Protein 7AN1 (pdb70)

Secondary structure (P-SEA, 3-state):
ccbbbbbbbcccccccccccccccccccaaaaaaaaaabbbbccccccccccaaaaaaaaccccccccccccccccccbbbbbbcccbbbbccccccccccccccaaaaaaaabbbbbbcccccccccccccccccccccccccccccccccccccccccccccccccccbbbbbccccccccccccccccccccaaaaaaaaaaaaaaaccccbbbbbbbccccccccccccccaaaaaaaaacccccccccccccccccccaaaaaaaaaaaaaaaaaaaaaaaaaaacccccbbbbbbbccccccccccccccccccccbbbccccccccccbbbbbbbbcccccccccccccccccaaaaaaaaaacccccccccccccccbbbbbccccccccccccccccccbbbbbbcccbbbbbbcccbbbbbcccbbbbbccccccccccccccccaaaaaaaaaaaaacbbbbccbbbbbccc

B-factor: mean 25.7, std 11.69, range [14.6, 121.68]

Nearest PDB structures (foldseek):
  7oqd-assembly1_AAA  TM=9.995E-01  e=5.428E-104  Bacteroides thetaiotaomicron VPI-5482
  7anb-assembly2_BBB  TM=8.575E-01  e=1.949E-48  Bacteroides thetaiotaomicron VPI-5482
  6psm-assembly3_D  TM=8.266E-01  e=4.979E-37  Pseudoalteromonas fuliginea
  6psm-assembly3_F  TM=8.338E-01  e=2.649E-36  Pseudoalteromonas fuliginea
  6psm-assembly2_E  TM=8.164E-01  e=9.045E-37  Pseudoalteromonas fuliginea

Foldseek 3Di:
DLQFAEEEAAEAFAWCLNAVCSPFDQFDLPLVNVLQQQFAWEDFEWFLALHFLRSVQLLFQLARLLDWLDFAWAWPQPPADWDALQPETDGPKGAGDAGDLLGATQLVVCVVLQAAEEEFEEQRHHMPPDCHDCVNHNHQWYKYAPHPLQLQQQLGQWIWIDHNPVVRPGIDTGGLNQQSNFYLEDDGNLVRDRGRLVVRLVSVLVVLLPDAPPTHYYYYYHRHPPPHQLDDDPDPLLVVLPVVDPPAAWFPDDVVSSRYTGPRSRSSNSSRSNVVSVSSSSVQVSCVVRVSQQRYKYKYKYNWAHDCPNNDDCVVSCVPPQWADGRQFLGCRSIGMIIIIHRRPQFHGNHYHHANFYSSQNSVQSCVVSVNPPVCVVRPRPPDPGRDNNHDHQNQVRRPHDPRDHDCWDWGAAAPQLWIWIDGPQWIWIQGQQRIFIDGCVVRVHSPDGCCVVCVVVVVVRLVVVVVSRDDHPPGDHHHHDD

Structure (mmCIF, N/CA/C/O backbone):
data_7AN1
#
_entry.id   7AN1
#
_cell.length_a   74.280
_cell.length_b   87.850
_cell.length_c   103.310
_cell.angle_alpha   90.000
_cell.angle_beta   90.000
_cell.angle_gamma   90.000
#
_symmetry.space_group_name_H-M   'P 21 21 21'
#
loop_
_entity.id
_entity.type
_entity.pdbx_description
1 polymer Arylsulfatase
2 branched beta-D-galactopyranose-(1-4)-2-acetamido-2-deoxy-beta-D-glucopyranose
3 non-polymer 'CALCIUM ION'
4 water water
#
loop_
_atom_site.group_PDB
_atom_site.id
_atom_site.type_symbol
_atom_site.label_atom_id
_atom_site.label_alt_id
_atom_site.label_comp_id
_atom_site.label_asym_id
_atom_site.label_entity_id
_atom_site.label_seq_id
_atom_site.pdbx_PDB_ins_code
_atom_site.Cartn_x
_atom_site.Cartn_y
_atom_site.Cartn_z
_atom_site.occupancy
_atom_site.B_iso_or_equiv
_atom_site.auth_seq_id
_atom_site.auth_comp_id
_atom_site.auth_asym_id
_atom_site.auth_atom_id
_atom_site.pdbx_PDB_model_num
ATOM 1 N N . ASN A 1 27 ? 80.923 36.313 -25.047 1.000 104.940 26 ASN AAA N 1
ATOM 2 C CA . ASN A 1 27 ? 80.458 37.687 -24.688 1.000 94.851 26 ASN AAA CA 1
ATOM 3 C C . ASN A 1 27 ? 79.886 38.353 -25.949 1.000 88.059 26 ASN AAA C 1
ATOM 4 O O . ASN A 1 27 ? 78.725 38.052 -26.266 1.000 78.681 26 ASN AAA O 1
ATOM 9 N N . THR A 1 28 ? 80.675 39.176 -26.660 1.000 91.770 27 THR AAA N 1
ATOM 10 C CA . THR A 1 28 ? 80.215 40.073 -27.759 1.000 76.938 27 THR AAA CA 1
ATOM 11 C C . THR A 1 28 ? 78.768 40.496 -27.475 1.000 67.170 27 THR AAA C 1
ATOM 12 O O . THR A 1 28 ? 77.892 40.274 -28.338 1.000 77.686 27 THR AAA O 1
ATOM 16 N N A LYS A 1 29 ? 78.538 41.099 -26.303 0.500 58.916 28 LYS AAA N 1
ATOM 17 N N B LYS A 1 29 ? 78.543 41.071 -26.286 0.500 59.859 28 LYS AAA N 1
ATOM 18 C CA A LYS A 1 29 ? 77.191 41.410 -25.756 0.500 46.774 28 LYS AAA CA 1
ATOM 19 C CA B LYS A 1 29 ? 77.214 41.424 -25.713 0.500 48.498 28 LYS AAA CA 1
ATOM 20 C C A LYS A 1 29 ? 76.435 40.090 -25.606 0.500 38.328 28 LYS AAA C 1
ATOM 21 C C B LYS A 1 29 ? 76.382 40.149 -25.570 0.500 39.565 28 LYS AAA C 1
ATOM 22 O O A LYS A 1 29 ? 75.868 39.569 -26.569 0.500 33.886 28 LYS AAA O 1
ATOM 23 O O B LYS A 1 29 ? 75.652 39.756 -26.477 0.500 44.686 28 LYS AAA O 1
ATOM 34 N N . PRO A 1 30 ? 76.478 39.460 -24.413 1.000 32.165 29 PRO AAA N 1
ATOM 35 C CA . PRO A 1 30 ? 75.717 38.239 -24.157 1.000 23.852 29 PRO AAA CA 1
ATOM 36 C C . PRO A 1 30 ? 74.239 38.585 -23.928 1.000 23.344 29 PRO AAA C 1
ATOM 37 O O . PRO A 1 30 ? 73.937 39.685 -23.519 1.000 26.509 29 PRO AAA O 1
ATOM 41 N N . ASN A 1 31 ? 73.374 37.631 -24.228 1.000 21.090 30 ASN AAA N 1
ATOM 42 C CA . ASN A 1 31 ? 71.951 37.745 -23.835 1.000 22.089 30 ASN AAA CA 1
ATOM 43 C C . ASN A 1 31 ? 71.879 37.508 -22.337 1.000 21.582 30 ASN AAA C 1
ATOM 44 O O . ASN A 1 31 ? 72.691 36.731 -21.810 1.000 20.477 30 ASN AAA O 1
ATOM 49 N N . ILE A 1 32 ? 70.905 38.132 -21.685 1.000 18.224 31 ILE AAA N 1
ATOM 50 C CA . ILE A 1 32 ? 70.682 37.938 -20.227 1.000 18.877 31 ILE AAA CA 1
ATOM 51 C C . ILE A 1 32 ? 69.198 37.682 -19.994 1.000 20.496 31 ILE AAA C 1
ATOM 52 O O . ILE A 1 32 ? 68.363 38.511 -20.407 1.000 22.724 31 ILE AAA O 1
ATOM 57 N N . LEU A 1 33 ? 68.896 36.566 -19.339 1.000 20.563 32 LEU AAA N 1
ATOM 58 C CA . LEU A 1 33 ? 67.551 36.316 -18.786 1.000 17.792 32 LEU AAA CA 1
ATOM 59 C C . LEU A 1 33 ? 67.632 36.257 -17.267 1.000 19.952 32 LEU AAA C 1
ATOM 60 O O . LEU A 1 33 ? 68.416 35.458 -16.724 1.000 19.847 32 LEU AAA O 1
ATOM 65 N N . PHE A 1 34 ? 66.793 37.062 -16.636 1.000 18.334 33 PHE AAA N 1
ATOM 66 C CA . PHE A 1 34 ? 66.651 37.097 -15.166 1.000 17.339 33 PHE AAA CA 1
ATOM 67 C C . PHE A 1 34 ? 65.263 36.589 -14.832 1.000 18.403 33 PHE AAA C 1
ATOM 68 O O . PHE A 1 34 ? 64.317 37.319 -15.087 1.000 21.404 33 PHE AAA O 1
ATOM 76 N N . ILE A 1 35 ? 65.205 35.352 -14.335 1.000 17.008 34 ILE AAA N 1
ATOM 77 C CA . ILE A 1 35 ? 63.937 34.713 -13.907 1.000 16.865 34 ILE AAA CA 1
ATOM 78 C C . ILE A 1 35 ? 63.810 35.009 -12.414 1.000 17.135 34 ILE AAA C 1
ATOM 79 O O . ILE A 1 35 ? 64.562 34.404 -11.638 1.000 17.501 34 ILE AAA O 1
ATOM 84 N N . LEU A 1 36 ? 62.981 35.987 -12.059 1.000 16.144 35 LEU AAA N 1
ATOM 85 C CA . LEU A 1 36 ? 62.825 36.455 -10.670 1.000 16.547 35 LEU AAA CA 1
ATOM 86 C C . LEU A 1 36 ? 61.423 36.077 -10.213 1.000 18.702 35 LEU AAA C 1
ATOM 87 O O . LEU A 1 36 ? 60.471 36.707 -10.697 1.000 18.116 35 LEU AAA O 1
ATOM 92 N N . CYS A 1 37 ? 61.304 35.030 -9.408 1.000 17.407 36 CYS AAA N 1
ATOM 93 C CA . CYS A 1 37 ? 59.980 34.565 -8.931 1.000 18.023 36 CYS AAA CA 1
ATOM 94 C C . CYS A 1 37 ? 59.609 35.340 -7.673 1.000 16.919 36 CYS AAA C 1
ATOM 95 O O . CYS A 1 37 ? 60.317 36.257 -7.288 1.000 17.666 36 CYS AAA O 1
ATOM 98 N N . ASP A 1 38 ? 58.472 34.988 -7.091 1.000 15.649 37 ASP AAA N 1
ATOM 99 C CA . ASP A 1 38 ? 57.732 35.858 -6.148 1.000 16.487 37 ASP AAA CA 1
ATOM 100 C C . ASP A 1 38 ? 57.467 35.090 -4.848 1.000 16.733 37 ASP AAA C 1
ATOM 101 O O . ASP A 1 38 ? 56.651 34.144 -4.864 1.000 17.350 37 ASP AAA O 1
ATOM 106 N N . ASP A 1 39 ? 58.137 35.468 -3.751 1.000 15.827 38 ASP AAA N 1
ATOM 107 C CA . ASP A 1 39 ? 57.882 34.909 -2.394 1.000 17.209 38 ASP AAA CA 1
ATOM 108 C C . ASP A 1 39 ? 58.332 33.444 -2.292 1.000 16.732 38 ASP AAA C 1
ATOM 109 O O . ASP A 1 39 ? 57.699 32.686 -1.513 1.000 16.310 38 ASP AAA O 1
ATOM 114 N N . MET A 1 40 ? 59.460 33.098 -2.914 1.000 16.356 39 MET AAA N 1
ATOM 115 C CA . MET A 1 40 ? 60.116 31.783 -2.754 1.000 15.734 39 MET AAA CA 1
ATOM 116 C C . MET A 1 40 ? 61.266 31.920 -1.736 1.000 16.611 39 MET AAA C 1
ATOM 117 O O . MET A 1 40 ? 62.164 32.795 -1.882 1.000 17.396 39 MET AAA O 1
ATOM 122 N N . GLY A 1 41 ? 61.226 31.097 -0.684 1.000 14.853 40 GLY AAA N 1
ATOM 123 C CA . GLY A 1 41 ? 62.282 31.101 0.339 1.000 15.089 40 GLY AAA CA 1
ATOM 124 C C . GLY A 1 41 ? 63.573 30.439 -0.108 1.000 15.143 40 GLY AAA C 1
ATOM 125 O O . GLY A 1 41 ? 63.606 29.613 -1.065 1.000 16.556 40 GLY AAA O 1
ATOM 126 N N . TYR A 1 42 ? 64.622 30.769 0.627 1.000 15.349 41 TYR AAA N 1
ATOM 127 C CA . TYR A 1 42 ? 65.954 30.139 0.517 1.000 15.423 41 TYR AAA CA 1
ATOM 128 C C . TYR A 1 42 ? 65.878 28.613 0.540 1.000 16.869 41 TYR AAA C 1
ATOM 129 O O . TYR A 1 42 ? 66.696 27.951 -0.101 1.000 18.455 41 TYR AAA O 1
ATOM 138 N N . GLY A 1 43 ? 64.988 28.024 1.348 1.000 16.910 42 GLY AAA N 1
ATOM 139 C CA . GLY A 1 43 ? 64.922 26.560 1.488 1.000 18.177 42 GLY AAA CA 1
ATOM 140 C C . GLY A 1 43 ? 63.786 25.910 0.708 1.000 16.973 42 GLY AAA C 1
ATOM 141 O O . GLY A 1 43 ? 63.506 24.724 0.957 1.000 18.475 42 GLY AAA O 1
ATOM 142 N N . ASP A 1 44 ? 63.212 26.611 -0.277 1.000 15.755 43 ASP AAA N 1
ATOM 143 C CA . ASP A 1 44 ? 62.056 26.090 -1.054 1.000 15.990 43 ASP AAA CA 1
ATOM 144 C C . ASP A 1 44 ? 62.483 25.263 -2.289 1.000 15.571 43 ASP AAA C 1
ATOM 145 O O . ASP A 1 44 ? 61.632 24.513 -2.788 1.000 17.652 43 ASP AAA O 1
ATOM 150 N N . LEU A 1 45 ? 63.738 25.344 -2.750 1.000 15.165 44 LEU AAA N 1
ATOM 151 C CA . LEU A 1 45 ? 64.247 24.516 -3.890 1.000 16.962 44 LEU AAA CA 1
ATOM 152 C C . LEU A 1 45 ? 64.955 23.249 -3.390 1.000 16.714 44 LEU AAA C 1
ATOM 153 O O . LEU A 1 45 ? 65.671 23.311 -2.333 1.000 17.404 44 LEU AAA O 1
ATOM 158 N N . GLY A 1 46 ? 64.850 22.155 -4.149 1.000 18.416 45 GLY AAA N 1
ATOM 159 C CA . GLY A 1 46 ? 65.578 20.895 -3.895 1.000 17.069 45 GLY AAA CA 1
ATOM 160 C C . GLY A 1 46 ? 67.063 21.137 -3.685 1.000 16.583 45 GLY AAA C 1
ATOM 161 O O . GLY A 1 46 ? 67.600 20.663 -2.663 1.000 17.840 45 GLY AAA O 1
ATOM 162 N N . CYS A 1 47 ? 67.712 21.927 -4.542 1.000 17.016 46 CYS AAA N 1
ATOM 163 C CA . CYS A 1 47 ? 69.179 22.098 -4.473 1.000 15.422 46 CYS AAA CA 1
ATOM 164 C C . CYS A 1 47 ? 69.582 22.947 -3.251 1.000 15.561 46 CYS AAA C 1
ATOM 165 O O . CYS A 1 47 ? 70.762 23.029 -2.986 1.000 17.318 46 CYS AAA O 1
ATOM 168 N N . TYR A 1 48 ? 68.643 23.597 -2.563 1.000 15.957 47 TYR AAA N 1
ATOM 169 C CA . TYR A 1 48 ? 68.876 24.357 -1.300 1.000 16.199 47 TYR AAA CA 1
ATOM 170 C C . TYR A 1 48 ? 68.372 23.553 -0.102 1.000 16.621 47 TYR AAA C 1
ATOM 171 O O . TYR A 1 48 ? 68.439 24.099 1.013 1.000 19.655 47 TYR AAA O 1
ATOM 180 N N . GLY A 1 49 ? 67.966 22.299 -0.320 1.000 16.162 48 GLY AAA N 1
ATOM 181 C CA . GLY A 1 49 ? 67.624 21.350 0.763 1.000 16.213 48 GLY AAA CA 1
ATOM 182 C C . GLY A 1 49 ? 66.135 21.082 0.926 1.000 18.473 48 GLY AAA C 1
ATOM 183 O O . GLY A 1 49 ? 65.766 20.323 1.834 1.000 19.742 48 GLY AAA O 1
ATOM 184 N N . GLN A 1 50 ? 65.270 21.652 0.101 1.000 16.527 49 GLN AAA N 1
ATOM 185 C CA . GLN A 1 50 ? 63.813 21.384 0.258 1.000 17.584 49 GLN AAA CA 1
ATOM 186 C C . GLN A 1 50 ? 63.584 19.884 0.130 1.000 16.481 49 GLN AAA C 1
ATOM 187 O O . GLN A 1 50 ? 63.927 19.285 -0.907 1.000 18.020 49 GLN AAA O 1
ATOM 193 N N . PRO A 1 51 ? 62.886 19.253 1.089 1.000 18.852 50 PRO AAA N 1
ATOM 194 C CA . PRO A 1 51 ? 62.668 17.813 1.006 1.000 19.246 50 PRO AAA CA 1
ATOM 195 C C . PRO A 1 51 ? 61.392 17.330 0.320 1.000 20.609 50 PRO AAA C 1
ATOM 196 O O . PRO A 1 51 ? 61.323 16.171 0.016 1.000 22.317 50 PRO AAA O 1
ATOM 200 N N . PHE A 1 52 ? 60.408 18.202 0.140 1.000 17.192 51 PHE AAA N 1
ATOM 201 C CA . PHE A 1 52 ? 59.044 17.765 -0.218 1.000 17.686 51 PHE AAA CA 1
ATOM 202 C C . PHE A 1 52 ? 58.631 18.165 -1.627 1.000 20.753 51 PHE AAA C 1
ATOM 203 O O . PHE A 1 52 ? 57.543 17.774 -2.052 1.000 22.707 51 PHE AAA O 1
ATOM 211 N N . ILE A 1 53 ? 59.413 19.002 -2.281 1.000 17.370 52 ILE AAA N 1
ATOM 212 C CA . ILE A 1 53 ? 59.023 19.577 -3.597 1.000 18.309 52 ILE AAA CA 1
ATOM 213 C C . ILE A 1 53 ? 60.079 19.179 -4.625 1.000 18.153 52 ILE AAA C 1
ATOM 214 O O . ILE A 1 53 ? 61.284 19.423 -4.371 1.000 18.769 52 ILE AAA O 1
ATOM 219 N N . ARG A 1 54 ? 59.634 18.660 -5.766 1.000 18.930 53 ARG AAA N 1
ATOM 220 C CA . ARG A 1 54 ? 60.534 18.340 -6.894 1.000 20.284 53 ARG AAA CA 1
ATOM 221 C C . ARG A 1 54 ? 60.850 19.627 -7.659 1.000 18.738 53 ARG AAA C 1
ATOM 222 O O . ARG A 1 54 ? 59.940 20.304 -8.133 1.000 17.470 53 ARG AAA O 1
ATOM 230 N N . THR A 1 55 ? 62.130 19.938 -7.808 1.000 16.866 54 THR AAA N 1
ATOM 231 C CA . THR A 1 55 ? 62.595 21.075 -8.626 1.000 18.393 54 THR AAA CA 1
ATOM 232 C C . THR A 1 55 ? 63.711 20.571 -9.527 1.000 17.878 54 THR AAA C 1
ATOM 233 O O . THR A 1 55 ? 64.818 21.105 -9.462 1.000 17.774 54 THR AAA O 1
ATOM 237 N N . PRO A 1 56 ? 63.460 19.567 -10.405 1.000 16.666 55 PRO AAA N 1
ATOM 238 C CA . PRO A 1 56 ? 64.540 18.958 -11.181 1.000 17.484 55 PRO AAA CA 1
ATOM 239 C C . PRO A 1 56 ? 65.243 19.914 -12.150 1.000 16.429 55 PRO AAA C 1
ATOM 240 O O . PRO A 1 56 ? 66.443 19.775 -12.360 1.000 18.071 55 PRO AAA O 1
ATOM 244 N N . HIS A 1 57 ? 64.524 20.848 -12.752 1.000 15.175 56 HIS AAA N 1
ATOM 245 C CA . HIS A 1 57 ? 65.124 21.716 -13.806 1.000 17.390 56 HIS AAA CA 1
ATOM 246 C C . HIS A 1 57 ? 66.042 22.741 -13.137 1.000 16.258 56 HIS AAA C 1
ATOM 247 O O . HIS A 1 57 ? 67.136 22.956 -13.605 1.000 17.416 56 HIS AAA O 1
ATOM 254 N N . LEU A 1 58 ? 65.627 23.318 -12.022 1.000 15.613 57 LEU AAA N 1
ATOM 255 C CA . LEU A 1 58 ? 66.463 24.309 -11.316 1.000 17.055 57 LEU AAA CA 1
ATOM 256 C C . LEU A 1 58 ? 67.626 23.565 -10.656 1.000 16.704 57 LEU AAA C 1
ATOM 257 O O . LEU A 1 58 ? 68.725 24.137 -10.606 1.000 17.721 57 LEU AAA O 1
ATOM 262 N N . ASP A 1 59 ? 67.401 22.343 -10.179 1.000 17.372 58 ASP AAA N 1
ATOM 263 C CA . ASP A 1 59 ? 68.500 21.536 -9.580 1.000 17.480 58 ASP AAA CA 1
ATOM 264 C C . ASP A 1 59 ? 69.535 21.239 -10.672 1.000 15.250 58 ASP AAA C 1
ATOM 265 O O . ASP A 1 59 ? 70.777 21.328 -10.415 1.000 17.789 58 ASP AAA O 1
ATOM 270 N N . ALA A 1 60 ? 69.085 20.913 -11.884 1.000 17.128 59 ALA AAA N 1
ATOM 271 C CA . ALA A 1 60 ? 70.013 20.620 -13.003 1.000 19.207 59 ALA AAA CA 1
ATOM 272 C C . ALA A 1 60 ? 70.716 21.903 -13.422 1.000 18.232 59 ALA AAA C 1
ATOM 273 O O . ALA A 1 60 ? 71.887 21.840 -13.734 1.000 18.396 59 ALA AAA O 1
ATOM 275 N N . MET A 1 61 ? 70.007 23.027 -13.439 1.000 18.496 60 MET AAA N 1
ATOM 276 C CA . MET A 1 61 ? 70.593 24.360 -13.722 1.000 18.159 60 MET AAA CA 1
ATOM 277 C C . MET A 1 61 ? 71.745 24.598 -12.742 1.000 16.493 60 MET AAA C 1
ATOM 278 O O . MET A 1 61 ? 72.831 24.994 -13.177 1.000 18.010 60 MET AAA O 1
ATOM 283 N N . ALA A 1 62 ? 71.514 24.374 -11.453 1.000 16.596 61 ALA AAA N 1
ATOM 284 C CA . ALA A 1 62 ? 72.559 24.529 -10.432 1.000 17.067 61 ALA AAA CA 1
ATOM 285 C C . ALA A 1 62 ? 73.733 23.591 -10.737 1.000 16.635 61 ALA AAA C 1
ATOM 286 O O . ALA A 1 62 ? 74.888 24.035 -10.623 1.000 19.119 61 ALA AAA O 1
ATOM 288 N N A SER A 1 63 ? 73.453 22.337 -11.099 0.800 18.441 62 SER AAA N 1
ATOM 289 N N B SER A 1 63 ? 73.471 22.335 -11.096 0.200 16.937 62 SER AAA N 1
ATOM 290 C CA A SER A 1 63 ? 74.497 21.319 -11.375 0.800 18.619 62 SER AAA CA 1
ATOM 291 C CA B SER A 1 63 ? 74.532 21.327 -11.361 0.200 17.331 62 SER AAA CA 1
ATOM 292 C C A SER A 1 63 ? 75.411 21.844 -12.489 0.800 18.461 62 SER AAA C 1
ATOM 293 C C B SER A 1 63 ? 75.397 21.757 -12.552 0.200 18.142 62 SER AAA C 1
ATOM 294 O O A SER A 1 63 ? 76.599 21.577 -12.423 0.800 21.139 62 SER AAA O 1
ATOM 295 O O B SER A 1 63 ? 76.548 21.293 -12.631 0.200 17.528 62 SER AAA O 1
ATOM 300 N N . GLU A 1 64 ? 74.860 22.602 -13.438 1.000 18.185 63 GLU AAA N 1
ATOM 301 C CA . GLU A 1 64 ? 75.586 23.127 -14.621 1.000 18.697 63 GLU AAA CA 1
ATOM 302 C C . GLU A 1 64 ? 76.022 24.575 -14.424 1.000 18.455 63 GLU AAA C 1
ATOM 303 O O . GLU A 1 64 ? 76.479 25.231 -15.381 1.000 19.894 63 GLU AAA O 1
ATOM 309 N N . GLY A 1 65 ? 75.874 25.078 -13.213 1.000 18.207 64 GLY AAA N 1
ATOM 310 C CA . GLY A 1 65 ? 76.090 26.496 -12.939 1.000 18.519 64 GLY AAA CA 1
ATOM 311 C C . GLY A 1 65 ? 76.540 26.717 -11.513 1.000 17.016 64 GLY AAA C 1
ATOM 312 O O . GLY A 1 65 ? 77.225 25.856 -10.929 1.000 16.248 64 GLY AAA O 1
ATOM 313 N N . MET A 1 66 ? 76.216 27.896 -11.016 1.000 17.465 65 MET AAA N 1
ATOM 314 C CA . MET A 1 66 ? 76.782 28.427 -9.767 1.000 17.052 65 MET AAA CA 1
ATOM 315 C C . MET A 1 66 ? 75.605 28.760 -8.839 1.000 17.002 65 MET AAA C 1
ATOM 316 O O . MET A 1 66 ? 74.747 29.584 -9.195 1.000 16.292 65 MET AAA O 1
ATOM 321 N N . ARG A 1 67 ? 75.612 28.140 -7.660 1.000 16.543 66 ARG AAA N 1
ATOM 322 C CA . ARG A 1 67 ? 74.548 28.283 -6.649 1.000 16.353 66 ARG AAA CA 1
ATOM 323 C C . ARG A 1 67 ? 75.060 29.205 -5.546 1.000 16.184 66 ARG AAA C 1
ATOM 324 O O . ARG A 1 67 ? 76.041 28.837 -4.888 1.000 17.040 66 ARG AAA O 1
ATOM 332 N N . PHE A 1 68 ? 74.478 30.390 -5.403 1.000 16.189 67 PHE AAA N 1
ATOM 333 C CA . PHE A 1 68 ? 74.920 31.404 -4.413 1.000 16.839 67 PHE AAA CA 1
ATOM 334 C C . PHE A 1 68 ? 74.268 31.101 -3.060 1.000 16.607 67 PHE AAA C 1
ATOM 335 O O . PHE A 1 68 ? 73.031 30.875 -3.008 1.000 17.619 67 PHE AAA O 1
ATOM 343 N N . THR A 1 69 ? 75.079 31.127 -2.009 1.000 15.497 68 THR AAA N 1
ATOM 344 C CA . THR A 1 69 ? 74.633 30.745 -0.645 1.000 16.635 68 THR AAA CA 1
ATOM 345 C C . THR A 1 69 ? 74.350 31.954 0.242 1.000 16.358 68 THR AAA C 1
ATOM 346 O O . THR A 1 69 ? 73.700 31.734 1.304 1.000 16.038 68 THR AAA O 1
ATOM 350 N N . GLN A 1 70 ? 74.831 33.144 -0.107 1.000 16.842 69 GLN AAA N 1
ATOM 351 C CA . GLN A 1 70 ? 74.708 34.378 0.718 1.000 16.517 69 GLN AAA CA 1
ATOM 352 C C . GLN A 1 70 ? 74.321 35.535 -0.207 1.000 18.180 69 GLN AAA C 1
ATOM 353 O O . GLN A 1 70 ? 74.834 36.673 -0.049 1.000 18.016 69 GLN AAA O 1
ATOM 359 N N . ALA A 1 71 ? 73.327 35.268 -1.067 1.000 16.035 70 ALA AAA N 1
ATOM 360 C CA . ALA A 1 71 ? 72.737 36.312 -1.930 1.000 18.046 70 ALA AAA CA 1
ATOM 361 C C . ALA A 1 71 ? 71.418 36.768 -1.330 1.000 16.508 70 ALA AAA C 1
ATOM 362 O O . ALA A 1 71 ? 70.671 35.923 -0.794 1.000 17.650 70 ALA AAA O 1
ATOM 364 N N . TYR A 1 72 ? 71.189 38.068 -1.414 1.000 16.212 71 TYR AAA N 1
ATOM 365 C CA . TYR A 1 72 ? 70.065 38.741 -0.734 1.000 15.250 71 TYR AAA CA 1
ATOM 366 C C . TYR A 1 72 ? 69.193 39.534 -1.706 1.000 15.075 71 TYR AAA C 1
ATOM 367 O O . TYR A 1 72 ? 69.687 40.171 -2.664 1.000 16.870 71 TYR AAA O 1
ATOM 376 N N . ALA A 1 73 ? 67.905 39.519 -1.389 1.000 15.841 72 ALA AAA N 1
ATOM 377 C CA . ALA A 1 73 ? 66.865 40.406 -1.951 1.000 17.956 72 ALA AAA CA 1
ATOM 378 C C . ALA A 1 73 ? 67.230 41.866 -1.674 1.000 16.955 72 ALA AAA C 1
ATOM 379 O O . ALA A 1 73 ? 68.056 42.142 -0.761 1.000 17.729 72 ALA AAA O 1
ATOM 381 N N . GLY A 1 74 ? 66.598 42.802 -2.372 1.000 16.911 73 GLY AAA N 1
ATOM 382 C CA . GLY A 1 74 ? 66.723 44.234 -2.054 1.000 18.711 73 GLY AAA CA 1
ATOM 383 C C . GLY A 1 74 ? 65.970 44.589 -0.777 1.000 17.134 73 GLY AAA C 1
ATOM 384 O O . GLY A 1 74 ? 66.189 45.691 -0.231 1.000 20.583 73 GLY AAA O 1
ATOM 385 N N . SER A 1 75 ? 65.025 43.736 -0.369 1.000 16.206 74 SER AAA N 1
ATOM 386 C CA . SER A 1 75 ? 64.045 44.043 0.690 1.000 17.781 74 SER AAA CA 1
ATOM 387 C C . SER A 1 75 ? 63.348 42.754 1.088 1.000 19.076 74 SER AAA C 1
ATOM 388 O O . SER A 1 75 ? 63.254 41.826 0.283 1.000 18.532 74 SER AAA O 1
ATOM 391 N N . PRO A 1 76 ? 62.780 42.686 2.319 1.000 17.554 75 PRO AAA N 1
ATOM 392 C CA . PRO A 1 76 ? 61.971 41.536 2.694 1.000 17.953 75 PRO AAA CA 1
ATOM 393 C C . PRO A 1 76 ? 60.547 41.530 2.126 1.000 18.748 75 PRO AAA C 1
ATOM 394 O O . PRO A 1 76 ? 59.793 40.629 2.466 1.000 17.899 75 PRO AAA O 1
ATOM 398 N N A VAL A 1 77 ? 60.209 42.486 1.239 0.500 15.641 76 VAL AAA N 1
ATOM 399 N N B VAL A 1 77 ? 60.240 42.501 1.264 0.500 18.445 76 VAL AAA N 1
ATOM 400 C CA A VAL A 1 77 ? 58.912 42.498 0.508 0.500 15.993 76 VAL AAA CA 1
ATOM 401 C CA B VAL A 1 77 ? 58.938 42.515 0.570 0.500 19.831 76 VAL AAA CA 1
ATOM 402 C C A VAL A 1 77 ? 59.135 42.834 -0.976 0.500 14.636 76 VAL AAA C 1
ATOM 403 C C B VAL A 1 77 ? 59.114 43.028 -0.864 0.500 17.526 76 VAL AAA C 1
ATOM 404 O O A VAL A 1 77 ? 60.253 43.259 -1.375 0.500 16.464 76 VAL AAA O 1
ATOM 405 O O B VAL A 1 77 ? 60.143 43.677 -1.212 0.500 17.990 76 VAL AAA O 1
ATOM 412 N N A SER A 1 78 ? 58.083 42.641 -1.770 0.800 15.813 77 SER AAA N 1
ATOM 413 N N B SER A 1 78 ? 58.106 42.692 -1.673 0.200 17.817 77 SER AAA N 1
ATOM 414 C CA A SER A 1 78 ? 58.141 42.585 -3.246 0.800 17.658 77 SER AAA CA 1
ATOM 415 C CA B SER A 1 78 ? 58.132 42.629 -3.155 0.200 17.317 77 SER AAA CA 1
ATOM 416 C C A SER A 1 78 ? 58.563 43.922 -3.874 0.800 16.987 77 SER AAA C 1
ATOM 417 C C B SER A 1 78 ? 58.617 43.947 -3.763 0.200 17.031 77 SER AAA C 1
ATOM 418 O O A SER A 1 78 ? 59.524 43.928 -4.652 0.800 16.064 77 SER AAA O 1
ATOM 419 O O B SER A 1 78 ? 59.742 43.969 -4.311 0.200 19.364 77 SER AAA O 1
ATOM 424 N N . ALA A 1 79 ? 57.782 44.991 -3.707 1.000 17.613 78 ALA AAA N 1
ATOM 425 C CA . ALA A 1 79 ? 57.969 46.221 -4.512 1.000 17.482 78 ALA AAA CA 1
ATOM 426 C C . ALA A 1 79 ? 59.368 46.806 -4.307 1.000 16.644 78 ALA AAA C 1
ATOM 427 O O . ALA A 1 79 ? 60.065 47.090 -5.275 1.000 18.652 78 ALA AAA O 1
ATOM 429 N N . PRO A 1 80 ? 59.844 47.024 -3.064 1.000 17.327 79 PRO AAA N 1
ATOM 430 C CA . PRO A 1 80 ? 61.193 47.556 -2.864 1.000 16.785 79 PRO AAA CA 1
ATOM 431 C C . PRO A 1 80 ? 62.323 46.604 -3.283 1.000 17.596 79 PRO AAA C 1
ATOM 432 O O . PRO A 1 80 ? 63.373 47.090 -3.718 1.000 17.663 79 PRO AAA O 1
ATOM 436 N N . SER A 1 81 ? 62.121 45.296 -3.145 1.000 17.516 80 SER AAA N 1
ATOM 437 C CA . SER A 1 81 ? 63.133 44.305 -3.564 1.000 17.725 80 SER AAA CA 1
ATOM 438 C C . SER A 1 81 ? 63.323 44.451 -5.075 1.000 16.552 80 SER AAA C 1
ATOM 439 O O . SER A 1 81 ? 64.470 44.605 -5.530 1.000 17.663 80 SER AAA O 1
ATOM 442 N N . ARG A 1 82 ? 62.227 44.486 -5.820 1.000 15.693 81 ARG AAA N 1
ATOM 443 C CA . ARG A 1 82 ? 62.275 44.671 -7.297 1.000 16.763 81 ARG AAA CA 1
ATOM 444 C C . ARG A 1 82 ? 62.812 46.066 -7.639 1.000 17.625 81 ARG AAA C 1
ATOM 445 O O . ARG A 1 82 ? 63.616 46.189 -8.594 1.000 18.044 81 ARG AAA O 1
ATOM 453 N N . ALA A 1 83 ? 62.451 47.085 -6.872 1.000 18.164 82 ALA AAA N 1
ATOM 454 C CA . ALA A 1 83 ? 62.943 48.460 -7.088 1.000 19.778 82 ALA AAA CA 1
ATOM 455 C C . ALA A 1 83 ? 64.467 48.483 -6.921 1.000 18.344 82 ALA AAA C 1
ATOM 456 O O . ALA A 1 83 ? 65.148 49.144 -7.704 1.000 19.608 82 ALA AAA O 1
ATOM 458 N N . SER A 1 84 ? 64.974 47.811 -5.894 1.000 18.173 83 SER AAA N 1
ATOM 459 C CA . SER A 1 84 ? 66.412 47.741 -5.605 1.000 19.231 83 SER AAA CA 1
ATOM 460 C C . SER A 1 84 ? 67.136 47.125 -6.802 1.000 18.318 83 SER AAA C 1
ATOM 461 O O . SER A 1 84 ? 68.163 47.687 -7.241 1.000 19.449 83 SER AAA O 1
ATOM 464 N N . PHE A 1 85 ? 66.619 46.007 -7.306 1.000 19.281 84 PHE AAA N 1
ATOM 465 C CA . PHE A 1 85 ? 67.165 45.342 -8.516 1.000 18.210 84 PHE AAA CA 1
ATOM 466 C C . PHE A 1 85 ? 67.164 46.350 -9.685 1.000 17.465 84 PHE AAA C 1
ATOM 467 O O . PHE A 1 85 ? 68.180 46.512 -10.398 1.000 20.029 84 PHE AAA O 1
ATOM 475 N N . MET A 1 86 ? 66.037 47.012 -9.938 1.000 17.769 85 MET AAA N 1
ATOM 476 C CA . MET A 1 86 ? 65.907 47.918 -11.116 1.000 18.804 85 MET AAA CA 1
ATOM 477 C C . MET A 1 86 ? 66.852 49.133 -10.991 1.000 18.972 85 MET AAA C 1
ATOM 478 O O . MET A 1 86 ? 67.405 49.575 -12.020 1.000 20.146 85 MET AAA O 1
ATOM 483 N N . THR A 1 87 ? 67.023 49.693 -9.798 1.000 19.701 86 THR AAA N 1
ATOM 484 C CA . THR A 1 87 ? 67.686 51.014 -9.588 1.000 18.753 86 THR AAA CA 1
ATOM 485 C C . THR A 1 87 ? 69.166 50.881 -9.199 1.000 18.899 86 THR AAA C 1
ATOM 486 O O . THR A 1 87 ? 69.875 51.912 -9.245 1.000 21.300 86 THR AAA O 1
ATOM 490 N N . GLY A 1 88 ? 69.604 49.705 -8.758 1.000 19.744 87 GLY AAA N 1
ATOM 491 C CA . GLY A 1 88 ? 70.957 49.564 -8.189 1.000 18.977 87 GLY AAA CA 1
ATOM 492 C C . GLY A 1 88 ? 71.115 50.336 -6.882 1.000 20.170 87 GLY AAA C 1
ATOM 493 O O . GLY A 1 88 ? 72.233 50.789 -6.592 1.000 20.821 87 GLY AAA O 1
ATOM 494 N N . GLN A 1 89 ? 70.036 50.484 -6.102 1.000 20.102 88 GLN AAA N 1
ATOM 495 C CA . GLN A 1 89 ? 70.028 51.253 -4.832 1.000 20.308 88 GLN AAA CA 1
ATOM 496 C C . GLN A 1 89 ? 69.530 50.343 -3.712 1.000 18.501 88 GLN AAA C 1
ATOM 497 O O . GLN A 1 89 ? 68.609 49.512 -3.971 1.000 18.445 88 GLN AAA O 1
ATOM 503 N N . HIS A 1 90 ? 70.112 50.496 -2.513 1.000 18.202 89 HIS AAA N 1
ATOM 504 C CA . HIS A 1 90 ? 69.557 49.853 -1.309 1.000 20.064 89 HIS AAA CA 1
ATOM 505 C C . HIS A 1 90 ? 68.363 50.689 -0.817 1.000 19.545 89 HIS AAA C 1
ATOM 506 O O . HIS A 1 90 ? 68.167 51.833 -1.267 1.000 18.594 89 HIS AAA O 1
ATOM 513 N N . THR A 1 91 ? 67.588 50.129 0.105 1.000 18.607 90 THR AAA N 1
ATOM 514 C CA . THR A 1 91 ? 66.317 50.730 0.576 1.000 18.822 90 THR AAA CA 1
ATOM 515 C C . THR A 1 91 ? 66.558 51.856 1.584 1.000 19.770 90 THR AAA C 1
ATOM 516 O O . THR A 1 91 ? 65.588 52.435 2.027 1.000 20.148 90 THR AAA O 1
ATOM 520 N N . GLY A 1 92 ? 67.805 52.193 1.906 1.000 22.012 91 GLY AAA N 1
ATOM 521 C CA . GLY A 1 92 ? 68.108 53.444 2.622 1.000 24.685 91 GLY AAA CA 1
ATOM 522 C C . GLY A 1 92 ? 68.089 54.632 1.674 1.000 21.796 91 GLY AAA C 1
ATOM 523 O O . GLY A 1 92 ? 68.074 55.772 2.152 1.000 25.885 91 GLY AAA O 1
ATOM 524 N N . HIS A 1 93 ? 68.132 54.379 0.361 1.000 23.438 92 HIS AAA N 1
ATOM 525 C CA . HIS A 1 93 ? 68.175 55.437 -0.683 1.000 22.141 92 HIS AAA CA 1
ATOM 526 C C . HIS A 1 93 ? 66.985 55.381 -1.644 1.000 22.399 92 HIS AAA C 1
ATOM 527 O O . HIS A 1 93 ? 66.621 56.439 -2.192 1.000 25.703 92 HIS AAA O 1
ATOM 534 N N . CYS A 1 94 ? 66.453 54.194 -1.910 1.000 23.468 93 CYS AAA N 1
ATOM 535 C CA . CYS A 1 94 ? 65.526 53.954 -3.039 1.000 21.473 93 CYS AAA CA 1
ATOM 536 C C . CYS A 1 94 ? 64.214 54.714 -2.833 1.000 20.178 93 CYS AAA C 1
ATOM 537 O O . CYS A 1 94 ? 63.742 54.811 -1.698 1.000 23.149 93 CYS AAA O 1
ATOM 540 N N . GLU A 1 95 ? 63.638 55.226 -3.913 1.000 20.121 94 GLU AAA N 1
ATOM 541 C CA . GLU A 1 95 ? 62.323 55.916 -3.911 1.000 21.110 94 GLU AAA CA 1
ATOM 542 C C . GLU A 1 95 ? 61.258 54.961 -3.354 1.000 21.269 94 GLU AAA C 1
ATOM 543 O O . GLU A 1 95 ? 60.346 55.425 -2.636 1.000 22.743 94 GLU AAA O 1
ATOM 549 N N . VAL A 1 96 ? 61.361 53.679 -3.705 1.000 20.681 95 VAL AAA N 1
ATOM 550 C CA . VAL A 1 96 ? 60.402 52.614 -3.302 1.000 21.936 95 VAL AAA CA 1
ATOM 551 C C . VAL A 1 96 ? 61.056 51.809 -2.178 1.000 19.981 95 VAL AAA C 1
ATOM 552 O O . VAL A 1 96 ? 62.052 51.143 -2.429 1.000 20.380 95 VAL AAA O 1
ATOM 556 N N . ARG A 1 97 ? 60.453 51.830 -0.993 1.000 21.080 96 ARG AAA N 1
ATOM 557 C CA . ARG A 1 97 ? 60.982 51.113 0.201 1.000 21.344 96 ARG AAA CA 1
ATOM 558 C C . ARG A 1 97 ? 59.898 50.232 0.820 1.000 21.502 96 ARG AAA C 1
ATOM 559 O O . ARG A 1 97 ? 60.150 49.605 1.848 1.000 21.056 96 ARG AAA O 1
ATOM 567 N N . GLY A 1 98 ? 58.741 50.151 0.180 1.000 21.008 97 GLY AAA N 1
ATOM 568 C CA . GLY A 1 98 ? 57.588 49.415 0.718 1.000 20.574 97 GLY AAA CA 1
ATOM 569 C C . GLY A 1 98 ? 56.555 49.216 -0.348 1.000 19.046 97 GLY AAA C 1
ATOM 570 O O . GLY A 1 98 ? 56.808 49.609 -1.491 1.000 19.440 97 GLY AAA O 1
ATOM 571 N N . ASN A 1 99 ? 55.472 48.542 0.015 1.000 20.553 98 ASN AAA N 1
ATOM 572 C CA . ASN A 1 99 ? 54.310 48.322 -0.866 1.000 20.270 98 ASN AAA CA 1
ATOM 573 C C . ASN A 1 99 ? 53.345 49.484 -0.649 1.000 19.983 98 ASN AAA C 1
ATOM 574 O O . ASN A 1 99 ? 52.807 49.582 0.443 1.000 23.266 98 ASN AAA O 1
ATOM 579 N N . LYS A 1 100 ? 53.155 50.341 -1.656 1.000 21.196 99 LYS AAA N 1
ATOM 580 C CA . LYS A 1 100 ? 52.224 51.490 -1.548 1.000 20.541 99 LYS AAA CA 1
ATOM 581 C C . LYS A 1 100 ? 51.222 51.407 -2.695 1.000 19.493 99 LYS AAA C 1
ATOM 582 O O . LYS A 1 100 ? 51.669 51.352 -3.846 1.000 21.807 99 LYS AAA O 1
ATOM 588 N N . GLU A 1 101 ? 49.937 51.383 -2.369 1.000 23.122 100 GLU AAA N 1
ATOM 589 C CA . GLU A 1 101 ? 48.846 51.113 -3.328 1.000 22.839 100 GLU AAA CA 1
ATOM 590 C C . GLU A 1 101 ? 48.288 52.431 -3.855 1.000 21.397 100 GLU AAA C 1
ATOM 591 O O . GLU A 1 101 ? 48.087 53.365 -3.069 1.000 26.006 100 GLU AAA O 1
ATOM 597 N N . TYR A 1 102 ? 48.025 52.472 -5.162 1.000 21.218 101 TYR AAA N 1
ATOM 598 C CA . TYR A 1 102 ? 47.436 53.646 -5.851 1.000 23.495 101 TYR AAA CA 1
ATOM 599 C C . TYR A 1 102 ? 46.057 53.297 -6.417 1.000 25.521 101 TYR AAA C 1
ATOM 600 O O . TYR A 1 102 ? 45.469 54.152 -7.089 1.000 28.984 101 TYR AAA O 1
ATOM 609 N N . TRP A 1 103 ? 45.527 52.114 -6.110 1.000 25.142 102 TRP AAA N 1
ATOM 610 C CA . TRP A 1 103 ? 44.238 51.642 -6.678 1.000 25.053 102 TRP AAA CA 1
ATOM 611 C C . TRP A 1 103 ? 43.094 51.790 -5.661 1.000 25.940 102 TRP AAA C 1
ATOM 612 O O . TRP A 1 103 ? 41.939 51.687 -6.096 1.000 30.800 102 TRP AAA O 1
ATOM 623 N N . THR A 1 104 ? 43.406 51.987 -4.371 1.000 26.709 103 THR AAA N 1
ATOM 624 C CA . THR A 1 104 ? 42.455 51.995 -3.218 1.000 31.312 103 THR AAA CA 1
ATOM 625 C C . THR A 1 104 ? 41.222 52.834 -3.544 1.000 29.723 103 THR AAA C 1
ATOM 626 O O . THR A 1 104 ? 40.103 52.371 -3.239 1.000 31.885 103 THR AAA O 1
ATOM 630 N N . ASN A 1 105 ? 41.412 54.035 -4.089 1.000 33.621 104 ASN AAA N 1
ATOM 631 C CA . ASN A 1 105 ? 40.303 55.001 -4.340 1.000 37.095 104 ASN AAA CA 1
ATOM 632 C C . ASN A 1 105 ? 40.039 55.135 -5.841 1.000 34.030 104 ASN AAA C 1
ATOM 633 O O . ASN A 1 105 ? 39.405 56.129 -6.219 1.000 36.535 104 ASN AAA O 1
ATOM 638 N N . ALA A 1 106 ? 40.508 54.195 -6.668 1.000 32.137 105 ALA AAA N 1
ATOM 639 C CA . ALA A 1 106 ? 40.335 54.280 -8.134 1.000 32.236 105 ALA AAA CA 1
ATOM 640 C C . ALA A 1 106 ? 38.862 54.081 -8.459 1.000 32.642 105 ALA AAA C 1
ATOM 641 O O . ALA A 1 106 ? 38.160 53.369 -7.752 1.000 35.345 105 ALA AAA O 1
ATOM 643 N N . PRO A 1 107 ? 38.343 54.717 -9.524 1.000 37.080 106 PRO AAA N 1
ATOM 644 C CA . PRO A 1 107 ? 37.011 54.381 -10.007 1.000 41.380 106 PRO AAA CA 1
ATOM 645 C C . PRO A 1 107 ? 36.945 52.905 -10.420 1.000 38.324 106 PRO AAA C 1
ATOM 646 O O . PRO A 1 107 ? 37.970 52.275 -10.670 1.000 35.504 106 PRO AAA O 1
ATOM 650 N N . THR A 1 108 ? 35.717 52.414 -10.468 1.000 37.129 107 THR AAA N 1
ATOM 651 C CA . THR A 1 108 ? 35.305 51.033 -10.805 1.000 36.784 107 THR AAA CA 1
ATOM 652 C C . THR A 1 108 ? 34.972 50.971 -12.299 1.000 35.627 107 THR AAA C 1
ATOM 653 O O . THR A 1 108 ? 34.321 51.893 -12.803 1.000 47.653 107 THR AAA O 1
ATOM 657 N N . VAL A 1 109 ? 35.392 49.908 -12.967 1.000 28.747 108 VAL AAA N 1
ATOM 658 C CA . VAL A 1 109 ? 34.922 49.513 -14.322 1.000 30.186 108 VAL AAA CA 1
ATOM 659 C C . VAL A 1 109 ? 34.327 48.111 -14.162 1.000 30.702 108 VAL AAA C 1
ATOM 660 O O . VAL A 1 109 ? 34.785 47.362 -13.283 1.000 32.649 108 VAL AAA O 1
ATOM 664 N N . MET A 1 110 ? 33.344 47.751 -14.976 1.000 29.820 109 MET AAA N 1
ATOM 665 C CA . MET A 1 110 ? 32.704 46.418 -14.903 1.000 28.405 109 MET AAA CA 1
ATOM 666 C C . MET A 1 110 ? 33.316 45.518 -15.980 1.000 28.248 109 MET AAA C 1
ATOM 667 O O . MET A 1 110 ? 33.421 45.949 -17.147 1.000 30.970 109 MET AAA O 1
ATOM 672 N N . TYR A 1 111 ? 33.711 44.308 -15.595 1.000 26.028 110 TYR AAA N 1
ATOM 673 C CA . TYR A 1 111 ? 34.037 43.202 -16.523 1.000 26.340 110 TYR AAA CA 1
ATOM 674 C C . TYR A 1 111 ? 32.966 42.136 -16.314 1.000 25.957 110 TYR AAA C 1
ATOM 675 O O . TYR A 1 111 ? 33.011 41.447 -15.299 1.000 26.698 110 TYR AAA O 1
ATOM 684 N N . GLY A 1 112 ? 31.995 42.053 -17.235 1.000 27.829 111 GLY AAA N 1
ATOM 685 C CA . GLY A 1 112 ? 30.777 41.266 -16.986 1.000 28.343 111 GLY AAA CA 1
ATOM 686 C C . GLY A 1 112 ? 30.124 41.765 -15.713 1.000 27.131 111 GLY AAA C 1
ATOM 687 O O . GLY A 1 112 ? 29.988 42.987 -15.577 1.000 28.226 111 GLY AAA O 1
ATOM 688 N N . ASN A 1 113 ? 29.829 40.880 -14.765 1.000 29.244 112 ASN AAA N 1
ATOM 689 C CA . ASN A 1 113 ? 29.216 41.271 -13.464 1.000 29.443 112 ASN AAA CA 1
ATOM 690 C C . ASN A 1 113 ? 30.293 41.610 -12.420 1.000 27.853 112 ASN AAA C 1
ATOM 691 O O . ASN A 1 113 ? 29.921 41.826 -11.267 1.000 32.046 112 ASN AAA O 1
ATOM 696 N N . ASN A 1 114 ? 31.569 41.698 -12.801 1.000 26.308 113 ASN AAA N 1
ATOM 697 C CA . ASN A 1 114 ? 32.697 41.843 -11.847 1.000 26.173 113 ASN AAA CA 1
ATOM 698 C C . ASN A 1 114 ? 33.113 43.313 -11.769 1.000 28.128 113 ASN AAA C 1
ATOM 699 O O . ASN A 1 114 ? 33.486 43.895 -12.801 1.000 30.815 113 ASN AAA O 1
ATOM 704 N N . LYS A 1 115 ? 33.040 43.897 -10.579 1.000 29.176 114 LYS AAA N 1
ATOM 705 C CA . LYS A 1 115 ? 33.567 45.257 -10.317 1.000 30.835 114 LYS AAA CA 1
ATOM 706 C C . LYS A 1 115 ? 35.091 45.150 -10.241 1.000 25.350 114 LYS AAA C 1
ATOM 707 O O . LYS A 1 115 ? 35.626 44.249 -9.528 1.000 30.960 114 LYS AAA O 1
ATOM 713 N N . GLU A 1 116 ? 35.781 46.043 -10.938 1.000 23.490 115 GLU AAA N 1
ATOM 714 C CA . GLU A 1 116 ? 37.254 46.033 -11.035 1.000 22.016 115 GLU AAA CA 1
ATOM 715 C C . GLU A 1 116 ? 37.765 47.470 -10.969 1.000 21.936 115 GLU AAA C 1
ATOM 716 O O . GLU A 1 116 ? 37.024 48.399 -11.288 1.000 26.498 115 GLU AAA O 1
ATOM 722 N N . TYR A 1 117 ? 38.988 47.638 -10.473 1.000 20.035 116 TYR AAA N 1
ATOM 723 C CA . TYR A 1 117 ? 39.649 48.961 -10.395 1.000 22.315 116 TYR AAA CA 1
ATOM 724 C C . TYR A 1 117 ? 40.006 49.420 -11.810 1.000 24.083 116 TYR AAA C 1
ATOM 725 O O . TYR A 1 117 ? 40.493 48.602 -12.621 1.000 25.534 116 TYR AAA O 1
ATOM 734 N N . ALA A 1 118 ? 39.770 50.703 -12.081 1.000 26.108 117 ALA AAA N 1
ATOM 735 C CA . ALA A 1 118 ? 40.000 51.321 -13.406 1.000 26.344 117 ALA AAA CA 1
ATOM 736 C C . ALA A 1 118 ? 41.461 51.771 -13.527 1.000 23.452 117 ALA AAA C 1
ATOM 737 O O . ALA A 1 118 ? 41.909 52.033 -14.644 1.000 25.380 117 ALA AAA O 1
ATOM 739 N N . VAL A 1 119 ? 42.181 51.849 -12.401 1.000 24.331 118 VAL AAA N 1
ATOM 740 C CA . VAL A 1 119 ? 43.632 52.167 -12.351 1.000 24.481 118 VAL AAA CA 1
ATOM 741 C C . VAL A 1 119 ? 44.234 51.235 -11.309 1.000 22.557 118 VAL AAA C 1
ATOM 742 O O . VAL A 1 119 ? 43.725 51.229 -10.182 1.000 21.700 118 VAL AAA O 1
ATOM 746 N N . VAL A 1 120 ? 45.264 50.478 -11.675 1.000 21.699 119 VAL AAA N 1
ATOM 747 C CA . VAL A 1 120 ? 45.935 49.533 -10.740 1.000 21.683 119 VAL AAA CA 1
ATOM 748 C C . VAL A 1 120 ? 47.432 49.840 -10.630 1.000 20.523 119 VAL AAA C 1
ATOM 749 O O . VAL A 1 120 ? 48.029 50.420 -11.527 1.000 20.633 119 VAL AAA O 1
ATOM 753 N N . GLY A 1 121 ? 47.991 49.489 -9.478 1.000 20.620 120 GLY AAA N 1
ATOM 754 C CA . GLY A 1 121 ? 49.435 49.428 -9.286 1.000 20.156 120 GLY AAA CA 1
ATOM 755 C C . GLY A 1 121 ? 49.950 50.183 -8.084 1.000 20.312 120 GLY AAA C 1
ATOM 756 O O . GLY A 1 121 ? 49.168 50.628 -7.220 1.000 21.850 120 GLY AAA O 1
ATOM 757 N N . GLN A 1 122 ? 51.267 50.265 -8.047 1.000 19.375 121 GLN AAA N 1
ATOM 758 C CA . GLN A 1 122 ? 52.054 50.644 -6.852 1.000 20.820 121 GLN AAA CA 1
ATOM 759 C C . GLN A 1 122 ? 52.798 51.967 -7.098 1.000 21.914 121 GLN AAA C 1
ATOM 760 O O . GLN A 1 122 ? 52.641 52.598 -8.149 1.000 21.228 121 GLN AAA O 1
ATOM 766 N N . HIS A 1 123 ? 53.545 52.418 -6.102 1.000 20.838 122 HIS AAA N 1
ATOM 767 C CA . HIS A 1 123 ? 54.316 53.674 -6.143 1.000 19.925 122 HIS AAA CA 1
ATOM 768 C C . HIS A 1 123 ? 55.291 53.610 -7.310 1.000 20.199 122 HIS AAA C 1
ATOM 769 O O . HIS A 1 123 ? 55.997 52.611 -7.487 1.000 22.899 122 HIS AAA O 1
ATOM 776 N N . PRO A 1 124 ? 55.374 54.676 -8.129 1.000 22.931 123 PRO AAA N 1
ATOM 777 C CA . PRO A 1 124 ? 56.308 54.688 -9.258 1.000 21.904 123 PRO AAA CA 1
ATOM 778 C C . PRO A 1 124 ? 57.783 54.892 -8.888 1.000 21.941 123 PRO AAA C 1
ATOM 779 O O . PRO A 1 124 ? 58.122 55.673 -7.975 1.000 24.463 123 PRO AAA O 1
ATOM 783 N N . TYR A 1 125 ? 58.642 54.184 -9.618 1.000 20.686 124 TYR AAA N 1
ATOM 784 C CA . TYR A 1 125 ? 60.096 54.434 -9.644 1.000 22.903 124 TYR AAA CA 1
ATOM 785 C C . TYR A 1 125 ? 60.304 55.921 -9.926 1.000 21.542 124 TYR AAA C 1
ATOM 786 O O . TYR A 1 125 ? 59.533 56.527 -10.687 1.000 23.710 124 TYR AAA O 1
ATOM 795 N N . ASP A 1 126 ? 61.318 56.504 -9.284 1.000 22.588 125 ASP AAA N 1
ATOM 796 C CA . ASP A 1 126 ? 61.764 57.885 -9.565 1.000 24.718 125 ASP AAA CA 1
ATOM 797 C C . ASP A 1 126 ? 62.037 58.003 -11.062 1.000 22.587 125 ASP AAA C 1
ATOM 798 O O . ASP A 1 126 ? 62.892 57.289 -11.581 1.000 22.240 125 ASP AAA O 1
ATOM 803 N N . PRO A 1 127 ? 61.352 58.911 -11.800 1.000 26.160 126 PRO AAA N 1
ATOM 804 C CA . PRO A 1 127 ? 61.609 59.076 -13.233 1.000 27.629 126 PRO AAA CA 1
ATOM 805 C C . PRO A 1 127 ? 62.992 59.672 -13.536 1.000 28.303 126 PRO AAA C 1
ATOM 806 O O . PRO A 1 127 ? 63.388 59.629 -14.670 1.000 29.163 126 PRO AAA O 1
ATOM 810 N N . ASP A 1 128 ? 63.696 60.206 -12.533 1.000 27.659 127 ASP AAA N 1
ATOM 811 C CA . ASP A 1 128 ? 64.982 60.919 -12.727 1.000 29.119 127 ASP AAA CA 1
ATOM 812 C C . ASP A 1 128 ? 66.152 60.028 -12.301 1.000 27.475 127 ASP AAA C 1
ATOM 813 O O . ASP A 1 128 ? 67.263 60.529 -12.279 1.000 31.391 127 ASP AAA O 1
ATOM 818 N N . HIS A 1 129 ? 65.913 58.758 -11.983 1.000 26.125 128 HIS AAA N 1
ATOM 819 C CA . HIS A 1 129 ? 66.982 57.769 -11.690 1.000 24.275 128 HIS AAA CA 1
ATOM 820 C C . HIS A 1 129 ? 66.868 56.593 -12.664 1.000 23.600 128 HIS AAA C 1
ATOM 821 O O . HIS A 1 129 ? 65.767 56.000 -12.788 1.000 25.236 128 HIS AAA O 1
ATOM 828 N N . VAL A 1 130 ? 67.988 56.254 -13.297 1.000 24.561 129 VAL AAA N 1
ATOM 829 C CA . VAL A 1 130 ? 68.057 55.209 -14.356 1.000 24.417 129 VAL AAA CA 1
ATOM 830 C C . VAL A 1 130 ? 67.613 53.864 -13.780 1.000 22.015 129 VAL AAA C 1
ATOM 831 O O . VAL A 1 130 ? 67.895 53.575 -12.588 1.000 24.852 129 VAL AAA O 1
ATOM 835 N N . ILE A 1 131 ? 66.971 53.035 -14.598 1.000 22.031 130 ILE AAA N 1
ATOM 836 C CA . ILE A 1 131 ? 66.766 51.606 -14.231 1.000 21.528 130 ILE AAA CA 1
ATOM 837 C C . ILE A 1 131 ? 67.464 50.701 -15.242 1.000 20.255 130 ILE AAA C 1
ATOM 838 O O . ILE A 1 131 ? 67.780 51.142 -16.338 1.000 21.883 130 ILE AAA O 1
ATOM 843 N N . LEU A 1 132 ? 67.691 49.458 -14.840 1.000 20.969 131 LEU AAA N 1
ATOM 844 C CA . LEU A 1 132 ? 68.533 48.503 -15.582 1.000 20.177 131 LEU AAA CA 1
ATOM 845 C C . LEU A 1 132 ? 68.080 48.397 -17.045 1.000 17.877 131 LEU AAA C 1
ATOM 846 O O . LEU A 1 132 ? 68.920 48.482 -17.931 1.000 19.859 131 LEU AAA O 1
ATOM 851 N N . PRO A 1 133 ? 66.785 48.215 -17.375 1.000 18.799 132 PRO AAA N 1
ATOM 852 C CA . PRO A 1 133 ? 66.380 48.061 -18.776 1.000 21.585 132 PRO AAA CA 1
ATOM 853 C C . PRO A 1 133 ? 66.823 49.239 -19.653 1.000 22.908 132 PRO AAA C 1
ATOM 854 O O . PRO A 1 133 ? 67.118 49.011 -20.807 1.000 22.504 132 PR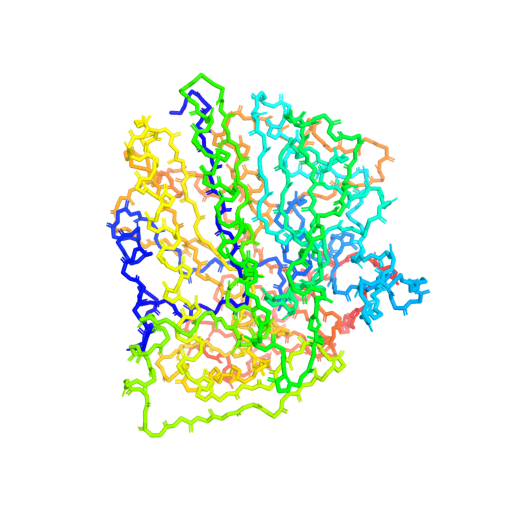O AAA O 1
ATOM 858 N N . GLU A 1 134 ? 66.873 50.454 -19.101 1.000 22.672 133 GLU AAA N 1
ATOM 859 C CA . GLU A 1 134 ? 67.269 51.662 -19.861 1.000 22.901 133 GLU AAA CA 1
ATOM 860 C C . GLU A 1 134 ? 68.751 51.564 -20.210 1.000 24.012 133 GLU AAA C 1
ATOM 861 O O . GLU A 1 134 ? 69.137 51.958 -21.351 1.000 24.297 133 GLU AAA O 1
ATOM 867 N N . ILE A 1 135 ? 69.558 51.051 -19.282 1.000 21.922 134 ILE AAA N 1
ATOM 868 C CA . ILE A 1 135 ? 71.004 50.829 -19.572 1.000 21.889 134 ILE AAA CA 1
ATOM 869 C C . ILE A 1 135 ? 71.122 49.815 -20.719 1.000 21.043 134 ILE AAA C 1
ATOM 870 O O . ILE A 1 135 ? 71.919 50.040 -21.650 1.000 22.754 134 ILE AAA O 1
ATOM 875 N N A MET A 1 136 ? 70.352 48.726 -20.669 0.500 21.449 135 MET AAA N 1
ATOM 876 N N B MET A 1 136 ? 70.363 48.720 -20.643 0.500 21.978 135 MET AAA N 1
ATOM 877 C CA A MET A 1 136 ? 70.428 47.650 -21.689 0.500 21.720 135 MET AAA CA 1
ATOM 878 C CA B MET A 1 136 ? 70.372 47.646 -21.668 0.500 21.600 135 MET AAA CA 1
ATOM 879 C C A MET A 1 136 ? 69.959 48.218 -23.038 0.500 23.391 135 MET AAA C 1
ATOM 880 C C B MET A 1 136 ? 69.992 48.261 -23.020 0.500 23.463 135 MET AAA C 1
ATOM 881 O O A MET A 1 136 ? 70.594 47.884 -24.081 0.500 24.475 135 MET AAA O 1
ATOM 882 O O B MET A 1 136 ? 70.722 48.007 -24.026 0.500 25.789 135 MET AAA O 1
ATOM 891 N N . LYS A 1 137 ? 68.947 49.096 -23.035 1.000 23.374 136 LYS AAA N 1
ATOM 892 C CA . LYS A 1 137 ? 68.492 49.778 -24.282 1.000 24.282 136 LYS AAA CA 1
ATOM 893 C C . LYS A 1 137 ? 69.627 50.640 -24.837 1.000 24.202 136 LYS AAA C 1
ATOM 894 O O . LYS A 1 137 ? 69.853 50.564 -26.054 1.000 28.247 136 LYS AAA O 1
ATOM 900 N N . GLU A 1 138 ? 70.375 51.351 -23.985 1.000 23.858 137 GLU AAA N 1
ATOM 901 C CA . GLU A 1 138 ? 71.459 52.250 -24.443 1.000 27.132 137 GLU AAA CA 1
ATOM 902 C C . GLU A 1 138 ? 72.615 51.406 -25.016 1.000 27.425 137 GLU AAA C 1
ATOM 903 O O . GLU A 1 138 ? 73.378 51.944 -25.813 1.000 30.631 137 GLU AAA O 1
ATOM 909 N N . ASN A 1 139 ? 72.702 50.124 -24.655 1.000 26.798 138 ASN AAA N 1
ATOM 910 C CA . ASN A 1 139 ? 73.756 49.171 -25.084 1.000 25.753 138 ASN AAA CA 1
ATOM 911 C C . ASN A 1 139 ? 73.291 48.334 -26.287 1.000 27.544 138 ASN AAA C 1
ATOM 912 O O . ASN A 1 139 ? 73.992 47.347 -26.631 1.000 30.590 138 ASN AAA O 1
ATOM 917 N N . GLY A 1 140 ? 72.176 48.721 -26.916 1.000 25.498 139 GLY AAA N 1
ATOM 918 C CA . GLY A 1 140 ? 71.663 48.123 -28.172 1.000 28.716 139 GLY AAA CA 1
ATOM 919 C C . GLY A 1 140 ? 70.899 46.825 -27.961 1.000 25.256 139 GLY AAA C 1
ATOM 920 O O . GLY A 1 140 ? 70.685 46.097 -28.957 1.000 29.124 139 GLY AAA O 1
ATOM 921 N N . TYR A 1 141 ? 70.497 46.528 -26.713 1.000 25.389 140 TYR AAA N 1
ATOM 922 C CA . TYR A 1 141 ? 69.678 45.337 -26.358 1.000 22.645 140 TYR AAA CA 1
ATOM 923 C C . TYR A 1 141 ? 68.240 45.615 -26.761 1.000 23.985 140 TYR AAA C 1
ATOM 924 O O . TYR A 1 141 ? 67.842 46.803 -26.777 1.000 26.407 140 TYR AAA O 1
ATOM 933 N N . THR A 1 142 ? 67.518 44.543 -27.084 1.000 21.762 141 THR AAA N 1
ATOM 934 C CA . THR A 1 142 ? 66.044 44.528 -27.048 1.000 23.757 141 THR AAA CA 1
ATOM 935 C C . THR A 1 142 ? 65.653 43.964 -25.683 1.000 23.008 141 THR AAA C 1
ATOM 936 O O . THR A 1 142 ? 66.309 43.014 -25.198 1.000 25.473 141 THR AAA O 1
ATOM 940 N N . THR A 1 143 ? 64.608 44.541 -25.093 1.000 21.388 142 THR AAA N 1
ATOM 941 C CA . THR A 1 143 ? 64.188 44.263 -23.700 1.000 20.454 142 THR AAA CA 1
ATOM 942 C C . THR A 1 143 ? 62.790 43.641 -23.657 1.000 20.581 142 THR AAA C 1
ATOM 943 O O . THR A 1 143 ? 61.867 44.122 -24.338 1.000 21.096 142 THR AAA O 1
ATOM 947 N N . GLY A 1 144 ? 62.660 42.579 -22.876 1.000 20.626 143 GLY AAA N 1
ATOM 948 C CA . GLY A 1 144 ? 61.373 41.925 -22.586 1.000 18.728 143 GLY AAA CA 1
ATOM 949 C C . GLY A 1 144 ? 61.144 41.802 -21.095 1.000 18.253 143 GLY AAA C 1
ATOM 950 O O . GLY A 1 144 ? 62.112 41.578 -20.353 1.000 20.245 143 GLY AAA O 1
ATOM 951 N N . MET A 1 145 ? 59.898 41.900 -20.669 1.000 17.529 144 MET AAA N 1
ATOM 952 C CA . MET A 1 145 ? 59.542 41.648 -19.261 1.000 17.461 144 MET AAA CA 1
ATOM 953 C C . MET A 1 145 ? 58.159 41.011 -19.237 1.000 19.322 144 MET AAA C 1
ATOM 954 O O . MET A 1 145 ? 57.229 41.558 -19.851 1.000 18.701 144 MET AAA O 1
ATOM 959 N N . PHE A 1 146 ? 58.082 39.844 -18.615 1.000 17.998 145 PHE AAA N 1
ATOM 960 C CA . PHE A 1 146 ? 56.893 38.972 -18.577 1.000 16.584 145 PHE AAA CA 1
ATOM 961 C C . PHE A 1 146 ? 56.615 38.664 -17.117 1.000 15.541 145 PHE AAA C 1
ATOM 962 O O . PHE A 1 146 ? 57.389 37.926 -16.487 1.000 16.216 145 PHE AAA O 1
ATOM 970 N N . GLY A 1 147 ? 55.515 39.219 -16.628 1.000 18.044 146 GLY AAA N 1
ATOM 971 C CA . GLY A 1 147 ? 55.040 38.956 -15.267 1.000 18.868 146 GLY AAA CA 1
ATOM 972 C C . GLY A 1 147 ? 54.739 40.255 -14.547 1.000 18.960 146 GLY AAA C 1
ATOM 973 O O . GLY A 1 147 ? 54.166 41.189 -15.148 1.000 20.087 146 GLY AAA O 1
ATOM 974 N N . LYS A 1 148 ? 55.096 40.288 -13.268 1.000 17.193 147 LYS AAA N 1
ATOM 975 C CA . LYS A 1 148 ? 54.705 41.370 -12.346 1.000 18.971 147 LYS AAA CA 1
ATOM 976 C C . LYS A 1 148 ? 55.618 42.571 -12.557 1.000 18.321 147 LYS AAA C 1
ATOM 977 O O . LYS A 1 148 ? 56.857 42.382 -12.576 1.000 19.817 147 LYS AAA O 1
ATOM 983 N N . TRP A 1 149 ? 55.041 43.753 -12.752 1.000 19.881 148 TRP AAA N 1
ATOM 984 C CA . TRP A 1 149 ? 55.802 45.022 -12.875 1.000 19.320 148 TRP AAA CA 1
ATOM 985 C C . TRP A 1 149 ? 56.043 45.588 -11.469 1.000 17.583 148 TRP AAA C 1
ATOM 986 O O . TRP A 1 149 ? 57.194 45.626 -11.024 1.000 20.575 148 TRP AAA O 1
ATOM 997 N N . ALA A 1 150 ? 54.994 46.033 -10.786 1.000 20.376 149 ALA AAA N 1
ATOM 998 C CA . ALA A 1 150 ? 55.069 46.489 -9.380 1.000 22.241 149 ALA AAA CA 1
ATOM 999 C C . ALA A 1 150 ? 55.963 47.727 -9.246 1.000 19.749 149 ALA AAA C 1
ATOM 1000 O O . ALA A 1 150 ? 56.372 48.005 -8.115 1.000 19.715 149 ALA AAA O 1
ATOM 1002 N N . GLY A 1 151 ? 56.215 48.473 -10.331 1.000 19.329 150 GLY AAA N 1
ATOM 1003 C CA . GLY A 1 151 ? 57.095 49.656 -10.312 1.000 22.161 150 GLY AAA CA 1
ATOM 1004 C C . GLY A 1 151 ? 56.406 50.952 -10.707 1.000 18.557 150 GLY AAA C 1
ATOM 1005 O O . GLY A 1 151 ? 57.101 51.953 -10.973 1.000 21.730 150 GLY AAA O 1
ATOM 1006 N N . GLY A 1 152 ? 55.082 50.956 -10.721 1.000 20.351 151 GLY AAA N 1
ATOM 1007 C CA . GLY A 1 152 ? 54.304 52.167 -10.966 1.000 21.494 151 GLY AAA CA 1
ATOM 1008 C C . GLY A 1 152 ? 52.955 51.809 -11.542 1.000 21.588 151 GLY AAA C 1
ATOM 1009 O O . GLY A 1 152 ? 52.849 50.835 -12.328 1.000 20.991 151 GLY AAA O 1
ATOM 1010 N N . TYR A 1 153 ? 51.949 52.578 -11.157 1.000 21.743 152 TYR AAA N 1
ATOM 1011 C CA . TYR A 1 153 ? 50.546 52.314 -11.524 1.000 19.733 152 TYR AAA CA 1
ATOM 1012 C C . TYR A 1 153 ? 50.328 52.733 -12.980 1.000 20.327 152 TYR AAA C 1
ATOM 1013 O O . TYR A 1 153 ? 51.138 53.493 -13.556 1.000 22.849 152 TYR AAA O 1
ATOM 1022 N N . GLU A 1 154 ? 49.263 52.204 -13.573 1.000 21.813 153 GLU AAA N 1
ATOM 1023 C CA . GLU A 1 154 ? 48.834 52.540 -14.959 1.000 23.008 153 GLU AAA CA 1
ATOM 1024 C C . GLU A 1 154 ? 48.709 54.060 -15.105 1.000 24.548 153 GLU AAA C 1
ATOM 1025 O O . GLU A 1 154 ? 48.031 54.675 -14.271 1.000 25.581 153 GLU AAA O 1
ATOM 1031 N N . GLY A 1 155 ? 49.365 54.641 -16.116 1.000 24.067 154 GLY AAA N 1
ATOM 1032 C CA . GLY A 1 155 ? 49.350 56.090 -16.388 1.000 26.366 154 GLY AAA CA 1
ATOM 1033 C C . GLY A 1 155 ? 50.364 56.871 -15.563 1.000 26.843 154 GLY AAA C 1
ATOM 1034 O O . GLY A 1 155 ? 50.434 58.099 -15.740 1.000 28.359 154 GLY AAA O 1
ATOM 1035 N N . SER A 1 156 ? 51.130 56.211 -14.690 1.000 24.588 155 SER AAA N 1
ATOM 1036 C CA . SER A 1 156 ? 52.195 56.858 -13.892 1.000 24.430 155 SER AAA CA 1
ATOM 1037 C C . SER A 1 156 ? 53.416 57.155 -14.774 1.000 26.401 155 SER AAA C 1
ATOM 1038 O O . SER A 1 156 ? 53.456 56.711 -15.921 1.000 27.479 155 SER AAA O 1
ATOM 1041 N N . CYS A 1 157 ? 54.414 57.836 -14.215 1.000 27.026 156 CYS AAA N 1
ATOM 1042 C CA . CYS A 1 157 ? 55.691 58.133 -14.912 1.000 29.380 156 CYS AAA CA 1
ATOM 1043 C C . CYS A 1 157 ? 56.560 56.872 -15.038 1.000 28.512 156 CYS AAA C 1
ATOM 1044 O O . CYS A 1 157 ? 57.603 56.921 -15.762 1.000 30.745 156 CYS AAA O 1
ATOM 1047 N N A SER A 1 158 ? 56.208 55.766 -14.372 0.600 25.071 157 SER AAA N 1
ATOM 1048 N N B SER A 1 158 ? 56.158 55.793 -14.352 0.400 21.856 157 SER AAA N 1
ATOM 1049 C CA A SER A 1 158 ? 57.077 54.559 -14.382 0.600 27.509 157 SER AAA CA 1
ATOM 1050 C CA B SER A 1 158 ? 56.935 54.531 -14.249 0.400 21.401 157 SER AAA CA 1
ATOM 1051 C C A SER A 1 158 ? 56.258 53.295 -14.673 0.600 27.858 157 SER AAA C 1
ATOM 1052 C C B SER A 1 158 ? 56.073 53.330 -14.641 0.400 22.553 157 SER AAA C 1
ATOM 1053 O O A SER A 1 158 ? 56.002 52.496 -13.765 0.600 34.534 157 SER AAA O 1
ATOM 1054 O O B SER A 1 158 ? 55.578 52.617 -13.755 0.400 21.606 157 SER AAA O 1
ATOM 1059 N N . THR A 1 159 ? 55.875 53.149 -15.942 1.000 25.134 158 THR AAA N 1
ATOM 1060 C CA . THR A 1 159 ? 55.319 51.923 -16.535 1.000 21.700 158 THR AAA CA 1
ATOM 1061 C C . THR A 1 159 ? 56.351 51.396 -17.532 1.000 22.061 158 THR AAA C 1
ATOM 1062 O O . THR A 1 159 ? 57.220 52.145 -17.977 1.000 24.430 158 THR AAA O 1
ATOM 1066 N N . PRO A 1 160 ? 56.300 50.091 -17.871 1.000 21.654 159 PRO AAA N 1
ATOM 1067 C CA . PRO A 1 160 ? 57.362 49.451 -18.646 1.000 21.329 159 PRO AAA CA 1
ATOM 1068 C C . PRO A 1 160 ? 57.689 50.144 -19.987 1.000 19.296 159 PRO AAA C 1
ATOM 1069 O O . PRO A 1 160 ? 58.850 50.238 -20.389 1.000 23.348 159 PRO AAA O 1
ATOM 1073 N N . ASP A 1 161 ? 56.657 50.654 -20.641 1.000 20.855 160 ASP AAA N 1
ATOM 1074 C CA . ASP A 1 161 ? 56.762 51.401 -21.915 1.000 21.696 160 ASP AAA CA 1
ATOM 1075 C C . ASP A 1 161 ? 57.664 52.626 -21.741 1.000 24.166 160 ASP AAA C 1
ATOM 1076 O O . ASP A 1 161 ? 58.440 52.938 -22.684 1.000 25.748 160 ASP AAA O 1
ATOM 1081 N N . LYS A 1 162 ? 57.554 53.311 -20.606 1.000 21.892 161 LYS AAA N 1
ATOM 1082 C CA . LYS A 1 162 ? 58.249 54.592 -20.327 1.000 23.561 161 LYS AAA CA 1
ATOM 1083 C C . LYS A 1 162 ? 59.671 54.306 -19.821 1.000 21.854 161 LYS AAA C 1
ATOM 1084 O O . LYS A 1 162 ? 60.480 55.234 -19.810 1.000 21.877 161 LYS AAA O 1
ATOM 1090 N N . ARG A 1 163 ? 59.951 53.080 -19.367 1.000 22.031 162 ARG AAA N 1
ATOM 1091 C CA . ARG A 1 163 ? 61.190 52.785 -18.608 1.000 22.140 162 ARG AAA CA 1
ATOM 1092 C C . ARG A 1 163 ? 61.974 51.657 -19.284 1.000 21.525 162 ARG AAA C 1
ATOM 1093 O O . ARG A 1 163 ? 62.614 50.875 -18.593 1.000 21.632 162 ARG AAA O 1
ATOM 1101 N N . GLY A 1 164 ? 62.016 51.626 -20.607 1.000 21.934 163 GLY AAA N 1
ATOM 1102 C CA . GLY A 1 164 ? 63.047 50.851 -21.330 1.000 23.117 163 GLY AAA CA 1
ATOM 1103 C C . GLY A 1 164 ? 62.659 49.405 -21.608 1.000 22.946 163 GLY AAA C 1
ATOM 1104 O O . GLY A 1 164 ? 63.554 48.611 -21.930 1.000 22.273 163 GLY AAA O 1
ATOM 1105 N N . ILE A 1 165 ? 61.373 49.061 -21.536 1.000 21.267 164 ILE AAA N 1
ATOM 1106 C CA . ILE A 1 165 ? 60.886 47.701 -21.904 1.000 20.720 164 ILE AAA CA 1
ATOM 1107 C C . ILE A 1 165 ? 60.175 47.768 -23.259 1.000 21.770 164 ILE AAA C 1
ATOM 1108 O O . ILE A 1 165 ? 59.170 48.507 -23.378 1.000 22.564 164 ILE AAA O 1
ATOM 1113 N N . ASP A 1 166 ? 60.688 47.012 -24.226 1.000 20.286 165 ASP AAA N 1
ATOM 1114 C CA . ASP A 1 166 ? 60.134 46.936 -25.609 1.000 20.333 165 ASP AAA CA 1
ATOM 1115 C C . ASP A 1 166 ? 58.888 46.043 -25.639 1.000 19.749 165 ASP AAA C 1
ATOM 1116 O O . ASP A 1 166 ? 57.955 46.376 -26.361 1.000 22.857 165 ASP AAA O 1
ATOM 1121 N N . GLU A 1 167 ? 58.899 44.933 -24.906 1.000 22.012 166 GLU AAA N 1
ATOM 1122 C CA . GLU A 1 167 ? 57.813 43.921 -24.886 1.000 20.140 166 GLU AAA CA 1
ATOM 1123 C C . GLU A 1 167 ? 57.516 43.591 -23.426 1.000 19.801 166 GLU AAA C 1
ATOM 1124 O O . GLU A 1 167 ? 58.357 43.013 -22.764 1.000 19.311 166 GLU AAA O 1
ATOM 1130 N N . TYR A 1 168 ? 56.343 43.998 -22.971 1.000 18.473 167 TYR AAA N 1
ATOM 1131 C CA . TYR A 1 168 ? 55.824 43.723 -21.631 1.000 18.200 167 TYR AAA CA 1
ATOM 1132 C C . TYR A 1 168 ? 54.514 42.945 -21.729 1.000 17.192 167 TYR AAA C 1
ATOM 1133 O O . TYR A 1 168 ? 53.615 43.306 -22.519 1.000 18.434 167 TYR AAA O 1
ATOM 1142 N N . PHE A 1 169 ? 54.354 41.935 -20.885 1.000 18.338 168 PHE AAA N 1
ATOM 1143 C CA . PHE A 1 169 ? 53.041 41.270 -20.687 1.000 18.037 168 PHE AAA CA 1
ATOM 1144 C C . PHE A 1 169 ? 52.979 40.743 -19.262 1.000 17.573 168 PHE AAA C 1
ATOM 1145 O O . PHE A 1 169 ? 53.911 40.035 -18.860 1.000 19.111 168 PHE AAA O 1
ATOM 1153 N N . GLY A 1 170 ? 51.904 41.057 -18.543 1.000 16.598 169 GLY AAA N 1
ATOM 1154 C CA . GLY A 1 170 ? 51.703 40.504 -17.194 1.000 17.527 169 GLY AAA CA 1
ATOM 1155 C C . GLY A 1 170 ? 50.871 41.419 -16.326 1.000 18.390 169 GLY AAA C 1
ATOM 1156 O O . GLY A 1 170 ? 49.877 41.978 -16.818 1.000 19.682 169 GLY AAA O 1
ATOM 1157 N N . TYR A 1 171 ? 51.188 41.472 -15.037 1.000 18.322 170 TYR AAA N 1
ATOM 1158 C CA . TYR A 1 171 ? 50.416 42.278 -14.073 1.000 18.853 170 TYR AAA CA 1
ATOM 1159 C C . TYR A 1 171 ? 51.174 43.562 -13.778 1.000 20.410 170 TYR AAA C 1
ATOM 1160 O O . TYR A 1 171 ? 52.250 43.478 -13.167 1.000 19.785 170 TYR AAA O 1
ATOM 1169 N N . ILE A 1 172 ? 50.628 44.713 -14.142 1.000 18.587 171 ILE AAA N 1
ATOM 1170 C CA . ILE A 1 172 ? 51.191 46.010 -13.677 1.000 18.912 171 ILE AAA CA 1
ATOM 1171 C C . ILE A 1 172 ? 51.165 46.007 -12.148 1.000 19.490 171 ILE AAA C 1
ATOM 1172 O O . ILE A 1 172 ? 52.123 46.510 -11.548 1.000 20.192 171 ILE AAA O 1
ATOM 1177 N N . CYS A 1 173 ? 50.094 45.466 -11.561 1.000 17.546 172 CYS AAA N 1
ATOM 1178 C CA . CYS A 1 173 ? 49.755 45.643 -10.134 1.000 17.815 172 CYS AAA CA 1
ATOM 1179 C C . CYS A 1 173 ? 49.973 44.349 -9.346 1.000 17.238 172 CYS AAA C 1
ATOM 1180 O O . CYS A 1 173 ? 49.455 43.283 -9.731 1.000 18.402 172 CYS AAA O 1
ATOM 1183 N N . GLN A 1 174 ? 50.696 44.465 -8.234 1.000 17.708 173 GLN AAA N 1
ATOM 1184 C CA . GLN A 1 174 ? 50.970 43.344 -7.289 1.000 20.572 173 GLN AAA CA 1
ATOM 1185 C C . GLN A 1 174 ? 49.677 42.824 -6.654 1.000 17.947 173 GLN AAA C 1
ATOM 1186 O O . GLN A 1 174 ? 49.633 41.627 -6.332 1.000 19.396 173 GLN AAA O 1
ATOM 1192 N N . PHE A 1 175 ? 48.689 43.698 -6.445 1.000 18.495 174 PHE AAA N 1
ATOM 1193 C CA . PHE A 1 175 ? 47.412 43.286 -5.814 1.000 17.463 174 PHE AAA CA 1
ATOM 1194 C C . PHE A 1 175 ? 46.597 42.482 -6.834 1.000 17.299 174 PHE AAA C 1
ATOM 1195 O O . PHE A 1 175 ? 46.078 41.384 -6.514 1.000 17.723 174 PHE AAA O 1
ATOM 1203 N N . GLN A 1 176 ? 46.547 42.964 -8.075 1.000 17.764 175 GLN AAA N 1
ATOM 1204 C CA . GLN A 1 176 ? 45.867 42.221 -9.175 1.000 18.171 175 GLN AAA CA 1
ATOM 1205 C C . GLN A 1 176 ? 46.439 40.803 -9.280 1.000 15.859 175 GLN AAA C 1
ATOM 1206 O O . GLN A 1 176 ? 45.675 39.855 -9.528 1.000 18.733 175 GLN AAA O 1
ATOM 1212 N N . ALA A 1 177 ? 47.761 40.662 -9.109 1.000 16.262 176 ALA AAA N 1
ATOM 1213 C CA . ALA A 1 177 ? 48.496 39.387 -9.263 1.000 18.170 176 ALA AAA CA 1
ATOM 1214 C C . ALA A 1 177 ? 48.049 38.333 -8.234 1.000 17.675 176 ALA AAA C 1
ATOM 1215 O O . ALA A 1 177 ? 48.325 37.142 -8.447 1.000 19.468 176 ALA AAA O 1
ATOM 1217 N N . HIS A 1 178 ? 47.311 38.733 -7.184 1.000 17.241 177 HIS AAA N 1
ATOM 1218 C CA . HIS A 1 178 ? 46.760 37.781 -6.188 1.000 16.685 177 HIS AAA CA 1
ATOM 1219 C C . HIS A 1 178 ? 45.845 36.749 -6.848 1.000 18.315 177 HIS AAA C 1
ATOM 1220 O O . HIS A 1 178 ? 45.827 35.599 -6.400 1.000 20.108 177 HIS AAA O 1
ATOM 1227 N N . LEU A 1 179 ? 45.115 37.155 -7.886 1.000 19.017 178 LEU AAA N 1
ATOM 1228 C CA . LEU A 1 179 ? 44.256 36.216 -8.644 1.000 18.572 178 LEU AAA CA 1
ATOM 1229 C C . LEU A 1 179 ? 45.064 35.644 -9.794 1.000 20.471 178 LEU AAA C 1
ATOM 1230 O O . LEU A 1 179 ? 45.501 36.457 -10.655 1.000 19.328 178 LEU AAA O 1
ATOM 1235 N N . TYR A 1 180 ? 45.217 34.319 -9.804 1.000 17.312 179 TYR AAA N 1
ATOM 1236 C CA . TYR A 1 180 ? 45.805 33.594 -10.957 1.000 16.507 179 TYR AAA CA 1
ATOM 1237 C C . TYR A 1 180 ? 44.799 33.519 -12.099 1.000 17.332 179 TYR AAA C 1
ATOM 1238 O O . TYR A 1 180 ? 45.222 33.132 -13.196 1.000 18.214 179 TYR AAA O 1
ATOM 1247 N N . TYR A 1 181 ? 43.526 33.856 -11.878 1.000 18.375 180 TYR AAA N 1
ATOM 1248 C CA . TYR A 1 181 ? 42.493 33.847 -12.948 1.000 18.077 180 TYR AAA CA 1
ATOM 1249 C C . TYR A 1 181 ? 41.852 35.222 -12.953 1.000 21.505 180 TYR AAA C 1
ATOM 1250 O O . TYR A 1 181 ? 40.719 35.397 -12.495 1.000 19.229 180 TYR AAA O 1
ATOM 1259 N N . PRO A 1 182 ? 42.596 36.258 -13.380 1.000 19.313 181 PRO AAA N 1
ATOM 1260 C CA . PRO A 1 182 ? 42.149 37.632 -13.221 1.000 19.015 181 PRO AAA CA 1
ATOM 1261 C C . PRO A 1 182 ? 41.171 38.046 -14.327 1.000 21.165 181 PRO AAA C 1
ATOM 1262 O O . PRO A 1 182 ? 40.969 37.293 -15.284 1.000 21.336 181 PRO AAA O 1
ATOM 1266 N N . ASN A 1 183 ? 40.608 39.241 -14.170 1.000 19.583 182 ASN AAA N 1
ATOM 1267 C CA . ASN A 1 183 ? 39.695 39.860 -15.158 1.000 20.576 182 ASN AAA CA 1
ATOM 1268 C C . ASN A 1 183 ? 40.481 40.311 -16.399 1.000 20.630 182 ASN AAA C 1
ATOM 1269 O O . ASN A 1 183 ? 39.912 40.319 -17.482 1.000 22.067 182 ASN AAA O 1
ATOM 1274 N N . PHE A 1 184 ? 41.730 40.727 -16.237 1.000 18.746 183 PHE AAA N 1
ATOM 1275 C CA . PHE A 1 184 ? 42.558 41.292 -17.322 1.000 20.116 183 PHE AAA CA 1
ATOM 1276 C C . PHE A 1 184 ? 44.020 41.118 -16.950 1.000 18.328 183 PHE AAA C 1
ATOM 1277 O O . PHE A 1 184 ? 44.354 40.928 -15.753 1.000 19.768 183 PHE AAA O 1
ATOM 1285 N N . LEU A 1 185 ? 44.848 41.139 -17.985 1.000 18.523 184 LEU AAA N 1
ATOM 1286 C CA . LEU A 1 185 ? 46.300 41.319 -17.867 1.000 18.920 184 LEU AAA CA 1
ATOM 1287 C C . LEU A 1 185 ? 46.675 42.601 -18.594 1.000 18.648 184 LEU AAA C 1
ATOM 1288 O O . LEU A 1 185 ? 45.839 43.179 -19.275 1.000 20.968 184 LEU AAA O 1
ATOM 1293 N N . ASN A 1 186 ? 47.921 43.013 -18.434 1.000 19.988 185 ASN AAA N 1
ATOM 1294 C CA . ASN A 1 186 ? 48.461 44.248 -19.042 1.000 19.058 185 ASN AAA CA 1
ATOM 1295 C C . ASN A 1 186 ? 49.459 43.864 -20.128 1.000 20.329 185 ASN AAA C 1
ATOM 1296 O O . ASN A 1 186 ? 50.109 42.793 -20.051 1.000 20.303 185 ASN AAA O 1
ATOM 1301 N N . ARG A 1 187 ? 49.520 44.700 -21.148 1.000 18.991 186 ARG AAA N 1
ATOM 1302 C CA . ARG A 1 187 ? 50.484 44.488 -22.260 1.000 18.202 186 ARG AAA CA 1
ATOM 1303 C C . ARG A 1 187 ? 51.024 45.842 -22.699 1.000 18.398 186 ARG AAA C 1
ATOM 1304 O O . ARG A 1 187 ? 50.247 46.830 -22.721 1.000 21.801 186 ARG AAA O 1
ATOM 1312 N N . TYR A 1 188 ? 52.321 45.892 -22.996 1.000 19.534 187 TYR AAA N 1
ATOM 1313 C CA . TYR A 1 188 ? 52.882 46.900 -23.910 1.000 18.909 187 TYR AAA CA 1
ATOM 1314 C C . TYR A 1 188 ? 53.755 46.165 -24.926 1.000 20.052 187 TYR AAA C 1
ATOM 1315 O O . TYR A 1 188 ? 54.806 45.615 -24.566 1.000 20.266 187 TYR AAA O 1
ATOM 1324 N N . SER A 1 189 ? 53.341 46.165 -26.182 1.000 22.205 188 SER AAA N 1
ATOM 1325 C CA . SER A 1 189 ? 54.084 45.454 -27.240 1.000 23.472 188 SER AAA CA 1
ATOM 1326 C C . SER A 1 189 ? 54.432 46.443 -28.337 1.000 23.049 188 SER AAA C 1
ATOM 1327 O O . SER A 1 189 ? 53.518 46.911 -29.070 1.000 21.992 188 SER AAA O 1
ATOM 1330 N N . LYS A 1 190 ? 55.714 46.763 -28.432 1.000 21.477 189 LYS AAA N 1
ATOM 1331 C CA . LYS A 1 190 ? 56.263 47.520 -29.584 1.000 25.316 189 LYS AAA CA 1
ATOM 1332 C C . LYS A 1 190 ? 55.837 46.827 -30.876 1.000 24.150 189 LYS AAA C 1
ATOM 1333 O O . LYS A 1 190 ? 55.446 47.538 -31.849 1.000 25.793 189 LYS AAA O 1
ATOM 1339 N N . ALA A 1 191 ? 55.899 45.493 -30.889 1.000 22.360 190 ALA AAA N 1
ATOM 1340 C CA . ALA A 1 191 ? 55.651 44.691 -32.114 1.000 26.327 190 ALA AAA CA 1
ATOM 1341 C C . ALA A 1 191 ? 54.201 44.878 -32.573 1.000 24.713 190 ALA AAA C 1
ATOM 1342 O O . ALA A 1 191 ? 53.975 44.911 -33.774 1.000 26.590 190 ALA AAA O 1
ATOM 1344 N N . LEU A 1 192 ? 53.252 45.035 -31.661 1.000 24.325 191 LEU AAA N 1
ATOM 1345 C CA . LEU A 1 192 ? 51.816 45.237 -31.987 1.000 25.163 191 LEU AAA CA 1
ATOM 1346 C C . LEU A 1 192 ? 51.490 46.726 -32.180 1.000 27.674 191 LEU AAA C 1
ATOM 1347 O O . LEU A 1 192 ? 50.316 46.998 -32.520 1.000 32.040 191 LEU AAA O 1
ATOM 1352 N N . GLY A 1 193 ? 52.454 47.636 -31.998 1.000 27.631 192 GLY AAA N 1
ATOM 1353 C CA . GLY A 1 193 ? 52.235 49.097 -32.103 1.000 29.106 192 GLY AAA CA 1
ATOM 1354 C C . GLY A 1 193 ? 51.360 49.671 -30.999 1.000 24.975 192 GLY AAA C 1
ATOM 1355 O O . GLY A 1 193 ? 50.738 50.718 -31.204 1.000 27.832 192 GLY AAA O 1
ATOM 1356 N N . ASP A 1 194 ? 51.376 49.066 -29.816 1.000 26.523 193 ASP AAA N 1
ATOM 1357 C CA . ASP A 1 194 ? 50.728 49.694 -28.632 1.000 27.103 193 ASP AAA CA 1
ATOM 1358 C C . ASP A 1 194 ? 51.337 51.086 -28.405 1.000 25.710 193 ASP AAA C 1
ATOM 1359 O O . ASP A 1 194 ? 52.557 51.220 -28.547 1.000 27.363 193 ASP AAA O 1
ATOM 1364 N N . THR A 1 195 ? 50.530 52.081 -28.037 1.000 26.512 194 THR AAA N 1
ATOM 1365 C CA . THR A 1 195 ? 51.004 53.468 -27.790 1.000 28.121 194 THR AAA CA 1
ATOM 1366 C C . THR A 1 195 ? 51.408 53.600 -26.322 1.000 25.902 194 THR AAA C 1
ATOM 1367 O O . THR A 1 195 ? 52.058 54.585 -25.973 1.000 28.393 194 THR AAA O 1
ATOM 1371 N N . GLY A 1 196 ? 51.039 52.621 -25.507 1.000 26.110 195 GLY AAA N 1
ATOM 1372 C CA . GLY A 1 196 ? 51.323 52.596 -24.061 1.000 26.825 195 GLY AAA CA 1
ATOM 1373 C C . GLY A 1 196 ? 50.823 51.291 -23.487 1.000 25.252 195 GLY AAA C 1
ATOM 1374 O O . GLY A 1 196 ? 50.443 50.406 -24.259 1.000 24.003 195 GLY AAA O 1
ATOM 1375 N N . VAL A 1 197 ? 50.814 51.142 -22.170 1.000 22.230 196 VAL AAA N 1
ATOM 1376 C CA . VAL A 1 197 ? 50.248 49.914 -21.567 1.000 21.733 196 VAL AAA CA 1
ATOM 1377 C C . VAL A 1 197 ? 48.749 49.887 -21.863 1.000 22.203 196 VAL AAA C 1
ATOM 1378 O O . VAL A 1 197 ? 48.084 50.930 -21.770 1.000 25.886 196 VAL AAA O 1
ATOM 1382 N N . VAL A 1 198 ? 48.269 48.715 -22.250 1.000 22.248 197 VAL AAA N 1
ATOM 1383 C CA . VAL A 1 198 ? 46.824 48.456 -22.433 1.000 22.864 197 VAL AAA CA 1
ATOM 1384 C C . VAL A 1 198 ? 46.406 47.307 -21.520 1.000 23.795 197 VAL AAA C 1
ATOM 1385 O O . VAL A 1 198 ? 47.280 46.611 -20.949 1.000 21.874 197 VAL AAA O 1
ATOM 1389 N N . ARG A 1 199 ? 45.097 47.095 -21.439 1.000 21.717 198 ARG AAA N 1
ATOM 1390 C CA . ARG A 1 199 ? 44.528 45.914 -20.762 1.000 21.941 198 ARG AAA CA 1
ATOM 1391 C C . ARG A 1 199 ? 44.075 44.908 -21.804 1.000 20.766 198 ARG AAA C 1
ATOM 1392 O O . ARG A 1 199 ? 43.435 45.311 -22.803 1.000 24.243 198 ARG AAA O 1
ATOM 1400 N N . VAL A 1 200 ? 44.418 43.655 -21.560 1.000 22.105 199 VAL AAA N 1
ATOM 1401 C CA . VAL A 1 200 ? 43.960 42.469 -22.324 1.000 22.267 199 VAL AAA CA 1
ATOM 1402 C C . VAL A 1 200 ? 42.956 41.756 -21.428 1.000 21.150 199 VAL AAA C 1
ATOM 1403 O O . VAL A 1 200 ? 43.372 41.163 -20.402 1.000 24.424 199 VAL AAA O 1
ATOM 1407 N N . ILE A 1 201 ? 41.681 41.846 -21.792 1.000 21.348 200 ILE AAA N 1
ATOM 1408 C CA . ILE A 1 201 ? 40.582 41.238 -21.006 1.000 22.082 200 ILE AAA CA 1
ATOM 1409 C C . ILE A 1 201 ? 40.700 39.720 -21.130 1.000 25.372 200 ILE AAA C 1
ATOM 1410 O O . ILE A 1 201 ? 40.984 39.205 -22.229 1.000 24.411 200 ILE AAA O 1
ATOM 1415 N N . MET A 1 202 ? 40.538 39.030 -20.011 1.000 22.171 201 MET AAA N 1
ATOM 1416 C CA . MET A 1 202 ? 40.430 37.557 -19.954 1.000 22.561 201 MET AAA CA 1
ATOM 1417 C C . MET A 1 202 ? 38.955 37.243 -20.244 1.000 23.100 201 MET AAA C 1
ATOM 1418 O O . MET A 1 202 ? 38.129 37.186 -19.299 1.000 24.325 201 MET AAA O 1
ATOM 1423 N N A ASP A 1 203 ? 38.617 37.085 -21.528 0.700 22.086 202 ASP AAA N 1
ATOM 1424 N N B ASP A 1 203 ? 38.629 37.132 -21.539 0.300 24.136 202 ASP AAA N 1
ATOM 1425 C CA A ASP A 1 203 ? 37.218 37.130 -22.023 0.700 23.058 202 ASP AAA CA 1
ATOM 1426 C CA B ASP A 1 203 ? 37.244 37.101 -22.082 0.300 25.802 202 ASP AAA CA 1
ATOM 1427 C C A ASP A 1 203 ? 36.407 35.944 -21.480 0.700 24.685 202 ASP AAA C 1
ATOM 1428 C C B ASP A 1 203 ? 36.436 35.986 -21.404 0.300 26.665 202 ASP AAA C 1
ATOM 1429 O O A ASP A 1 203 ? 35.155 36.067 -21.429 0.700 27.226 202 ASP AAA O 1
ATOM 1430 O O B ASP A 1 203 ? 35.229 36.218 -21.138 0.300 30.183 202 ASP AAA O 1
ATOM 1439 N N . GLU A 1 204 ? 37.057 34.826 -21.143 1.000 27.383 203 GLU AAA N 1
ATOM 1440 C CA . GLU A 1 204 ? 36.370 33.673 -20.504 1.000 24.742 203 GLU AAA CA 1
ATOM 1441 C C . GLU A 1 204 ? 36.286 33.913 -18.994 1.000 24.141 203 GLU AAA C 1
ATOM 1442 O O . GLU A 1 204 ? 35.236 33.667 -18.436 1.000 25.904 203 GLU AAA O 1
ATOM 1448 N N . ASN A 1 205 ? 37.377 34.346 -18.342 1.000 22.246 204 ASN AAA N 1
ATOM 1449 C CA . ASN A 1 205 ? 37.390 34.532 -16.868 1.000 22.024 204 ASN AAA CA 1
ATOM 1450 C C . ASN A 1 205 ? 36.263 35.465 -16.402 1.000 22.360 204 ASN AAA C 1
ATOM 1451 O O . ASN A 1 205 ? 35.658 35.173 -15.351 1.000 24.011 204 ASN AAA O 1
ATOM 1456 N N . ILE A 1 206 ? 35.995 36.557 -17.125 1.000 22.678 205 ILE AAA N 1
ATOM 1457 C CA . ILE A 1 206 ? 35.056 37.619 -16.640 1.000 24.048 205 ILE AAA CA 1
ATOM 1458 C C . ILE A 1 206 ? 33.607 37.113 -16.662 1.000 25.466 205 ILE AAA C 1
ATOM 1459 O O . ILE A 1 206 ? 32.744 37.826 -16.111 1.000 27.190 205 ILE AAA O 1
ATOM 1464 N N . LYS A 1 207 ? 33.348 35.933 -17.234 1.000 23.150 206 LYS AAA N 1
ATOM 1465 C CA . LYS A 1 207 ? 32.001 35.311 -17.221 1.000 24.424 206 LYS AAA CA 1
ATOM 1466 C C . LYS A 1 207 ? 31.659 34.809 -15.821 1.000 23.755 206 LYS AAA C 1
ATOM 1467 O O . LYS A 1 207 ? 30.491 34.501 -15.589 1.000 25.785 206 LYS AAA O 1
ATOM 1473 N N . TYR A 1 208 ? 32.660 34.692 -14.943 1.000 25.114 207 TYR AAA N 1
ATOM 1474 C CA . TYR A 1 208 ? 32.511 34.039 -13.621 1.000 25.609 207 TYR AAA CA 1
ATOM 1475 C C . TYR A 1 208 ? 32.912 35.021 -12.531 1.000 24.388 207 TYR AAA C 1
ATOM 1476 O O . TYR A 1 208 ? 33.516 36.059 -12.802 1.000 25.131 207 TYR AAA O 1
ATOM 1485 N N . PRO A 1 209 ? 32.508 34.760 -11.268 1.000 24.446 208 PRO AAA N 1
ATOM 1486 C CA . PRO A 1 209 ? 32.905 35.620 -10.161 1.000 25.299 208 PRO AAA CA 1
ATOM 1487 C C . PRO A 1 209 ? 34.415 35.544 -9.863 1.000 23.878 208 PRO AAA C 1
ATOM 1488 O O . PRO A 1 209 ? 35.099 34.644 -10.291 1.000 24.476 208 PRO AAA O 1
ATOM 1492 N N . MET A 1 210 ? 34.880 36.503 -9.078 1.000 25.472 209 MET AAA N 1
ATOM 1493 C CA . MET A 1 210 ? 36.284 36.658 -8.634 1.000 22.599 209 MET AAA CA 1
ATOM 1494 C C . MET A 1 210 ? 36.543 35.907 -7.335 1.000 22.585 209 MET AAA C 1
ATOM 1495 O O . MET A 1 210 ? 37.677 35.854 -6.911 1.000 22.226 209 MET AAA O 1
ATOM 1500 N N . TYR A 1 211 ? 35.519 35.338 -6.735 1.000 23.223 210 TYR AAA N 1
ATOM 1501 C CA . TYR A 1 211 ? 35.589 34.725 -5.389 1.000 24.585 210 TYR AAA CA 1
ATOM 1502 C C . TYR A 1 211 ? 34.439 33.729 -5.243 1.000 22.742 210 TYR AAA C 1
ATOM 1503 O O . TYR A 1 211 ? 33.380 33.957 -5.837 1.000 25.389 210 TYR AAA O 1
ATOM 1512 N N . GLY A 1 212 ? 34.651 32.656 -4.480 1.000 25.923 211 GLY AAA N 1
ATOM 1513 C CA . GLY A 1 212 ? 33.614 31.666 -4.145 1.000 26.525 211 GLY AAA CA 1
ATOM 1514 C C . GLY A 1 212 ? 33.660 30.446 -5.047 1.000 25.394 211 GLY AAA C 1
ATOM 1515 O O . GLY A 1 212 ? 34.600 30.337 -5.867 1.000 25.008 211 GLY AAA O 1
ATOM 1516 N N . ALA A 1 213 ? 32.621 29.612 -4.957 1.000 29.337 212 ALA AAA N 1
ATOM 1517 C CA . ALA A 1 213 ? 32.520 28.266 -5.575 1.000 31.129 212 ALA AAA CA 1
ATOM 1518 C C . ALA A 1 213 ? 32.744 28.304 -7.098 1.000 31.785 212 ALA AAA C 1
ATOM 1519 O O . ALA A 1 213 ? 33.214 27.293 -7.641 1.000 35.178 212 ALA AAA O 1
ATOM 1521 N N . ASP A 1 214 ? 32.372 29.388 -7.777 1.000 26.117 213 ASP AAA N 1
ATOM 1522 C CA . ASP A 1 214 ? 32.407 29.437 -9.264 1.000 26.884 213 ASP AAA CA 1
ATOM 1523 C C . ASP A 1 214 ? 33.698 30.063 -9.773 1.000 27.821 213 ASP AAA C 1
ATOM 1524 O O . ASP A 1 214 ? 33.890 30.091 -10.978 1.000 28.967 213 ASP AAA O 1
ATOM 1529 N N . TYR A 1 215 ? 34.565 30.534 -8.886 1.000 23.894 214 TYR AAA N 1
ATOM 1530 C CA . TYR A 1 215 ? 35.873 31.115 -9.279 1.000 22.893 214 TYR AAA CA 1
ATOM 1531 C C . TYR A 1 215 ? 36.662 30.106 -10.101 1.000 25.590 214 TYR AAA C 1
ATOM 1532 O O . TYR A 1 215 ? 37.228 30.517 -11.130 1.000 22.256 214 TYR AAA O 1
ATOM 1541 N N . GLN A 1 216 ? 36.675 28.834 -9.702 1.000 24.150 215 GLN AAA N 1
ATOM 1542 C CA . GLN A 1 216 ? 37.526 27.849 -10.416 1.000 24.939 215 GLN AAA CA 1
ATOM 1543 C C . GLN A 1 216 ? 36.914 27.429 -11.756 1.000 22.671 215 GLN AAA C 1
ATOM 1544 O O . GLN A 1 216 ? 37.567 26.635 -12.444 1.000 25.427 215 GLN AAA O 1
ATOM 1550 N N . LYS A 1 217 ? 35.748 27.970 -12.136 1.000 24.251 216 LYS AAA N 1
ATOM 1551 C CA . LYS A 1 217 ? 35.232 27.838 -13.515 1.000 26.144 216 LYS AAA CA 1
ATOM 1552 C C . LYS A 1 217 ? 36.081 28.708 -14.443 1.000 22.781 216 LYS AAA C 1
ATOM 1553 O O . LYS A 1 217 ? 36.119 28.410 -15.644 1.000 23.529 216 LYS AAA O 1
ATOM 1559 N N . ARG A 1 218 ? 36.745 29.743 -13.927 1.000 22.135 217 ARG AAA N 1
ATOM 1560 C CA . ARG A 1 218 ? 37.626 30.590 -14.778 1.000 20.314 217 ARG AAA CA 1
ATOM 1561 C C . ARG A 1 218 ? 38.716 29.714 -15.399 1.000 22.284 217 ARG AAA C 1
ATOM 1562 O O . ARG A 1 218 ? 39.405 28.994 -14.689 1.000 21.449 217 ARG AAA O 1
ATOM 1570 N N . PRO A 1 219 ? 38.842 29.666 -16.744 1.000 22.300 218 PRO AAA N 1
ATOM 1571 C CA . PRO A 1 219 ? 39.820 28.793 -17.388 1.000 23.144 218 PRO AAA CA 1
ATOM 1572 C C . PRO A 1 219 ? 41.141 29.446 -17.836 1.000 21.035 218 PRO AAA C 1
ATOM 1573 O O . PRO A 1 219 ? 42.007 28.717 -18.270 1.000 25.076 218 PRO AAA O 1
ATOM 1577 N N . GLN A 1 220 ? 41.265 30.771 -17.766 1.000 19.628 219 GLN AAA N 1
ATOM 1578 C CA . GLN A 1 220 ? 42.462 31.497 -18.278 1.000 19.332 219 GLN AAA CA 1
ATOM 1579 C C . GLN A 1 220 ? 43.453 31.715 -17.125 1.000 17.831 219 GLN AAA C 1
ATOM 1580 O O . GLN A 1 220 ? 43.362 32.733 -16.410 1.000 19.491 219 GLN AAA O 1
ATOM 1586 N N . TYR A 1 221 ? 44.407 30.806 -17.009 1.000 17.558 220 TYR AAA N 1
ATOM 1587 C CA . TYR A 1 221 ? 45.396 30.761 -15.899 1.000 17.872 220 TYR AAA CA 1
ATOM 1588 C C . TYR A 1 221 ? 46.585 31.665 -16.258 1.000 18.589 220 TYR AAA C 1
ATOM 1589 O O . TYR A 1 221 ? 47.268 31.397 -17.266 1.000 20.806 220 TYR AAA O 1
ATOM 1598 N N . SER A 1 222 ? 46.838 32.703 -15.466 1.000 18.101 221 SER AAA N 1
ATOM 1599 C CA . SER A 1 222 ? 47.804 33.776 -15.803 1.000 17.133 221 SER AAA CA 1
ATOM 1600 C C . SER A 1 222 ? 49.232 33.227 -15.906 1.000 17.356 221 SER AAA C 1
ATOM 1601 O O . SER A 1 222 ? 49.974 33.707 -16.782 1.000 17.415 221 SER AAA O 1
ATOM 1604 N N . ALA A 1 223 ? 49.638 32.276 -15.069 1.000 18.416 222 ALA AAA N 1
ATOM 1605 C CA . ALA A 1 223 ? 51.070 31.880 -15.017 1.000 17.993 222 ALA AAA CA 1
ATOM 1606 C C . ALA A 1 223 ? 51.394 31.179 -16.334 1.000 17.219 222 ALA AAA C 1
ATOM 1607 O O . ALA A 1 223 ? 52.457 31.461 -16.888 1.000 18.906 222 ALA AAA O 1
ATOM 1609 N N . ASP A 1 224 ? 50.461 30.383 -16.864 1.000 16.872 223 ASP AAA N 1
ATOM 1610 C CA . ASP A 1 224 ? 50.635 29.704 -18.177 1.000 18.214 223 ASP AAA CA 1
ATOM 1611 C C . ASP A 1 224 ? 50.646 30.753 -19.287 1.000 17.649 223 ASP AAA C 1
ATOM 1612 O O . ASP A 1 224 ? 51.515 30.680 -20.204 1.000 18.426 223 ASP AAA O 1
ATOM 1617 N N A MET A 1 225 ? 49.710 31.706 -19.232 0.700 17.928 224 MET AAA N 1
ATOM 1618 N N B MET A 1 225 ? 49.725 31.716 -19.228 0.300 17.282 224 MET AAA N 1
ATOM 1619 C CA A MET A 1 225 ? 49.561 32.692 -20.333 0.700 19.590 224 MET AAA CA 1
ATOM 1620 C CA B MET A 1 225 ? 49.532 32.693 -20.331 0.300 18.150 224 MET AAA CA 1
ATOM 1621 C C A MET A 1 225 ? 50.806 33.574 -20.371 0.700 18.646 224 MET AAA C 1
ATOM 1622 C C B MET A 1 225 ? 50.699 33.689 -20.359 0.300 18.282 224 MET AAA C 1
ATOM 1623 O O A MET A 1 225 ? 51.355 33.780 -21.481 0.700 21.298 224 MET AAA O 1
ATOM 1624 O O B MET A 1 225 ? 51.068 34.125 -21.469 0.300 19.761 224 MET AAA O 1
ATOM 1633 N N . ILE A 1 226 ? 51.283 34.012 -19.199 1.000 17.706 225 ILE AAA N 1
ATOM 1634 C CA . ILE A 1 226 ? 52.464 34.918 -19.137 1.000 17.851 225 ILE AAA CA 1
ATOM 1635 C C . ILE A 1 226 ? 53.697 34.149 -19.616 1.000 18.865 225 ILE AAA C 1
ATOM 1636 O O . ILE A 1 226 ? 54.506 34.740 -20.365 1.000 20.322 225 ILE AAA O 1
ATOM 1641 N N . HIS A 1 227 ? 53.873 32.894 -19.204 1.000 17.264 226 HIS AAA N 1
ATOM 1642 C CA . HIS A 1 227 ? 55.034 32.092 -19.667 1.000 17.043 226 HIS AAA CA 1
ATOM 1643 C C . HIS A 1 227 ? 54.915 31.905 -21.185 1.000 18.719 226 HIS AAA C 1
ATOM 1644 O O . HIS A 1 227 ? 55.945 32.023 -21.856 1.000 19.581 226 HIS AAA O 1
ATOM 1651 N N . GLN A 1 228 ? 53.716 31.621 -21.693 1.000 18.259 227 GLN AAA N 1
ATOM 1652 C CA . GLN A 1 228 ? 53.521 31.429 -23.152 1.000 21.522 227 GLN AAA CA 1
ATOM 1653 C C . GLN A 1 228 ? 53.950 32.712 -23.873 1.000 21.820 227 GLN AAA C 1
ATOM 1654 O O . GLN A 1 228 ? 54.695 32.598 -24.889 1.000 20.137 227 GLN AAA O 1
ATOM 1660 N N . LYS A 1 229 ? 53.583 33.893 -23.371 1.000 19.340 228 LYS AAA N 1
ATOM 1661 C CA . LYS A 1 229 ? 54.006 35.169 -24.025 1.000 20.952 228 LYS AAA CA 1
ATOM 1662 C C . LYS A 1 229 ? 55.526 35.349 -23.943 1.000 18.299 228 LYS AAA C 1
ATOM 1663 O O . LYS A 1 229 ? 56.140 35.819 -24.918 1.000 21.768 228 LYS AAA O 1
ATOM 1669 N N . ALA A 1 230 ? 56.140 34.999 -22.819 1.000 16.745 229 ALA AAA N 1
ATOM 1670 C CA . ALA A 1 230 ? 57.610 35.080 -22.669 1.000 17.654 229 ALA AAA CA 1
ATOM 1671 C C . ALA A 1 230 ? 58.279 34.168 -23.719 1.000 18.884 229 ALA AAA C 1
ATOM 1672 O O . ALA A 1 230 ? 59.303 34.554 -24.307 1.000 20.305 229 ALA AAA O 1
ATOM 1674 N N A MET A 1 231 ? 57.752 32.959 -23.894 0.600 18.989 230 MET AAA N 1
ATOM 1675 N N B MET A 1 231 ? 57.745 32.955 -23.887 0.400 19.491 230 MET AAA N 1
ATOM 1676 C CA A MET A 1 231 ? 58.323 31.935 -24.809 0.600 20.203 230 MET AAA CA 1
ATOM 1677 C CA B MET A 1 231 ? 58.298 31.904 -24.787 0.400 20.566 230 MET AAA CA 1
ATOM 1678 C C A MET A 1 231 ? 58.110 32.386 -26.256 0.600 20.530 230 MET AAA C 1
ATOM 1679 C C B MET A 1 231 ? 58.082 32.318 -26.250 0.400 20.932 230 MET AAA C 1
ATOM 1680 O O A MET A 1 231 ? 59.036 32.238 -27.059 0.600 19.571 230 MET AAA O 1
ATOM 1681 O O B MET A 1 231 ? 58.955 32.011 -27.074 0.400 23.129 230 MET AAA O 1
ATOM 1690 N N . GLU A 1 232 ? 56.968 32.986 -26.561 1.000 20.704 231 GLU AAA N 1
ATOM 1691 C CA . GLU A 1 232 ? 56.756 33.562 -27.919 1.000 19.954 231 GLU AAA CA 1
ATOM 1692 C C . GLU A 1 232 ? 57.818 34.639 -28.197 1.000 21.592 231 GLU AAA C 1
ATOM 1693 O O . GLU A 1 232 ? 58.364 34.671 -29.304 1.000 24.169 231 GLU AAA O 1
ATOM 1699 N N . TRP A 1 233 ? 58.091 35.509 -27.228 1.000 21.123 232 TRP AAA N 1
ATOM 1700 C CA . TRP A 1 233 ? 59.123 36.577 -27.322 1.000 21.418 232 TRP AAA CA 1
ATOM 1701 C C . TRP A 1 233 ? 60.515 35.958 -27.494 1.000 21.002 232 TRP AAA C 1
ATOM 1702 O O . TRP A 1 233 ? 61.274 36.395 -28.364 1.000 20.787 232 TRP AAA O 1
ATOM 1713 N N . LEU A 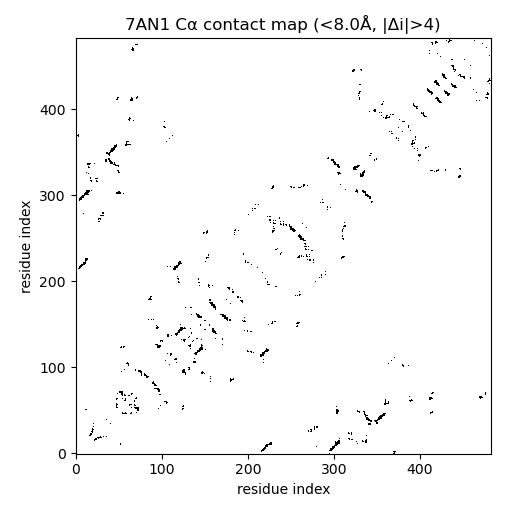1 234 ? 60.853 34.951 -26.696 1.000 21.327 233 LEU AAA N 1
ATOM 1714 C CA . LEU A 1 234 ? 62.184 34.295 -26.793 1.000 21.701 233 LEU AAA CA 1
ATOM 1715 C C . LEU A 1 234 ? 62.324 33.680 -28.204 1.000 25.254 233 LEU AAA C 1
ATOM 1716 O O . LEU A 1 234 ? 63.410 33.767 -28.796 1.000 25.478 233 LEU AAA O 1
ATOM 1721 N N A ASP A 1 235 ? 61.241 33.067 -28.718 0.500 22.682 234 ASP AAA N 1
ATOM 1722 N N B ASP A 1 235 ? 61.239 33.114 -28.742 0.500 22.868 234 ASP AAA N 1
ATOM 1723 C CA A ASP A 1 235 ? 61.157 32.454 -30.071 0.500 25.990 234 ASP AAA CA 1
ATOM 1724 C CA B ASP A 1 235 ? 61.254 32.417 -30.050 0.500 26.678 234 ASP AAA CA 1
ATOM 1725 C C A ASP A 1 235 ? 61.610 33.453 -31.138 0.500 26.877 234 ASP AAA C 1
ATOM 1726 C C B ASP A 1 235 ? 61.525 33.430 -31.177 0.500 26.690 234 ASP AAA C 1
ATOM 1727 O O A ASP A 1 235 ? 62.257 33.021 -32.129 0.500 30.858 234 ASP AAA O 1
ATOM 1728 O O B ASP A 1 235 ? 61.998 32.982 -32.252 0.500 28.834 234 ASP AAA O 1
ATOM 1737 N N . GLU A 1 236 ? 61.257 34.730 -30.969 1.000 25.839 235 GLU AAA N 1
ATOM 1738 C CA . GLU A 1 236 ? 61.517 35.795 -31.997 1.000 30.133 235 GLU AAA CA 1
ATOM 1739 C C . GLU A 1 236 ? 62.993 36.227 -31.988 1.000 30.207 235 GLU AAA C 1
ATOM 1740 O O . GLU A 1 236 ? 63.409 36.955 -32.897 1.000 34.213 235 GLU AAA O 1
ATOM 1746 N N . GLN A 1 237 ? 63.758 35.839 -30.981 1.000 25.835 236 GLN AAA N 1
ATOM 1747 C CA . GLN A 1 237 ? 65.169 36.286 -30.825 1.000 23.780 236 GLN AAA CA 1
ATOM 1748 C C . GLN A 1 237 ? 66.078 35.440 -31.723 1.000 27.223 236 GLN AAA C 1
ATOM 1749 O O . GLN A 1 237 ? 65.760 34.263 -31.974 1.000 33.366 236 GLN AAA O 1
ATOM 1755 N N . ASP A 1 238 ? 67.185 36.029 -32.167 1.000 33.930 237 ASP AAA N 1
ATOM 1756 C CA . ASP A 1 238 ? 68.260 35.297 -32.889 1.000 38.797 237 ASP AAA CA 1
ATOM 1757 C C . ASP A 1 238 ? 69.631 35.798 -32.419 1.000 44.146 237 ASP AAA C 1
ATOM 1758 O O . ASP A 1 238 ? 69.688 36.652 -31.501 1.000 45.786 237 ASP AAA O 1
ATOM 1763 N N . GLY A 1 239 ? 70.698 35.281 -33.035 1.000 47.021 238 GLY AAA N 1
ATOM 1764 C CA . GLY A 1 239 ? 72.092 35.593 -32.671 1.000 64.708 238 GLY AAA CA 1
ATOM 1765 C C . GLY A 1 239 ? 72.453 37.051 -32.910 1.000 58.669 238 GLY AAA C 1
ATOM 1766 O O . GLY A 1 239 ? 73.474 37.487 -32.350 1.000 91.499 238 GLY AAA O 1
ATOM 1767 N N . LYS A 1 240 ? 71.654 37.789 -33.684 1.000 55.702 239 LYS AAA N 1
ATOM 1768 C CA . LYS A 1 240 ? 72.014 39.158 -34.126 1.000 57.774 239 LYS AAA CA 1
ATOM 1769 C C . LYS A 1 240 ? 71.946 40.098 -32.920 1.000 62.610 239 LYS AAA C 1
ATOM 1770 O O . LYS A 1 240 ? 73.018 40.396 -32.333 1.000 66.079 239 LYS AAA O 1
ATOM 1776 N N . GLN A 1 241 ? 70.737 40.504 -32.515 1.000 36.193 240 GLN AAA N 1
ATOM 1777 C CA . GLN A 1 241 ? 70.585 41.610 -31.556 1.000 29.883 240 GLN AAA CA 1
ATOM 1778 C C . GLN A 1 241 ? 70.527 40.973 -30.174 1.000 27.105 240 GLN AAA C 1
ATOM 1779 O O . GLN A 1 241 ? 69.809 39.990 -29.969 1.000 29.807 240 GLN AAA O 1
ATOM 1785 N N . PRO A 1 242 ? 71.343 41.464 -29.228 1.000 23.949 241 PRO AAA N 1
ATOM 1786 C CA . PRO A 1 242 ? 71.318 40.933 -27.875 1.000 23.274 241 PRO AAA CA 1
ATOM 1787 C C . PRO A 1 242 ? 69.970 41.226 -27.208 1.000 24.986 241 PRO AAA C 1
ATOM 1788 O O . PRO A 1 242 ? 69.431 42.305 -27.433 1.000 25.296 241 PRO AAA O 1
ATOM 1792 N N . PHE A 1 243 ? 69.483 40.284 -26.383 1.000 22.811 242 PHE AAA N 1
ATOM 1793 C CA . PHE A 1 243 ? 68.206 40.415 -25.650 1.000 20.784 242 PHE AAA CA 1
ATOM 1794 C C . PHE A 1 243 ? 68.441 40.349 -24.142 1.000 21.801 242 PHE AAA C 1
ATOM 1795 O O . PHE A 1 243 ? 69.352 39.647 -23.634 1.000 20.938 242 PHE AAA O 1
ATOM 1803 N N . PHE A 1 244 ? 67.639 41.155 -23.446 1.000 20.798 243 PHE AAA N 1
ATOM 1804 C CA . PHE A 1 244 ? 67.571 41.259 -21.977 1.000 18.898 243 PHE AAA CA 1
ATOM 1805 C C . PHE A 1 244 ? 66.112 41.008 -21.583 1.000 20.834 243 PHE AAA C 1
ATOM 1806 O O . PHE A 1 244 ? 65.248 41.848 -21.915 1.000 22.332 243 PHE AAA O 1
ATOM 1814 N N . GLY A 1 245 ? 65.886 39.850 -20.954 1.000 19.584 244 GLY AAA N 1
ATOM 1815 C CA . GLY A 1 245 ? 64.551 39.410 -20.516 1.000 19.355 244 GLY AAA CA 1
ATOM 1816 C C . GLY A 1 245 ? 64.472 39.317 -19.018 1.000 20.113 244 GLY AAA C 1
ATOM 1817 O O . GLY A 1 245 ? 65.374 38.713 -18.392 1.000 19.786 244 GLY AAA O 1
ATOM 1818 N N . VAL A 1 246 ? 63.417 39.909 -18.468 1.000 17.047 245 VAL AAA N 1
ATOM 1819 C CA . VAL A 1 246 ? 63.087 39.833 -17.026 1.000 16.148 245 VAL AAA CA 1
ATOM 1820 C C . VAL A 1 246 ? 61.791 39.030 -16.908 1.000 17.036 245 VAL AAA C 1
ATOM 1821 O O . VAL A 1 246 ? 60.733 39.509 -17.373 1.000 20.027 245 VAL AAA O 1
ATOM 1825 N N . LEU A 1 247 ? 61.897 37.797 -16.420 1.000 17.692 246 LEU AAA N 1
ATOM 1826 C CA . LEU A 1 247 ? 60.722 36.903 -16.284 1.000 17.291 246 LEU AAA CA 1
ATOM 1827 C C . LEU A 1 247 ? 60.301 36.939 -14.817 1.000 17.248 246 LEU AAA C 1
ATOM 1828 O O . LEU A 1 247 ? 60.807 36.117 -14.048 1.000 16.096 246 LEU AAA O 1
ATOM 1833 N N . THR A 1 248 ? 59.441 37.896 -14.475 1.000 16.424 247 THR AAA N 1
ATOM 1834 C CA . THR A 1 248 ? 58.938 38.120 -13.091 1.000 16.648 247 THR AAA CA 1
ATOM 1835 C C . THR A 1 248 ? 57.664 37.309 -12.913 1.000 16.042 247 THR AAA C 1
ATOM 1836 O O . THR A 1 248 ? 56.584 37.889 -12.677 1.000 16.285 247 THR AAA O 1
ATOM 1840 N N . TYR A 1 249 ? 57.785 35.997 -12.9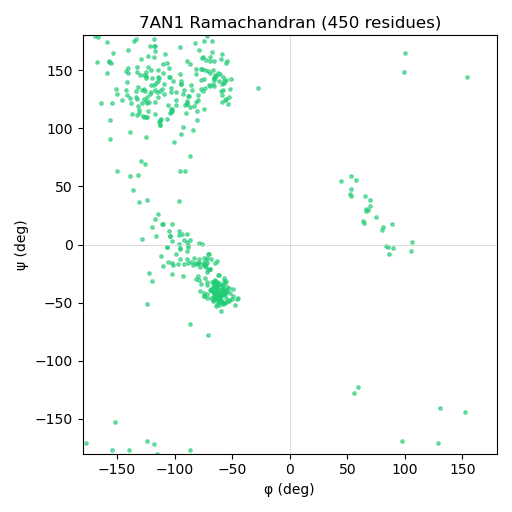98 1.000 16.547 248 TYR AAA N 1
ATOM 1841 C CA . TYR A 1 249 ? 56.636 35.074 -12.839 1.000 16.342 248 TYR AAA CA 1
ATOM 1842 C C . TYR A 1 249 ? 56.154 35.214 -11.384 1.000 16.440 248 TYR AAA C 1
ATOM 1843 O O . TYR A 1 249 ? 56.970 35.432 -10.457 1.000 18.228 248 TYR AAA O 1
ATOM 1852 N N . THR A 1 250 ? 54.850 35.169 -11.203 1.000 15.987 249 THR AAA N 1
ATOM 1853 C CA . THR A 1 250 ? 54.236 35.436 -9.876 1.000 16.506 249 THR AAA CA 1
ATOM 1854 C C . THR A 1 250 ? 54.313 34.190 -8.985 1.000 16.616 249 THR AAA C 1
ATOM 1855 O O . THR A 1 250 ? 54.072 34.348 -7.770 1.000 16.380 249 THR AAA O 1
ATOM 1859 N N . LEU A 1 251 ? 54.564 32.996 -9.524 1.000 17.133 250 LEU AAA N 1
ATOM 1860 C CA . LEU A 1 251 ? 54.668 31.785 -8.671 1.000 16.466 250 LEU AAA CA 1
ATOM 1861 C C . LEU A 1 251 ? 55.837 31.941 -7.701 1.000 15.999 250 LEU AAA C 1
ATOM 1862 O O . LEU A 1 251 ? 56.896 32.451 -8.079 1.000 17.857 250 LEU AAA O 1
ATOM 1867 N N . PRO A 1 252 ? 55.799 31.393 -6.462 1.000 15.792 251 PRO AAA N 1
ATOM 1868 C CA . PRO A 1 252 ? 54.642 30.779 -5.804 1.000 16.557 251 PRO AAA CA 1
ATOM 1869 C C . PRO A 1 252 ? 53.866 31.702 -4.866 1.000 16.859 251 PRO AAA C 1
ATOM 1870 O O . PRO A 1 252 ? 53.395 31.216 -3.830 1.000 17.010 251 PRO AAA O 1
ATOM 1874 N N . HIS A 1 253 ? 53.727 32.970 -5.234 1.000 15.775 252 HIS AAA N 1
ATOM 1875 C CA . HIS A 1 253 ? 52.917 33.952 -4.471 1.000 16.011 252 HIS AAA CA 1
ATOM 1876 C C . HIS A 1 253 ? 51.463 33.481 -4.439 1.000 15.524 252 HIS AAA C 1
ATOM 1877 O O . HIS A 1 253 ? 50.939 32.947 -5.415 1.000 17.195 252 HIS AAA O 1
ATOM 1884 N N . ALA A 1 254 ? 50.815 33.668 -3.295 1.000 14.598 253 ALA AAA N 1
ATOM 1885 C CA . ALA A 1 254 ? 49.361 33.466 -3.157 1.000 15.491 253 ALA AAA CA 1
ATOM 1886 C C . ALA A 1 254 ? 48.590 34.294 -4.190 1.000 17.214 253 ALA AAA C 1
ATOM 1887 O O . ALA A 1 254 ? 49.063 35.331 -4.662 1.000 18.470 253 ALA AAA O 1
ATOM 1889 N N . GLU A 1 255 ? 47.352 33.905 -4.512 1.000 16.300 254 GLU AAA N 1
ATOM 1890 C CA . GLU A 1 255 ? 46.583 32.792 -3.975 1.000 16.809 254 GLU AAA CA 1
ATOM 1891 C C . GLU A 1 255 ? 47.120 31.414 -4.379 1.000 17.367 254 GLU AAA C 1
ATOM 1892 O O . GLU A 1 255 ? 47.924 31.299 -5.327 1.000 17.004 254 GLU AAA O 1
ATOM 1898 N N . LEU A 1 256 ? 46.744 30.375 -3.651 1.000 17.075 255 LEU AAA N 1
ATOM 1899 C CA . LEU A 1 256 ? 47.226 28.990 -3.912 1.000 16.328 255 LEU AAA CA 1
ATOM 1900 C C . LEU A 1 256 ? 46.196 28.270 -4.795 1.000 17.311 255 LEU AAA C 1
ATOM 1901 O O . LEU A 1 256 ? 45.628 27.233 -4.389 1.000 18.965 255 LEU AAA O 1
ATOM 1906 N N . VAL A 1 257 ? 46.016 28.798 -5.999 1.000 18.116 256 VAL AAA N 1
ATOM 1907 C CA . VAL A 1 257 ? 45.040 28.240 -6.979 1.000 15.721 256 VAL AAA CA 1
ATOM 1908 C C . VAL A 1 257 ? 45.749 28.113 -8.323 1.000 17.359 256 VAL AAA C 1
ATOM 1909 O O . VAL A 1 257 ? 46.474 29.047 -8.718 1.000 19.767 256 VAL AAA O 1
ATOM 1913 N N . GLN A 1 258 ? 45.534 26.970 -8.964 1.000 17.277 257 GLN AAA N 1
ATOM 1914 C CA . GLN A 1 258 ? 46.236 26.623 -10.208 1.000 17.224 257 GLN AAA CA 1
ATOM 1915 C C . GLN A 1 258 ? 45.422 25.575 -10.950 1.000 18.064 257 GLN AAA C 1
ATOM 1916 O O . GLN A 1 258 ? 44.415 25.073 -10.458 1.000 18.260 257 GLN AAA O 1
ATOM 1922 N N . PRO A 1 259 ? 45.838 25.203 -12.168 1.000 18.363 258 PRO AAA N 1
ATOM 1923 C CA . PRO A 1 259 ? 45.132 24.147 -12.899 1.000 21.537 258 PRO AAA CA 1
ATOM 1924 C C . PRO A 1 259 ? 45.106 22.820 -12.125 1.000 19.332 258 PRO AAA C 1
ATOM 1925 O O . PRO A 1 259 ? 46.132 22.428 -11.533 1.000 20.163 258 PRO AAA O 1
ATOM 1929 N N . GLU A 1 260 ? 43.969 22.130 -12.126 1.000 21.837 259 GLU AAA N 1
ATOM 1930 C CA . GLU A 1 260 ? 43.814 20.848 -11.393 1.000 23.155 259 GLU AAA CA 1
ATOM 1931 C C . GLU A 1 260 ? 44.295 19.751 -12.334 1.000 23.685 259 GLU AAA C 1
ATOM 1932 O O . GLU A 1 260 ? 43.485 19.077 -12.947 1.000 26.885 259 GLU AAA O 1
ATOM 1938 N N . ASP A 1 261 ? 45.610 19.637 -12.463 1.000 19.976 260 ASP AAA N 1
ATOM 1939 C CA . ASP A 1 261 ? 46.285 18.808 -13.482 1.000 21.645 260 ASP AAA CA 1
ATOM 1940 C C . ASP A 1 261 ? 47.219 17.818 -12.791 1.000 20.175 260 ASP AAA C 1
ATOM 1941 O O . ASP A 1 261 ? 47.184 17.703 -11.562 1.000 21.145 260 ASP AAA O 1
ATOM 1946 N N . SER A 1 262 ? 48.057 17.159 -13.577 1.000 19.886 261 SER AAA N 1
ATOM 1947 C CA . SER A 1 262 ? 48.908 16.037 -13.140 1.000 22.867 261 SER AAA CA 1
ATOM 1948 C C . SER A 1 262 ? 49.919 16.551 -12.117 1.000 21.288 261 SER AAA C 1
ATOM 1949 O O . SER A 1 262 ? 50.260 15.777 -11.211 1.000 24.898 261 SER AAA O 1
ATOM 1952 N N . ILE A 1 263 ? 50.381 17.804 -12.241 1.000 20.372 262 ILE AAA N 1
ATOM 1953 C CA . ILE A 1 263 ? 51.331 18.381 -11.243 1.000 19.855 262 ILE AAA CA 1
ATOM 1954 C C . ILE A 1 263 ? 50.633 18.469 -9.886 1.000 21.604 262 ILE AAA C 1
ATOM 1955 O O . ILE A 1 263 ? 51.192 17.985 -8.877 1.000 24.415 262 ILE AAA O 1
ATOM 1960 N N . LEU A 1 264 ? 49.464 19.086 -9.852 1.000 18.320 263 LEU AAA N 1
ATOM 1961 C CA . LEU A 1 264 ? 48.722 19.227 -8.592 1.000 18.599 263 LEU AAA CA 1
ATOM 1962 C C . LEU A 1 264 ? 48.402 17.843 -8.022 1.000 19.886 263 LEU AAA C 1
ATOM 1963 O O . LEU A 1 264 ? 48.596 17.634 -6.778 1.000 19.453 263 LEU AAA O 1
ATOM 1968 N N . ASN A 1 265 ? 47.900 16.935 -8.856 1.000 19.494 264 ASN AAA N 1
ATOM 1969 C CA . ASN A 1 265 ? 47.432 15.602 -8.394 1.000 20.275 264 ASN AAA CA 1
ATOM 1970 C C . ASN A 1 265 ? 48.590 14.757 -7.871 1.000 17.897 264 ASN AAA C 1
ATOM 1971 O O . ASN A 1 265 ? 48.342 13.980 -6.945 1.000 21.030 264 ASN AAA O 1
ATOM 1976 N N . GLU A 1 266 ? 49.797 14.911 -8.422 1.000 20.276 265 GLU AAA N 1
ATOM 1977 C CA . GLU A 1 266 ? 50.998 14.243 -7.876 1.000 20.922 265 GLU AAA CA 1
ATOM 1978 C C . GLU A 1 266 ? 51.099 14.563 -6.377 1.000 19.953 265 GLU AAA C 1
ATOM 1979 O O . GLU A 1 266 ? 51.307 13.646 -5.577 1.000 22.754 265 GLU AAA O 1
ATOM 1985 N N . TYR A 1 267 ? 50.947 15.835 -6.022 1.000 19.334 266 TYR AAA N 1
ATOM 1986 C CA . TYR A 1 267 ? 51.141 16.292 -4.630 1.000 16.933 266 TYR AAA CA 1
ATOM 1987 C C . TYR A 1 267 ? 49.894 16.037 -3.776 1.000 16.179 266 TYR AAA C 1
ATOM 1988 O O . TYR A 1 267 ? 50.076 15.793 -2.595 1.000 18.677 266 TYR AAA O 1
ATOM 1997 N N . LYS A 1 268 ? 48.692 16.043 -4.339 1.000 18.557 267 LYS AAA N 1
ATOM 1998 C CA . LYS A 1 268 ? 47.513 15.624 -3.561 1.000 19.760 267 LYS AAA CA 1
ATOM 1999 C C . LYS A 1 268 ? 47.703 14.162 -3.165 1.000 19.227 267 LYS AAA C 1
ATOM 2000 O O . LYS A 1 268 ? 47.326 13.827 -2.075 1.000 20.191 267 LYS AAA O 1
ATOM 2006 N N . GLU A 1 269 ? 48.270 13.318 -4.022 1.000 22.550 268 GLU AAA N 1
ATOM 2007 C CA . GLU A 1 269 ? 48.505 11.898 -3.672 1.000 24.134 268 GLU AAA CA 1
ATOM 2008 C C . GLU A 1 269 ? 49.586 11.830 -2.581 1.000 23.495 268 GLU AAA C 1
ATOM 2009 O O . GLU A 1 269 ? 49.390 11.078 -1.624 1.000 24.545 268 GLU AAA O 1
ATOM 2015 N N . LYS A 1 270 ? 50.691 12.571 -2.738 1.000 19.798 269 LYS AAA N 1
ATOM 2016 C CA . LYS A 1 270 ? 51.875 12.512 -1.826 1.000 21.596 269 LYS AAA CA 1
ATOM 2017 C C . LYS A 1 270 ? 51.538 13.030 -0.425 1.000 20.026 269 LYS AAA C 1
ATOM 2018 O O . LYS A 1 270 ? 52.040 12.452 0.542 1.000 22.883 269 LYS AAA O 1
ATOM 2024 N N . PHE A 1 271 ? 50.866 14.168 -0.321 1.000 20.267 270 PHE AAA N 1
ATOM 2025 C CA . PHE A 1 271 ? 50.665 14.822 0.990 1.000 19.936 270 PHE AAA CA 1
ATOM 2026 C C . PHE A 1 271 ? 49.378 14.264 1.579 1.000 18.584 270 PHE AAA C 1
ATOM 2027 O O . PHE A 1 271 ? 48.327 14.366 0.942 1.000 20.643 270 PHE AAA O 1
ATOM 2035 N N . ASN A 1 272 ? 49.418 13.689 2.778 1.000 19.805 271 ASN AAA N 1
ATOM 2036 C CA . ASN A 1 272 ? 48.205 13.081 3.406 1.000 20.187 271 ASN AAA CA 1
ATOM 2037 C C . ASN A 1 272 ? 48.499 12.881 4.890 1.000 19.172 271 ASN AAA C 1
ATOM 2038 O O . ASN A 1 272 ? 49.503 12.271 5.225 1.000 21.509 271 ASN AAA O 1
ATOM 2043 N N . PRO A 1 273 ? 47.712 13.453 5.829 1.000 18.352 272 PRO AAA N 1
ATOM 2044 C CA . PRO A 1 273 ? 46.686 14.443 5.526 1.000 18.584 272 PRO AAA CA 1
ATOM 2045 C C . PRO A 1 273 ? 47.267 15.776 5.023 1.000 19.467 272 PRO AAA C 1
ATOM 2046 O O . PRO A 1 273 ? 48.459 15.959 4.996 1.000 20.393 272 PRO AAA O 1
ATOM 2050 N N . ASP A 1 274 ? 46.384 16.690 4.636 1.000 18.848 273 ASP AAA N 1
ATOM 2051 C CA . ASP A 1 274 ? 46.741 18.054 4.189 1.000 16.774 273 ASP AAA CA 1
ATOM 2052 C C . ASP A 1 274 ? 45.796 19.018 4.897 1.000 17.079 273 ASP AAA C 1
ATOM 2053 O O . ASP A 1 274 ? 44.955 18.564 5.704 1.000 18.310 273 ASP AAA O 1
ATOM 2058 N N . LYS A 1 275 ? 45.992 20.301 4.676 1.000 18.285 274 LYS AAA N 1
ATOM 2059 C CA . LYS A 1 275 ? 45.197 21.383 5.295 1.000 18.188 274 LYS AAA CA 1
ATOM 2060 C C . LYS A 1 275 ? 44.485 22.154 4.178 1.000 17.747 274 LYS AAA C 1
ATOM 2061 O O . LYS A 1 275 ? 44.685 21.899 2.964 1.000 17.466 274 LYS AAA O 1
ATOM 2067 N N . SER A 1 276 ? 43.676 23.114 4.575 1.000 18.698 275 SER AAA N 1
ATOM 2068 C CA . SER A 1 276 ? 42.906 23.940 3.622 1.000 20.182 275 SER AAA CA 1
ATOM 2069 C C . SER A 1 276 ? 43.008 25.403 4.033 1.000 17.738 275 SER AAA C 1
ATOM 2070 O O . SER A 1 276 ? 43.571 25.708 5.115 1.000 19.320 275 SER AAA O 1
ATOM 2073 N N . TYR A 1 277 ? 42.441 26.260 3.204 1.000 18.457 276 TYR AAA N 1
ATOM 2074 C CA . TYR A 1 277 ? 42.451 27.722 3.374 1.000 17.972 276 TYR AAA CA 1
ATOM 2075 C C . TYR A 1 277 ? 41.043 28.228 3.146 1.000 19.249 276 TYR AAA C 1
ATOM 2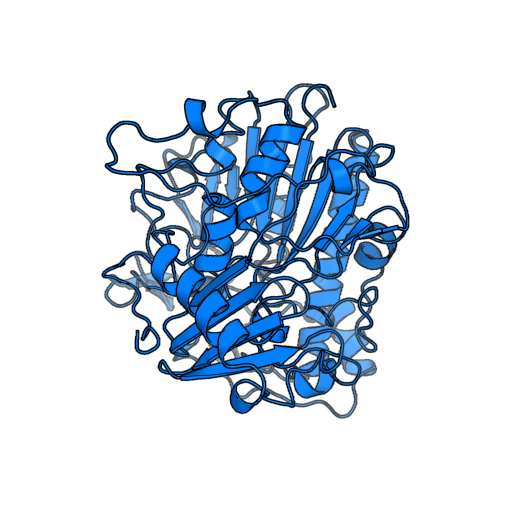076 O O . TYR A 1 277 ? 40.437 27.919 2.090 1.000 18.629 276 TYR AAA O 1
ATOM 2085 N N . LYS A 1 278 ? 40.536 28.985 4.099 1.000 20.106 277 LYS AAA N 1
ATOM 2086 C CA . LYS A 1 278 ? 39.121 29.395 4.102 1.000 22.182 277 LYS AAA CA 1
ATOM 2087 C C . LYS A 1 278 ? 38.870 30.553 3.139 1.000 20.298 277 LYS AAA C 1
ATOM 2088 O O . LYS A 1 278 ? 37.727 30.881 2.955 1.000 19.763 277 LYS AAA O 1
ATOM 2094 N N . GLY A 1 279 ? 39.885 31.235 2.615 1.000 19.858 278 GLY AAA N 1
ATOM 2095 C CA . GLY A 1 279 ? 39.662 32.364 1.696 1.000 21.950 278 GLY AAA CA 1
ATOM 2096 C C . GLY A 1 279 ? 39.771 33.714 2.377 1.000 21.553 278 GLY AAA C 1
ATOM 2097 O O . GLY A 1 279 ? 39.409 33.835 3.558 1.000 20.776 278 GLY AAA O 1
ATOM 2098 N N . SER A 1 280 ? 40.223 34.728 1.642 1.000 22.029 279 SER AAA N 1
ATOM 2099 C CA . SER A 1 280 ? 40.158 36.155 2.044 1.000 20.913 279 SER AAA CA 1
ATOM 2100 C C . SER A 1 280 ? 39.765 36.971 0.812 1.000 20.072 279 SER AAA C 1
ATOM 2101 O O . SER A 1 280 ? 40.635 37.255 -0.031 1.000 21.834 279 SER AAA O 1
ATOM 2104 N N . GLU A 1 281 ? 38.481 37.286 0.685 1.000 21.089 280 GLU AAA N 1
ATOM 2105 C CA . GLU A 1 281 ? 37.979 38.000 -0.522 1.000 23.069 280 GLU AAA CA 1
ATOM 2106 C C . GLU A 1 281 ? 38.653 39.376 -0.595 1.000 23.102 280 GLU AAA C 1
ATOM 2107 O O . GLU A 1 281 ? 39.020 39.787 -1.715 1.000 23.863 280 GLU AAA O 1
ATOM 2113 N N . GLY A 1 282 ? 38.832 40.046 0.549 1.000 24.933 281 GLY AAA N 1
ATOM 2114 C CA . GLY A 1 282 ? 39.488 41.367 0.631 1.000 23.333 281 GLY AAA CA 1
ATOM 2115 C C . GLY A 1 282 ? 40.926 41.305 0.149 1.000 23.007 281 GLY AAA C 1
ATOM 2116 O O . GLY A 1 282 ? 41.459 42.337 -0.279 1.000 26.641 281 GLY AAA O 1
ATOM 2117 N N . SER A 1 283 ? 41.557 40.139 0.245 1.000 22.246 282 SER AAA N 1
ATOM 2118 C CA . SER A 1 283 ? 42.962 39.940 -0.194 1.000 20.849 282 SER AAA CA 1
ATOM 2119 C C . SER A 1 283 ? 43.031 39.391 -1.608 1.000 19.733 282 SER AAA C 1
ATOM 2120 O O . SER A 1 283 ? 44.171 39.223 -2.094 1.000 21.513 282 SER AAA O 1
ATOM 2123 N N . ARG A 1 284 ? 41.888 39.109 -2.227 1.000 19.380 283 ARG AAA N 1
ATOM 2124 C CA . ARG A 1 284 ? 41.821 38.374 -3.518 1.000 19.857 283 ARG AAA CA 1
ATOM 2125 C C . ARG A 1 284 ? 42.620 37.067 -3.379 1.000 17.669 283 ARG AAA C 1
ATOM 2126 O O . ARG A 1 284 ? 43.366 36.692 -4.300 1.000 18.049 283 ARG AAA O 1
ATOM 2134 N N . TYR A 1 285 ? 42.467 36.362 -2.251 1.000 16.930 284 TYR AAA N 1
ATOM 2135 C CA . TYR A 1 285 ? 42.968 34.978 -2.126 1.000 17.003 284 TYR AAA CA 1
ATOM 2136 C C . TYR A 1 285 ? 41.794 34.023 -2.035 1.000 17.474 284 TYR AAA C 1
ATOM 2137 O O . TYR A 1 285 ? 41.086 33.970 -1.005 1.000 17.782 284 TYR AAA O 1
ATOM 2146 N N . ASN A 1 286 ? 41.561 33.261 -3.086 1.000 17.393 285 ASN AAA N 1
ATOM 2147 C CA . ASN A 1 286 ? 40.407 32.334 -3.062 1.000 16.726 285 ASN AAA CA 1
ATOM 2148 C C . ASN A 1 286 ? 40.643 31.242 -2.012 1.000 17.406 285 ASN AAA C 1
ATOM 2149 O O . ASN A 1 286 ? 41.779 30.855 -1.741 1.000 16.968 285 ASN AAA O 1
ATOM 2154 N N . ALA A 1 287 ? 39.555 30.746 -1.452 1.000 20.660 286 ALA AAA N 1
ATOM 2155 C CA . ALA A 1 287 ? 39.524 29.505 -0.658 1.000 20.521 286 ALA AAA CA 1
ATOM 2156 C C . ALA A 1 287 ? 40.043 28.359 -1.526 1.000 19.188 286 ALA AAA C 1
ATOM 2157 O O . ALA A 1 287 ? 39.733 28.300 -2.751 1.000 18.780 286 ALA AAA O 1
ATOM 2159 N N . ILE A 1 288 ? 40.752 27.437 -0.893 1.000 19.386 287 ILE AAA N 1
ATOM 2160 C CA . ILE A 1 288 ? 41.272 26.252 -1.607 1.000 19.086 287 ILE AAA CA 1
ATOM 2161 C C . ILE A 1 288 ? 41.511 25.148 -0.598 1.000 17.678 287 ILE AAA C 1
ATOM 2162 O O . ILE A 1 288 ? 41.677 25.436 0.622 1.000 20.315 287 ILE AAA O 1
ATOM 2167 N N . THR A 1 289 ? 41.513 23.937 -1.091 1.000 18.416 288 THR AAA N 1
ATOM 2168 C CA . THR A 1 289 ? 41.845 22.757 -0.287 1.000 19.141 288 THR AAA CA 1
ATOM 2169 C C . THR A 1 289 ? 43.226 22.160 -0.663 1.000 16.609 288 THR AAA C 1
ATOM 2170 O O . THR A 1 289 ? 43.738 22.511 -1.705 1.000 17.456 288 THR AAA O 1
ATOM 2174 N N . HIS A 1 290 ? 43.769 21.278 0.253 1.000 15.639 289 HIS AAA N 1
ATOM 2175 C CA . HIS A 1 290 ? 45.070 20.606 0.016 1.000 15.485 289 HIS AAA CA 1
ATOM 2176 C C . HIS A 1 290 ? 46.203 21.627 -0.200 1.000 21.039 289 HIS AAA C 1
ATOM 2177 O O . HIS A 1 290 ? 46.844 21.602 -1.256 1.000 16.138 289 HIS AAA O 1
ATOM 2184 N N . VAL A 1 291 ? 46.401 22.554 0.776 1.000 16.123 290 VAL AAA N 1
ATOM 2185 C CA . VAL A 1 291 ? 47.339 23.710 0.602 1.000 17.734 290 VAL AAA CA 1
ATOM 2186 C C . VAL A 1 291 ? 48.805 23.244 0.477 1.000 15.058 290 VAL AAA C 1
ATOM 2187 O O . VAL A 1 291 ? 49.564 23.943 -0.252 1.000 17.095 290 VAL AAA O 1
ATOM 2191 N N . HIS A 1 292 ? 49.215 22.142 1.112 1.000 17.093 291 HIS AAA N 1
ATOM 2192 C CA . HIS A 1 292 ? 50.588 21.609 0.910 1.000 17.392 291 HIS AAA CA 1
ATOM 2193 C C . HIS A 1 292 ? 50.716 21.219 -0.578 1.000 15.631 291 HIS AAA C 1
ATOM 2194 O O . HIS A 1 292 ? 51.745 21.560 -1.199 1.000 17.516 291 HIS AAA O 1
ATOM 2201 N N . ALA A 1 293 ? 49.717 20.512 -1.113 1.000 16.435 292 ALA AAA N 1
ATOM 2202 C CA . A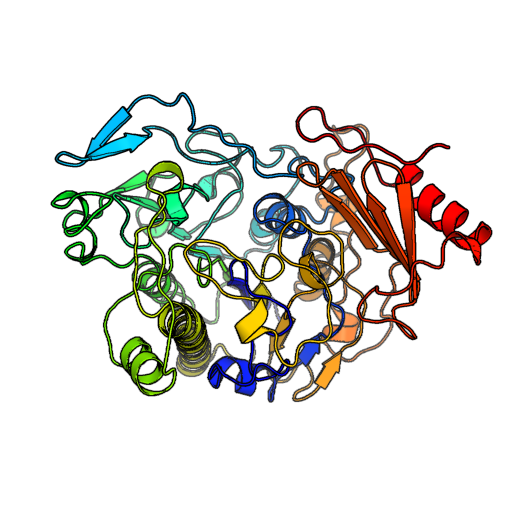LA A 1 293 ? 49.751 20.096 -2.521 1.000 15.882 292 ALA AAA CA 1
ATOM 2203 C C . ALA A 1 293 ? 49.761 21.335 -3.417 1.000 16.980 292 ALA AAA C 1
ATOM 2204 O O . ALA A 1 293 ? 50.525 21.328 -4.380 1.000 15.288 292 ALA AAA O 1
ATOM 2206 N N . GLN A 1 294 ? 48.961 22.362 -3.119 1.000 16.120 293 GLN AAA N 1
ATOM 2207 C CA . GLN A 1 294 ? 48.887 23.566 -3.986 1.000 16.346 293 GLN AAA CA 1
ATOM 2208 C C . GLN A 1 294 ? 50.273 24.207 -4.044 1.000 16.162 293 GLN AAA C 1
ATOM 2209 O O . GLN A 1 294 ? 50.753 24.522 -5.157 1.000 16.216 293 GLN AAA O 1
ATOM 2215 N N . PHE A 1 295 ? 50.900 24.425 -2.894 1.000 15.610 294 PHE AAA N 1
ATOM 2216 C CA . PHE A 1 295 ? 52.174 25.175 -2.854 1.000 15.031 294 PHE AAA CA 1
ATOM 2217 C C . PHE A 1 295 ? 53.261 24.377 -3.566 1.000 16.341 294 PHE AAA C 1
ATOM 2218 O O . PHE A 1 295 ? 54.012 24.963 -4.387 1.000 17.480 294 PHE AAA O 1
ATOM 2226 N N . ALA A 1 296 ? 53.354 23.076 -3.305 1.000 16.489 295 ALA AAA N 1
ATOM 2227 C CA . ALA A 1 296 ? 54.367 22.215 -3.963 1.000 18.379 295 ALA AAA CA 1
ATOM 2228 C C . ALA A 1 296 ? 54.125 22.262 -5.470 1.000 17.943 295 ALA AAA C 1
ATOM 2229 O O . ALA A 1 296 ? 55.091 22.329 -6.263 1.000 16.668 295 ALA AAA O 1
ATOM 2231 N N . GLY A 1 297 ? 52.862 22.178 -5.851 1.000 16.420 296 GLY AAA N 1
ATOM 2232 C CA . GLY A 1 297 ? 52.510 22.204 -7.280 1.000 18.188 296 GLY AAA CA 1
ATOM 2233 C C . GLY A 1 297 ? 52.953 23.493 -7.941 1.000 18.410 296 GLY AAA C 1
ATOM 2234 O O . GLY A 1 297 ? 53.450 23.445 -9.084 1.000 16.267 296 GLY AAA O 1
ATOM 2235 N N . MET A 1 298 ? 52.753 24.620 -7.272 1.000 17.691 297 MET AAA N 1
ATOM 2236 C CA . MET A 1 298 ? 53.142 25.952 -7.809 1.000 17.605 297 MET AAA CA 1
ATOM 2237 C C . MET A 1 298 ? 54.649 26.002 -8.058 1.000 15.627 297 MET AAA C 1
ATOM 2238 O O . MET A 1 298 ? 55.079 26.500 -9.114 1.000 17.527 297 MET AAA O 1
ATOM 2243 N N . ILE A 1 299 ? 55.451 25.490 -7.121 1.000 15.783 298 ILE AAA N 1
ATOM 2244 C CA . ILE A 1 299 ? 56.924 25.534 -7.301 1.000 15.653 298 ILE AAA CA 1
ATOM 2245 C C . ILE A 1 299 ? 57.343 24.533 -8.390 1.000 17.218 298 ILE AAA C 1
ATOM 2246 O O . ILE A 1 299 ? 58.164 24.918 -9.233 1.000 16.922 298 ILE AAA O 1
ATOM 2251 N N . THR A 1 300 ? 56.796 23.319 -8.426 1.000 16.545 299 THR AAA N 1
ATOM 2252 C CA . THR A 1 300 ? 57.149 22.352 -9.502 1.000 17.005 299 THR AAA CA 1
ATOM 2253 C C . THR A 1 300 ? 56.713 22.919 -10.861 1.000 15.533 299 THR AAA C 1
ATOM 2254 O O . THR A 1 300 ? 57.441 22.742 -11.855 1.000 16.522 299 THR AAA O 1
ATOM 2258 N N . ARG A 1 301 ? 55.557 23.577 -10.921 1.000 16.222 300 ARG AAA N 1
ATOM 2259 C CA . ARG A 1 301 ? 55.094 24.245 -12.152 1.000 16.282 300 ARG AAA CA 1
ATOM 2260 C C . ARG A 1 301 ? 56.120 25.287 -12.615 1.000 16.446 300 ARG AAA C 1
ATOM 2261 O O . ARG A 1 301 ? 56.451 25.325 -13.835 1.000 16.519 300 ARG AAA O 1
ATOM 2269 N N . LEU A 1 302 ? 56.557 26.156 -11.716 1.000 16.513 301 LEU AAA N 1
ATOM 2270 C CA . LEU A 1 302 ? 57.558 27.192 -12.017 1.000 15.888 301 LEU AAA CA 1
ATOM 2271 C C . LEU A 1 302 ? 58.839 26.517 -12.496 1.000 16.986 301 LEU AAA C 1
ATOM 2272 O O . LEU A 1 302 ? 59.417 26.981 -13.495 1.000 16.974 301 LEU AAA O 1
ATOM 2277 N N . ASP A 1 303 ? 59.269 25.461 -11.821 1.000 16.985 302 ASP AAA N 1
ATOM 2278 C CA . ASP A 1 303 ? 60.490 24.706 -12.190 1.000 16.413 302 ASP AAA CA 1
ATOM 2279 C C . ASP A 1 303 ? 60.345 24.220 -13.649 1.000 16.304 302 ASP AAA C 1
ATOM 2280 O O . ASP A 1 303 ? 61.331 24.306 -14.422 1.000 18.442 302 ASP AAA O 1
ATOM 2285 N N . TYR A 1 304 ? 59.154 23.729 -14.022 1.000 17.675 303 TYR AAA N 1
ATOM 2286 C CA . TYR A 1 304 ? 58.889 23.196 -15.378 1.000 18.579 303 TYR AAA CA 1
ATOM 2287 C C . TYR A 1 304 ? 59.011 24.359 -16.370 1.000 19.775 303 TYR AAA C 1
ATOM 2288 O O . TYR A 1 304 ? 59.634 24.172 -17.454 1.000 17.747 303 TYR AAA O 1
ATOM 2297 N N . TYR A 1 305 ? 58.526 25.547 -16.007 1.000 18.377 304 TYR AAA N 1
ATOM 2298 C CA . TYR A 1 305 ? 58.682 26.748 -16.862 1.000 17.238 304 TYR AAA CA 1
ATOM 2299 C C . TYR A 1 305 ? 60.152 27.049 -17.080 1.000 16.251 304 TYR AAA C 1
ATOM 2300 O O . TYR A 1 305 ? 60.575 27.339 -18.246 1.000 19.044 304 TYR AAA O 1
ATOM 2309 N N . VAL A 1 306 ? 60.955 26.933 -16.032 1.000 16.812 305 VAL AAA N 1
ATOM 2310 C CA . VAL A 1 306 ? 62.400 27.230 -16.169 1.000 17.309 305 VAL AAA CA 1
ATOM 2311 C C . VAL A 1 306 ? 63.000 26.206 -17.151 1.000 19.030 305 VAL AAA C 1
ATOM 2312 O O . VAL A 1 306 ? 63.802 26.604 -18.009 1.000 19.771 305 VAL AAA O 1
ATOM 2316 N N . GLY A 1 307 ? 62.659 24.929 -17.008 1.000 19.750 306 GLY AAA N 1
ATOM 2317 C CA . GLY A 1 307 ? 63.127 23.877 -17.921 1.000 20.034 306 GLY AAA CA 1
ATOM 2318 C C . GLY A 1 307 ? 62.772 24.218 -19.360 1.000 21.416 306 GLY AAA C 1
ATOM 2319 O O . GLY A 1 307 ? 63.628 24.012 -20.235 1.000 20.524 306 GLY AAA O 1
ATOM 2320 N N . GLU A 1 308 ? 61.568 24.756 -19.602 1.000 17.811 307 GLU AAA N 1
ATOM 2321 C CA . GLU A 1 308 ? 61.145 25.126 -20.976 1.000 19.252 307 GLU AAA CA 1
ATOM 2322 C C . GLU A 1 308 ? 62.005 26.286 -21.497 1.000 18.840 307 GLU AAA C 1
ATOM 2323 O O . GLU A 1 308 ? 62.384 26.253 -22.679 1.000 18.965 307 GLU AAA O 1
ATOM 2329 N N . VAL A 1 309 ? 62.313 27.285 -20.676 1.000 19.396 308 VAL AAA N 1
ATOM 2330 C CA . VAL A 1 309 ? 63.203 28.421 -21.077 1.000 20.065 308 VAL AAA CA 1
ATOM 2331 C C . VAL A 1 309 ? 64.563 27.871 -21.507 1.000 18.942 308 VAL AAA C 1
ATOM 2332 O O . VAL A 1 309 ? 65.094 28.261 -22.586 1.000 20.372 308 VAL AAA O 1
ATOM 2336 N N . LEU A 1 310 ? 65.162 27.037 -20.660 1.000 19.835 309 LEU AAA N 1
ATOM 2337 C CA . LEU A 1 310 ? 66.522 26.510 -20.929 1.000 20.852 309 LEU AAA CA 1
ATOM 2338 C C . LEU A 1 310 ? 66.512 25.654 -22.201 1.000 21.308 309 LEU AAA C 1
ATOM 2339 O O . LEU A 1 310 ? 67.498 25.744 -22.988 1.000 22.586 309 LEU AAA O 1
ATOM 2344 N N . LYS A 1 311 ? 65.462 24.853 -22.401 1.000 21.410 310 LYS AAA N 1
ATOM 2345 C CA . LYS A 1 311 ? 65.316 23.964 -23.567 1.000 20.632 310 LYS AAA CA 1
ATOM 2346 C C . LYS A 1 311 ? 65.244 24.842 -24.822 1.000 21.933 310 LYS AAA C 1
ATOM 2347 O O . LYS A 1 311 ? 65.923 24.520 -25.810 1.000 23.497 310 LYS AAA O 1
ATOM 2353 N N . LYS A 1 312 ? 64.507 25.944 -24.767 1.000 21.414 311 LYS AAA N 1
ATOM 2354 C CA . LYS A 1 312 ? 64.324 26.850 -25.919 1.000 22.979 311 LYS AAA CA 1
ATOM 2355 C C . LYS A 1 312 ? 65.675 27.472 -26.310 1.000 20.069 311 LYS AAA C 1
ATOM 2356 O O . LYS A 1 312 ? 65.996 27.510 -27.503 1.000 24.556 311 LYS AAA O 1
ATOM 2362 N N . LEU A 1 313 ? 66.463 27.944 -25.344 1.000 22.240 312 LEU AAA N 1
ATOM 2363 C CA . LEU A 1 313 ? 67.800 28.531 -25.622 1.000 22.935 312 LEU AAA CA 1
ATOM 2364 C C . LEU A 1 313 ? 68.664 27.511 -26.371 1.000 26.440 312 LEU AAA C 1
ATOM 2365 O O . LEU A 1 313 ? 69.370 27.909 -27.334 1.000 26.327 312 LEU AAA O 1
ATOM 2370 N N . LYS A 1 314 ? 68.625 26.246 -25.942 1.000 25.568 313 LYS AAA N 1
ATOM 2371 C CA . LYS A 1 314 ? 69.411 25.170 -26.602 1.000 26.431 313 LYS AAA CA 1
ATOM 2372 C C . LYS A 1 314 ? 68.870 24.979 -28.013 1.000 24.573 313 LYS AAA C 1
ATOM 2373 O O . LYS A 1 314 ? 69.664 24.912 -28.961 1.000 25.682 313 LYS AAA O 1
ATOM 2379 N N . GLU A 1 315 ? 67.562 24.887 -28.161 1.000 25.878 314 GLU AAA N 1
ATOM 2380 C CA . GLU A 1 315 ? 66.946 24.620 -29.485 1.000 27.522 314 GLU AAA CA 1
ATOM 2381 C C . GLU A 1 315 ? 67.340 25.717 -30.491 1.000 26.910 314 GLU AAA C 1
ATOM 2382 O O . GLU A 1 315 ? 67.504 25.400 -31.670 1.000 30.329 314 GLU AAA O 1
ATOM 2388 N N . LYS A 1 316 ? 67.483 26.960 -30.036 1.000 28.457 315 LYS AAA N 1
ATOM 2389 C CA . LYS A 1 316 ? 67.789 28.136 -30.888 1.000 31.442 315 LYS AAA CA 1
ATOM 2390 C C . LYS A 1 316 ? 69.298 28.405 -31.004 1.000 30.134 315 LYS AAA C 1
ATOM 2391 O O . LYS A 1 316 ? 69.661 29.391 -31.677 1.000 31.184 315 LYS AAA O 1
ATOM 2397 N N . GLY A 1 317 ? 70.153 27.556 -30.435 1.000 26.036 316 GLY AAA N 1
ATOM 2398 C CA . GLY A 1 317 ? 71.618 27.734 -30.512 1.000 27.466 316 GLY AAA CA 1
ATOM 2399 C C . GLY A 1 317 ? 72.077 28.980 -29.763 1.000 26.404 316 GLY AAA C 1
ATOM 2400 O O . GLY A 1 317 ? 73.128 29.528 -30.131 1.000 29.463 316 GLY AAA O 1
ATOM 2401 N N . LEU A 1 318 ? 71.346 29.386 -28.713 1.000 28.482 317 LEU AAA N 1
ATOM 2402 C CA . LEU A 1 318 ? 71.618 30.617 -27.915 1.000 29.729 317 LEU AAA CA 1
ATOM 2403 C C . LEU A 1 318 ? 72.214 30.275 -26.539 1.000 28.110 317 LEU AAA C 1
ATOM 2404 O O . LEU A 1 318 ? 72.557 31.233 -25.828 1.000 29.683 317 LEU AAA O 1
ATOM 2409 N N . ASP A 1 319 ? 72.378 29.000 -26.196 1.000 26.900 318 ASP AAA N 1
ATOM 2410 C CA . ASP A 1 319 ? 72.787 28.606 -24.816 1.000 25.602 318 ASP AAA CA 1
ATOM 2411 C C . ASP A 1 319 ? 74.166 29.198 -24.480 1.000 26.185 318 ASP AAA C 1
ATOM 2412 O O . ASP A 1 319 ? 74.336 29.751 -23.404 1.000 26.285 318 ASP AAA O 1
ATOM 2417 N N . GLU A 1 320 ? 75.149 29.115 -25.378 1.000 26.652 319 GLU AAA N 1
ATOM 2418 C CA . GLU A 1 320 ? 76.543 29.477 -25.030 1.000 28.347 319 GLU AAA CA 1
ATOM 2419 C C . GLU A 1 320 ? 76.672 31.000 -24.925 1.000 26.083 319 GLU AAA C 1
ATOM 2420 O O . GLU A 1 320 ? 77.652 31.455 -24.326 1.000 28.531 319 GLU AAA O 1
ATOM 2426 N N . ASN A 1 321 ? 75.744 31.776 -25.485 1.000 23.044 320 ASN AAA N 1
ATOM 2427 C CA . ASN A 1 321 ? 75.828 33.260 -25.424 1.000 23.419 320 ASN AAA CA 1
ATOM 2428 C C . ASN A 1 321 ? 74.739 33.854 -24.526 1.000 21.721 320 ASN AAA C 1
ATOM 2429 O O . ASN A 1 321 ? 74.508 35.046 -24.639 1.000 22.440 320 ASN AAA O 1
ATOM 2434 N N . THR A 1 322 ? 74.115 33.061 -23.650 1.000 20.642 321 THR AAA N 1
ATOM 2435 C CA . THR A 1 322 ? 73.054 33.561 -22.741 1.000 19.735 321 THR AAA CA 1
ATOM 2436 C C . THR A 1 322 ? 73.396 33.209 -21.299 1.000 19.258 321 THR AAA C 1
ATOM 2437 O O . THR A 1 322 ? 73.614 32.015 -20.968 1.000 22.511 321 THR AAA O 1
ATOM 2441 N N . LEU A 1 323 ? 73.416 34.255 -20.494 1.000 19.593 322 LEU AAA N 1
ATOM 2442 C CA . LEU A 1 323 ? 73.483 34.142 -19.024 1.000 19.229 322 LEU AAA CA 1
ATOM 2443 C C . LEU A 1 323 ? 72.044 34.062 -18.506 1.000 20.356 322 LEU AAA C 1
ATOM 2444 O O . LEU A 1 323 ? 71.244 34.979 -18.820 1.000 21.244 322 LEU AAA O 1
ATOM 2449 N N . VAL A 1 324 ? 71.717 32.978 -17.794 1.000 17.337 323 VAL AAA N 1
ATOM 2450 C CA . VAL A 1 324 ? 70.416 32.830 -17.096 1.000 16.713 323 VAL AAA CA 1
ATOM 2451 C C . VAL A 1 324 ? 70.660 32.827 -15.596 1.000 17.131 323 VAL AAA C 1
ATOM 2452 O O . VAL A 1 324 ? 71.499 32.058 -15.117 1.000 18.058 323 VAL AAA O 1
ATOM 2456 N N . ILE A 1 325 ? 69.862 33.641 -14.900 1.000 16.540 324 ILE AAA N 1
ATOM 2457 C CA . ILE A 1 325 ? 69.874 33.735 -13.437 1.000 16.565 324 ILE AAA CA 1
ATOM 2458 C C . ILE A 1 325 ? 68.448 33.487 -12.975 1.000 17.250 324 ILE AAA C 1
ATOM 2459 O O . ILE A 1 325 ? 67.521 34.124 -13.503 1.000 19.093 324 ILE AAA O 1
ATOM 2464 N N . PHE A 1 326 ? 68.327 32.613 -11.981 1.000 17.047 325 PHE AAA N 1
ATOM 2465 C CA . PHE A 1 326 ? 67.054 32.357 -11.293 1.000 16.695 325 PHE AAA CA 1
ATOM 2466 C C . PHE A 1 326 ? 67.183 32.905 -9.878 1.000 15.684 325 PHE AAA C 1
ATOM 2467 O O . PHE A 1 326 ? 68.167 32.595 -9.207 1.000 15.968 325 PHE AAA O 1
ATOM 2475 N N . SER A 1 327 ? 66.177 33.641 -9.425 1.000 15.918 326 SER AAA N 1
ATOM 2476 C CA . SER A 1 327 ? 66.149 34.107 -8.032 1.000 16.709 326 SER AAA CA 1
ATOM 2477 C C . SER A 1 327 ? 64.712 34.342 -7.611 1.000 16.971 326 SER AAA C 1
ATOM 2478 O O . SER A 1 327 ? 63.784 34.035 -8.372 1.000 16.166 326 SER AAA O 1
ATOM 2481 N N . SER A 1 328 ? 64.558 34.826 -6.382 1.000 14.715 327 SER AAA N 1
ATOM 2482 C CA . SER A 1 328 ? 63.269 35.122 -5.731 1.000 16.757 327 SER AAA CA 1
ATOM 2483 C C . SER A 1 328 ? 63.333 36.537 -5.151 1.000 16.030 327 SER AAA C 1
ATOM 2484 O O . SER A 1 328 ? 64.390 36.921 -4.696 1.000 16.016 327 SER AAA O 1
ATOM 2487 N N . ASP A 1 329 ? 62.235 37.284 -5.133 1.000 16.560 328 ASP AAA N 1
ATOM 2488 C CA . ASP A 1 329 ? 62.293 38.700 -4.708 1.000 16.153 328 ASP AAA CA 1
ATOM 2489 C C . ASP A 1 329 ? 62.374 38.846 -3.180 1.000 17.793 328 ASP AAA C 1
ATOM 2490 O O . ASP A 1 329 ? 62.749 39.926 -2.745 1.000 18.411 328 ASP AAA O 1
ATOM 2495 N N . ASN A 1 330 ? 61.993 37.825 -2.409 1.000 16.091 329 ASN AAA N 1
ATOM 2496 C CA . ASN A 1 330 ? 62.034 37.928 -0.922 1.000 16.891 329 ASN AAA CA 1
ATOM 2497 C C . ASN A 1 330 ? 61.799 36.535 -0.339 1.000 16.089 329 ASN AAA C 1
ATOM 2498 O O . ASN A 1 330 ? 61.564 35.579 -1.094 1.000 17.382 329 ASN AAA O 1
ATOM 2503 N N . GLY A 1 331 ? 61.809 36.436 0.991 1.000 15.679 330 GLY AAA N 1
ATOM 2504 C CA . GLY A 1 331 ? 61.709 35.149 1.693 1.000 16.949 330 GLY AAA CA 1
ATOM 2505 C C . GLY A 1 331 ? 60.311 34.545 1.610 1.000 16.464 330 GLY AAA C 1
ATOM 2506 O O . GLY A 1 331 ? 59.404 35.093 0.967 1.000 16.014 330 GLY AAA O 1
ATOM 2507 N N . PRO A 1 332 ? 60.149 33.359 2.225 1.000 16.058 331 PRO AAA N 1
ATOM 2508 C CA . PRO A 1 332 ? 58.951 32.552 2.061 1.000 17.032 331 PRO AAA CA 1
ATOM 2509 C C . PRO A 1 332 ? 57.759 33.221 2.740 1.000 16.451 331 PRO AAA C 1
ATOM 2510 O O . PRO A 1 332 ? 57.895 34.006 3.698 1.000 17.007 331 PRO AAA O 1
ATOM 2514 N N . HIS A 1 333 ? 56.577 32.846 2.295 1.000 15.485 332 HIS AAA N 1
ATOM 2515 C CA . HIS A 1 333 ? 55.329 33.521 2.724 1.000 16.944 332 HIS AAA CA 1
ATOM 2516 C C . HIS A 1 333 ? 54.397 32.570 3.482 1.000 16.786 332 HIS AAA C 1
ATOM 2517 O O . HIS A 1 333 ? 54.585 31.359 3.461 1.000 17.942 332 HIS AAA O 1
ATOM 2524 N N . GLU A 1 334 ? 53.395 33.166 4.135 1.000 17.168 333 GLU AAA N 1
ATOM 2525 C CA . GLU A 1 334 ? 52.383 32.378 4.887 1.000 16.999 333 GLU AAA CA 1
ATOM 2526 C C . GLU A 1 334 ? 50.989 32.863 4.494 1.000 16.408 333 GLU AAA C 1
ATOM 2527 O O . GLU A 1 334 ? 50.085 32.886 5.344 1.000 19.588 333 GLU AAA O 1
ATOM 2533 N N . GLU A 1 335 ? 50.806 33.206 3.228 1.000 16.587 334 GLU AAA N 1
ATOM 2534 C CA . GLU A 1 335 ? 49.542 33.766 2.702 1.000 17.116 334 GLU AAA CA 1
ATOM 2535 C C . GLU A 1 335 ? 48.797 32.717 1.893 1.000 16.688 334 GLU AAA C 1
ATOM 2536 O O . GLU A 1 335 ? 49.427 31.851 1.284 1.000 15.872 334 GLU AAA O 1
ATOM 2542 N N . GLY A 1 336 ? 47.476 32.842 1.857 1.000 16.457 335 GLY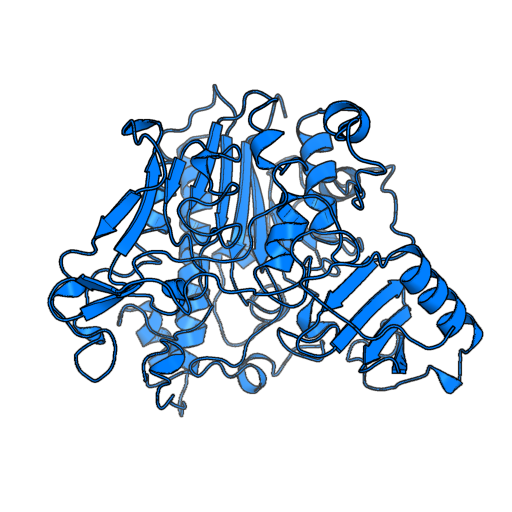 AAA N 1
ATOM 2543 C CA . GLY A 1 336 ? 46.616 32.048 0.953 1.000 18.640 335 GLY AAA CA 1
ATOM 2544 C C . GLY A 1 336 ? 46.655 30.559 1.247 1.000 20.883 335 GLY AAA C 1
ATOM 2545 O O . GLY A 1 336 ? 46.232 29.781 0.374 1.000 19.857 335 GLY AAA O 1
ATOM 2546 N N . GLY A 1 337 ? 47.111 30.154 2.450 1.000 18.952 336 GLY AAA N 1
ATOM 2547 C CA . GLY A 1 337 ? 47.245 28.734 2.812 1.000 18.814 336 GLY AAA CA 1
ATOM 2548 C C . GLY A 1 337 ? 48.682 28.240 2.825 1.000 19.205 336 GLY AAA C 1
ATOM 2549 O O . GLY A 1 337 ? 48.892 27.062 3.163 1.000 18.548 336 GLY AAA O 1
ATOM 2550 N N . ALA A 1 338 ? 49.650 29.064 2.416 1.000 17.199 337 ALA AAA N 1
ATOM 2551 C CA . ALA A 1 338 ? 51.069 28.667 2.504 1.000 16.978 337 ALA AAA CA 1
ATOM 2552 C C . ALA A 1 338 ? 51.386 28.273 3.954 1.000 16.490 337 ALA AAA C 1
ATOM 2553 O O . ALA A 1 338 ? 50.836 28.882 4.910 1.000 18.287 337 ALA AAA O 1
ATOM 2555 N N . ASP A 1 339 ? 52.202 27.231 4.094 1.000 17.166 338 ASP AAA N 1
ATOM 2556 C CA . ASP A 1 339 ? 52.579 26.627 5.389 1.000 18.389 338 ASP AAA CA 1
ATOM 2557 C C . ASP A 1 339 ? 54.109 26.507 5.477 1.000 17.723 338 ASP AAA C 1
ATOM 2558 O O . ASP A 1 339 ? 54.665 25.418 5.379 1.000 19.158 338 ASP AAA O 1
ATOM 2563 N N . PRO A 1 340 ? 54.819 27.646 5.635 1.000 19.186 339 PRO AAA N 1
ATOM 2564 C CA . PRO A 1 340 ? 56.278 27.647 5.647 1.000 16.293 339 PRO AAA CA 1
ATOM 2565 C C . PRO A 1 340 ? 56.845 26.835 6.817 1.000 17.418 339 PRO AAA C 1
ATOM 2566 O O . PRO A 1 340 ? 57.975 26.365 6.715 1.000 18.103 339 PRO AAA O 1
ATOM 2570 N N . THR A 1 341 ? 56.093 26.697 7.911 1.000 17.291 340 THR AAA N 1
ATOM 2571 C CA . THR A 1 341 ? 56.548 25.799 8.994 1.000 20.646 340 THR AAA CA 1
ATOM 2572 C C . THR A 1 341 ? 56.688 24.371 8.460 1.000 16.902 340 THR AAA C 1
ATOM 2573 O O . THR A 1 341 ? 57.702 23.717 8.762 1.000 20.552 340 THR AAA O 1
ATOM 2577 N N . PHE A 1 342 ? 55.701 23.885 7.710 1.000 18.341 341 PHE AAA N 1
ATOM 2578 C CA . PHE A 1 342 ? 55.710 22.516 7.132 1.000 17.403 341 PHE AAA CA 1
ATOM 2579 C C . PHE A 1 342 ? 56.886 22.400 6.154 1.000 19.463 341 PHE AAA C 1
ATOM 2580 O O . PHE A 1 342 ? 57.685 21.451 6.239 1.000 20.556 341 PHE AAA O 1
ATOM 2588 N N . PHE A 1 343 ? 56.991 23.345 5.222 1.000 17.024 342 PHE AAA N 1
ATOM 2589 C CA . PHE A 1 343 ? 57.991 23.244 4.130 1.000 16.598 342 PHE AAA CA 1
ATOM 2590 C C . PHE A 1 343 ? 59.388 23.566 4.669 1.000 16.439 342 PHE AAA C 1
ATOM 2591 O O . PHE A 1 343 ? 60.382 23.228 4.007 1.000 17.942 342 PHE AAA O 1
ATOM 2599 N N . GLY A 1 344 ? 59.459 24.185 5.850 1.000 17.973 343 GLY AAA N 1
ATOM 2600 C CA . GLY A 1 344 ? 60.718 24.676 6.439 1.000 18.832 343 GLY AAA CA 1
ATOM 2601 C C . GLY A 1 344 ? 61.359 23.667 7.388 1.000 20.371 343 GLY AAA C 1
ATOM 2602 O O . GLY A 1 344 ? 62.358 24.024 8.033 1.000 21.496 343 GLY AAA O 1
ATOM 2603 N N . ARG A 1 345 ? 60.855 22.432 7.441 1.000 18.998 344 ARG AAA N 1
ATOM 2604 C CA . ARG A 1 345 ? 61.312 21.385 8.378 1.000 21.980 344 ARG AAA CA 1
ATOM 2605 C C . ARG A 1 345 ? 62.843 21.317 8.444 1.000 20.577 344 ARG AAA C 1
ATOM 2606 O O . ARG A 1 345 ? 63.379 21.191 9.575 1.000 23.684 344 ARG AAA O 1
ATOM 2614 N N . ASP A 1 346 ? 63.526 21.337 7.308 1.000 19.715 345 ASP AAA N 1
ATOM 2615 C CA . ASP A 1 346 ? 64.996 21.111 7.256 1.000 21.707 345 ASP AAA CA 1
ATOM 2616 C C . ASP A 1 346 ? 65.745 22.435 7.099 1.000 20.473 345 ASP AAA C 1
ATOM 2617 O O . ASP A 1 346 ? 66.975 22.396 6.979 1.000 22.459 345 ASP AAA O 1
ATOM 2622 N N . GLY A 1 347 ? 65.046 23.557 7.092 1.000 19.284 346 GLY AAA N 1
ATOM 2623 C CA . GLY A 1 347 ? 65.627 24.878 6.818 1.000 19.552 346 GLY AAA CA 1
ATOM 2624 C C . GLY A 1 347 ? 66.478 25.375 7.972 1.000 17.736 346 GLY AAA C 1
ATOM 2625 O O . GLY A 1 347 ? 66.306 24.912 9.124 1.000 21.968 346 GLY AAA O 1
ATOM 2626 N N . LYS A 1 348 ? 67.376 26.302 7.675 1.000 19.162 347 LYS AAA N 1
ATOM 2627 C CA . LYS A 1 348 ? 68.389 26.807 8.634 1.000 19.867 347 LYS AAA CA 1
ATOM 2628 C C . LYS A 1 348 ? 68.106 28.253 9.046 1.000 19.614 347 LYS AAA C 1
ATOM 2629 O O . LYS A 1 348 ? 68.673 28.679 10.047 1.000 23.703 347 LYS AAA O 1
ATOM 2635 N N . LEU A 1 349 ? 67.298 29.003 8.297 1.000 17.984 348 LEU AAA N 1
ATOM 2636 C CA . LEU A 1 349 ? 67.173 30.459 8.493 1.000 17.148 348 LEU AAA CA 1
ATOM 2637 C C . LEU A 1 349 ? 65.862 30.777 9.196 1.000 17.257 348 LEU AAA C 1
ATOM 2638 O O . LEU A 1 349 ? 64.820 30.126 8.948 1.000 18.403 348 LEU AAA O 1
ATOM 2643 N N . ARG A 1 350 ? 65.936 31.783 10.041 1.000 18.360 349 ARG AAA N 1
ATOM 2644 C CA . ARG A 1 350 ? 64.785 32.277 10.792 1.000 17.725 349 ARG AAA CA 1
ATOM 2645 C C . ARG A 1 350 ? 64.016 33.281 9.954 1.000 18.865 349 ARG AAA C 1
ATOM 2646 O O . ARG A 1 350 ? 64.644 34.228 9.454 1.000 18.657 349 ARG AAA O 1
ATOM 2654 N N . GLY A 1 351 ? 62.688 33.175 9.985 1.000 18.151 350 GLY AAA N 1
ATOM 2655 C CA . GLY A 1 351 ? 61.824 34.285 9.565 1.000 18.243 350 GLY AAA CA 1
ATOM 2656 C C . GLY A 1 351 ? 61.276 34.128 8.159 1.000 17.363 350 GLY AAA C 1
ATOM 2657 O O . GLY A 1 351 ? 61.755 33.323 7.318 1.000 18.977 350 GLY AAA O 1
ATOM 2658 N N . LEU A 1 352 ? 60.280 34.948 7.922 1.000 17.388 351 LEU AAA N 1
ATOM 2659 C CA . LEU A 1 352 ? 59.508 34.980 6.676 1.000 16.896 351 LEU AAA CA 1
ATOM 2660 C C . LEU A 1 352 ? 59.693 36.331 6.009 1.000 16.696 351 LEU AAA C 1
ATOM 2661 O O . LEU A 1 352 ? 60.251 37.248 6.581 1.000 17.310 351 LEU AAA O 1
ATOM 2666 N N . LYS A 1 353 ? 59.187 36.393 4.777 1.000 16.852 352 LYS AAA N 1
ATOM 2667 C CA . LYS A 1 353 ? 58.759 37.644 4.119 1.000 20.179 352 LYS AAA CA 1
ATOM 2668 C C . LYS A 1 353 ? 58.320 38.661 5.186 1.000 17.624 352 LYS AAA C 1
ATOM 2669 O O . LYS A 1 353 ? 57.513 38.261 6.097 1.000 17.537 352 LYS AAA O 1
ATOM 2675 N N . ARG A 1 354 ? 58.762 39.913 5.042 1.000 17.402 353 ARG AAA N 1
ATOM 2676 C CA . ARG A 1 354 ? 58.506 41.120 5.896 1.000 16.369 353 ARG AAA CA 1
ATOM 2677 C C . ARG A 1 354 ? 59.491 41.229 7.072 1.000 17.511 353 ARG AAA C 1
ATOM 2678 O O . ARG A 1 354 ? 59.465 42.270 7.740 1.000 21.919 353 ARG AAA O 1
ATOM 2686 N N . GLN A 1 355 ? 60.317 40.216 7.315 1.000 17.433 354 GLN AAA N 1
ATOM 2687 C CA . GLN A 1 355 ? 61.354 40.272 8.375 1.000 19.181 354 GLN AAA CA 1
ATOM 2688 C C . GLN A 1 355 ? 62.743 40.502 7.769 1.000 17.350 354 GLN AAA C 1
ATOM 2689 O O . GLN A 1 355 ? 63.049 39.975 6.700 1.000 17.475 354 GLN AAA O 1
ATOM 2695 N N . CYS A 1 356 ? 63.581 41.260 8.473 1.000 18.452 355 CYS AAA N 1
ATOM 2696 C CA . CYS A 1 356 ? 65.003 41.505 8.142 1.000 19.260 355 CYS AAA CA 1
ATOM 2697 C C . CYS A 1 356 ? 65.886 40.428 8.781 1.000 16.111 355 CYS AAA C 1
ATOM 2698 O O . CYS A 1 356 ? 67.095 40.465 8.536 1.000 17.406 355 CYS AAA O 1
ATOM 2701 N N . TYR A 1 357 ? 65.302 39.468 9.508 1.000 16.654 356 TYR AAA N 1
ATOM 2702 C CA . TYR A 1 357 ? 65.953 38.161 9.795 1.000 18.100 356 TYR AAA CA 1
ATOM 2703 C C . TYR A 1 357 ? 66.349 37.520 8.455 1.000 16.702 356 TYR AAA C 1
ATOM 2704 O O . TYR A 1 357 ? 65.728 37.795 7.397 1.000 17.383 356 TYR AAA O 1
ATOM 2713 N N . GLU A 1 358 ? 67.338 36.638 8.486 1.000 15.944 357 GLU AAA N 1
ATOM 2714 C CA . GLU A 1 358 ? 67.905 36.016 7.272 1.000 16.468 357 GLU AAA CA 1
ATOM 2715 C C . GLU A 1 358 ? 66.806 35.391 6.423 1.000 16.517 357 GLU AAA C 1
ATOM 2716 O O . GLU A 1 358 ? 66.889 35.460 5.189 1.000 17.120 357 GLU A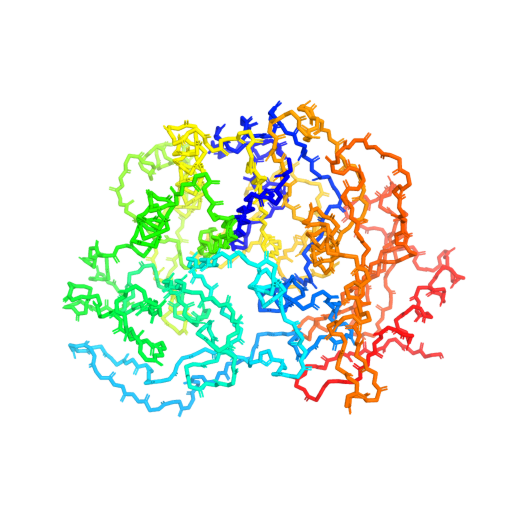AA O 1
ATOM 2722 N N . GLY A 1 359 ? 65.795 34.785 7.014 1.000 16.684 358 GLY AAA N 1
ATOM 2723 C CA . GLY A 1 359 ? 64.798 34.080 6.196 1.000 17.246 358 GLY AAA CA 1
ATOM 2724 C C . GLY A 1 359 ? 63.943 35.041 5.384 1.000 17.172 358 GLY AAA C 1
ATOM 2725 O O . GLY A 1 359 ? 63.417 34.596 4.371 1.000 16.011 358 GLY AAA O 1
ATOM 2726 N N . GLY A 1 360 ? 63.838 36.319 5.751 1.000 15.723 359 GLY AAA N 1
ATOM 2727 C CA . GLY A 1 360 ? 63.050 37.300 4.975 1.000 15.697 359 GLY AAA CA 1
ATOM 2728 C C . GLY A 1 360 ? 63.816 37.805 3.765 1.000 15.649 359 GLY AAA C 1
ATOM 2729 O O . GLY A 1 360 ? 63.175 38.250 2.795 1.000 16.486 359 GLY AAA O 1
ATOM 2730 N N . ILE A 1 361 ? 65.153 37.793 3.820 1.000 15.604 360 ILE AAA N 1
ATOM 2731 C CA . ILE A 1 361 ? 65.984 38.563 2.853 1.000 17.251 360 ILE AAA CA 1
ATOM 2732 C C . ILE A 1 361 ? 66.957 37.665 2.090 1.000 16.160 360 ILE AAA C 1
ATOM 2733 O O . ILE A 1 361 ? 67.342 38.080 0.988 1.000 16.256 360 ILE AAA O 1
ATOM 2738 N N . ARG A 1 362 ? 67.356 36.509 2.613 1.000 16.128 361 ARG AAA N 1
ATOM 2739 C CA . ARG A 1 362 ? 68.329 35.652 1.893 1.000 16.092 361 ARG AAA CA 1
ATOM 2740 C C . ARG A 1 362 ? 67.554 34.747 0.949 1.000 15.702 361 ARG AAA C 1
ATOM 2741 O O . ARG A 1 362 ? 66.620 34.082 1.397 1.000 16.807 361 ARG AAA O 1
ATOM 2749 N N . ILE A 1 363 ? 67.930 34.726 -0.339 1.000 14.865 362 ILE AAA N 1
ATOM 2750 C CA . ILE A 1 363 ? 67.087 34.085 -1.380 1.000 15.559 362 ILE AAA CA 1
ATOM 2751 C C . ILE A 1 363 ? 67.895 33.118 -2.229 1.000 16.101 362 ILE AAA C 1
ATOM 2752 O O . ILE A 1 363 ? 69.118 33.201 -2.317 1.000 15.707 362 ILE AAA O 1
ATOM 2757 N N . PRO A 1 364 ? 67.225 32.173 -2.923 1.000 15.921 363 PRO AAA N 1
ATOM 2758 C CA . PRO A 1 364 ? 67.911 31.327 -3.886 1.000 15.783 363 PRO AAA CA 1
ATOM 2759 C C . PRO A 1 364 ? 68.388 32.246 -4.999 1.000 16.821 363 PRO AAA C 1
ATOM 2760 O O . PRO A 1 364 ? 67.741 33.230 -5.349 1.000 16.881 363 PRO AAA O 1
ATOM 2764 N N . PHE A 1 365 ? 69.539 31.892 -5.542 1.000 15.045 364 PHE AAA N 1
ATOM 2765 C CA . PHE A 1 365 ? 70.181 32.670 -6.614 1.000 15.096 364 PHE AAA CA 1
ATOM 2766 C C . PHE A 1 365 ? 71.098 31.712 -7.377 1.000 14.653 364 PHE AAA C 1
ATOM 2767 O O . PHE A 1 365 ? 72.133 31.276 -6.840 1.000 15.615 364 PHE AAA O 1
ATOM 2775 N N . ILE A 1 366 ? 70.684 31.342 -8.577 1.000 16.277 365 ILE AAA N 1
ATOM 2776 C CA . ILE A 1 366 ? 71.401 30.332 -9.393 1.000 16.045 365 ILE AAA CA 1
ATOM 2777 C C . ILE A 1 366 ? 71.740 30.965 -10.743 1.000 16.064 365 ILE AAA C 1
ATOM 2778 O O . ILE A 1 366 ? 70.866 31.545 -11.371 1.000 17.528 365 ILE AAA O 1
ATOM 2783 N N . ALA A 1 367 ? 72.996 30.909 -11.113 1.000 15.466 366 ALA AAA N 1
ATOM 2784 C CA . ALA A 1 367 ? 73.465 31.418 -12.427 1.000 17.200 366 ALA AAA CA 1
ATOM 2785 C C . ALA A 1 367 ? 73.982 30.272 -13.284 1.000 16.980 366 ALA AAA C 1
ATOM 2786 O O . ALA A 1 367 ? 74.678 29.383 -12.801 1.000 18.348 366 ALA AAA O 1
ATOM 2788 N N . ARG A 1 368 ? 73.673 30.342 -14.572 1.000 16.862 367 ARG AAA N 1
ATOM 2789 C CA . ARG A 1 368 ? 74.188 29.350 -15.550 1.000 18.131 367 ARG AAA CA 1
ATOM 2790 C C . ARG A 1 368 ? 74.522 30.082 -16.838 1.000 17.265 367 ARG AAA C 1
ATOM 2791 O O . ARG A 1 368 ? 73.697 30.899 -17.318 1.000 18.776 367 ARG AAA O 1
ATOM 2799 N N . TRP A 1 369 ? 75.738 29.851 -17.327 1.000 19.829 368 TRP AAA N 1
ATOM 2800 C CA . TRP A 1 369 ? 76.193 30.426 -18.610 1.000 19.976 368 TRP AAA CA 1
ATOM 2801 C C . TRP A 1 369 ? 77.303 29.511 -19.092 1.000 20.286 368 TRP AAA C 1
ATOM 2802 O O . TRP A 1 369 ? 78.443 29.637 -18.637 1.000 21.709 368 TRP AAA O 1
ATOM 2813 N N . PRO A 1 370 ? 76.952 28.474 -19.888 1.000 20.773 369 PRO AAA N 1
ATOM 2814 C CA . PRO A 1 370 ? 77.890 27.412 -20.221 1.000 21.781 369 PRO AAA CA 1
ATOM 2815 C C . PRO A 1 370 ? 79.174 27.977 -20.837 1.000 22.509 369 PRO AAA C 1
ATOM 2816 O O . PRO A 1 370 ? 79.088 28.708 -21.823 1.000 26.008 369 PRO AAA O 1
ATOM 2820 N N . GLY A 1 371 ? 80.301 27.614 -20.218 1.000 22.904 370 GLY AAA N 1
ATOM 2821 C CA . GLY A 1 371 ? 81.643 27.984 -20.691 1.000 25.078 370 GLY AAA CA 1
ATOM 2822 C C . GLY A 1 371 ? 82.115 29.301 -20.108 1.000 25.213 370 GLY AAA C 1
ATOM 2823 O O . GLY A 1 371 ? 83.267 29.679 -20.383 1.000 27.157 370 GLY AAA O 1
ATOM 2824 N N . ARG A 1 372 ? 81.286 29.980 -19.314 1.000 23.109 371 ARG AAA N 1
ATOM 2825 C CA . ARG A 1 372 ? 81.682 31.274 -18.690 1.000 24.105 371 ARG AAA CA 1
ATOM 2826 C C . ARG A 1 372 ? 81.533 31.199 -17.171 1.000 22.630 371 ARG AAA C 1
ATOM 2827 O O . ARG A 1 372 ? 82.452 31.609 -16.462 1.000 26.493 371 ARG AAA O 1
ATOM 2835 N N . VAL A 1 373 ? 80.361 30.758 -16.702 1.000 20.009 372 VAL AAA N 1
ATOM 2836 C CA . VAL A 1 373 ? 80.146 30.522 -15.262 1.000 19.572 372 VAL AAA CA 1
ATOM 2837 C C . VAL A 1 373 ? 80.539 29.089 -14.946 1.000 21.634 372 VAL AAA C 1
ATOM 2838 O O . VAL A 1 373 ? 79.976 28.133 -15.469 1.000 22.678 372 VAL AAA O 1
ATOM 2842 N N . PRO A 1 374 ? 81.516 28.882 -14.029 1.000 19.879 373 PRO AAA N 1
ATOM 2843 C CA . PRO A 1 374 ? 81.950 27.532 -13.722 1.000 21.279 373 PRO AAA CA 1
ATOM 2844 C C . PRO A 1 374 ? 80.820 26.647 -13.189 1.000 19.980 373 PRO AAA C 1
ATOM 2845 O O . PRO A 1 374 ? 80.063 27.052 -12.238 1.000 20.196 373 PRO AAA O 1
ATOM 2849 N N . ALA A 1 375 ? 80.731 25.452 -13.780 1.000 21.099 374 ALA AAA N 1
ATOM 2850 C CA . ALA A 1 375 ? 79.629 24.493 -13.541 1.000 20.841 374 ALA AAA CA 1
ATOM 2851 C C . ALA A 1 375 ? 79.820 23.779 -12.204 1.000 19.848 374 ALA AAA C 1
ATOM 2852 O O . ALA A 1 375 ? 80.959 23.451 -11.841 1.000 21.861 374 ALA AAA O 1
ATOM 2854 N N . GLY A 1 376 ? 78.710 23.554 -11.504 1.000 17.903 375 GLY AAA N 1
ATOM 2855 C CA . GLY A 1 376 ? 78.666 22.720 -10.288 1.000 20.852 375 GLY AAA CA 1
ATOM 2856 C C . GLY A 1 376 ? 79.372 23.384 -9.124 1.000 21.586 375 GLY AAA C 1
ATOM 2857 O O . GLY A 1 376 ? 79.962 22.674 -8.310 1.000 23.171 375 GLY AAA O 1
ATOM 2858 N N . THR A 1 377 ? 79.315 24.704 -9.065 1.000 17.261 376 THR AAA N 1
ATOM 2859 C CA . THR A 1 377 ? 79.966 25.492 -8.013 1.000 17.350 376 THR AAA CA 1
ATOM 2860 C C . THR A 1 377 ? 78.952 26.048 -7.016 1.000 17.255 376 THR AAA C 1
ATOM 2861 O O . THR A 1 377 ? 77.788 26.308 -7.338 1.000 16.709 376 THR AAA O 1
ATOM 2865 N N . VAL A 1 378 ? 79.460 26.315 -5.818 1.000 16.600 377 VAL AAA N 1
ATOM 2866 C CA . VAL A 1 378 ? 78.754 27.130 -4.808 1.000 17.109 377 VAL AAA CA 1
ATOM 2867 C C . VAL A 1 378 ? 79.582 28.397 -4.642 1.000 17.902 377 VAL AAA C 1
ATOM 2868 O O . VAL A 1 378 ? 80.840 28.322 -4.661 1.000 21.310 377 VAL AAA O 1
ATOM 2872 N N . ASN A 1 379 ? 78.904 29.511 -4.448 1.000 17.543 378 ASN AAA N 1
ATOM 2873 C CA . ASN A 1 379 ? 79.551 30.833 -4.307 1.000 16.852 378 ASN AAA CA 1
ATOM 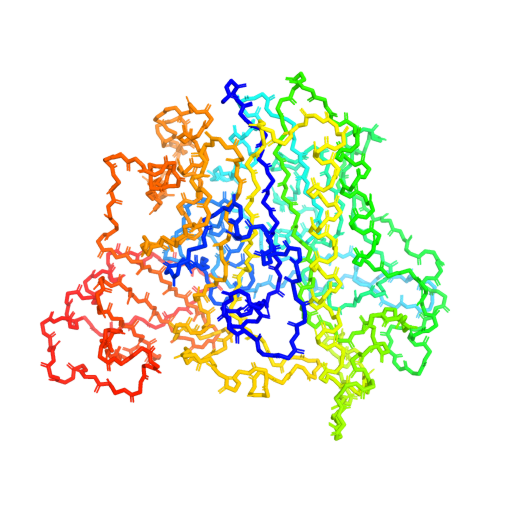2874 C C . ASN A 1 379 ? 79.009 31.457 -3.028 1.000 16.013 378 ASN AAA C 1
ATOM 2875 O O . ASN A 1 379 ? 77.757 31.683 -2.962 1.000 17.634 378 ASN AAA O 1
ATOM 2880 N N . ASP A 1 380 ? 79.895 31.781 -2.096 1.000 16.979 379 ASP AAA N 1
ATOM 2881 C CA . ASP A 1 380 ? 79.477 32.368 -0.802 1.000 18.181 379 ASP AAA CA 1
ATOM 2882 C C . ASP A 1 380 ? 79.568 33.893 -0.819 1.000 18.364 379 ASP AAA C 1
ATOM 2883 O O . ASP A 1 380 ? 79.371 34.507 0.211 1.000 18.155 379 ASP AAA O 1
ATOM 2888 N N . HIS A 1 381 ? 79.825 34.523 -1.959 1.000 17.664 380 HIS AAA N 1
ATOM 2889 C CA . HIS A 1 381 ? 80.005 35.987 -2.046 1.000 16.648 380 HIS AAA CA 1
ATOM 2890 C C . HIS A 1 381 ? 78.772 36.675 -1.479 1.000 16.236 380 HIS AAA C 1
ATOM 2891 O O . HIS A 1 381 ? 77.652 36.369 -1.924 1.000 16.286 380 HIS AAA O 1
ATOM 2898 N N . ILE A 1 382 ? 78.975 37.548 -0.503 1.000 17.748 381 ILE AAA N 1
ATOM 2899 C CA . ILE A 1 382 ? 77.877 38.336 0.118 1.000 17.513 381 ILE AAA CA 1
ATOM 2900 C C . ILE A 1 382 ? 77.472 39.431 -0.876 1.000 16.967 381 ILE AAA C 1
ATOM 2901 O O . ILE A 1 382 ? 78.305 40.283 -1.227 1.000 19.517 381 ILE AAA O 1
ATOM 2906 N N . CYS A 1 383 ? 76.243 39.388 -1.366 1.000 17.055 382 CYS AAA N 1
ATOM 2907 C CA . CYS A 1 383 ? 75.749 40.328 -2.400 1.000 18.736 382 CYS AAA CA 1
ATOM 2908 C C . CYS A 1 383 ? 74.227 40.472 -2.292 1.000 18.546 382 CYS AAA C 1
ATOM 2909 O O . CYS A 1 383 ? 73.549 39.653 -1.592 1.000 17.318 382 CYS AAA O 1
ATOM 2912 N N . ALA A 1 384 ? 73.702 41.508 -2.934 1.000 17.569 383 ALA AAA N 1
ATOM 2913 C CA . ALA A 1 384 ? 72.273 41.842 -2.843 1.000 16.023 383 ALA AAA CA 1
ATOM 2914 C C . ALA A 1 384 ? 71.797 42.285 -4.218 1.000 15.860 383 ALA AAA C 1
ATOM 2915 O O . ALA A 1 384 ? 72.624 42.532 -5.096 1.000 17.908 383 ALA AAA O 1
ATOM 2917 N N . PHE A 1 385 ? 70.497 42.379 -4.400 1.000 16.617 384 PHE AAA N 1
ATOM 2918 C CA . PHE A 1 385 ? 69.926 42.743 -5.713 1.000 17.247 384 PHE AAA CA 1
ATOM 2919 C C . PHE A 1 385 ? 70.442 44.085 -6.235 1.000 18.079 384 PHE AAA C 1
ATOM 2920 O O . PHE A 1 385 ? 70.495 44.241 -7.475 1.000 18.713 384 PHE AAA O 1
ATOM 2928 N N . TYR A 1 386 ? 70.809 45.037 -5.391 1.000 18.328 385 TYR AAA N 1
ATOM 2929 C CA . TYR A 1 386 ? 71.300 46.356 -5.867 1.000 19.256 385 TYR AAA CA 1
ATOM 2930 C C . TYR A 1 386 ? 72.693 46.219 -6.516 1.000 19.231 385 TYR AAA C 1
ATOM 2931 O O . TYR A 1 386 ? 73.167 47.214 -7.099 1.000 19.136 385 TYR AAA O 1
ATOM 2940 N N . ASP A 1 387 ? 73.323 45.040 -6.412 1.000 17.417 386 ASP AAA N 1
ATOM 2941 C CA . ASP A 1 387 ? 74.610 44.714 -7.072 1.000 19.944 386 ASP AAA CA 1
ATOM 2942 C C . ASP A 1 387 ? 74.368 44.285 -8.525 1.000 17.820 386 ASP AAA C 1
ATOM 2943 O O . ASP A 1 387 ? 75.353 44.238 -9.295 1.000 20.281 386 ASP AAA O 1
ATOM 2948 N N . LEU A 1 388 ? 73.137 43.945 -8.902 1.000 18.864 387 LEU AAA N 1
ATOM 2949 C CA . LEU A 1 388 ? 72.887 43.380 -10.252 1.000 18.864 387 LEU AAA CA 1
ATOM 2950 C C . LEU A 1 388 ? 73.156 44.444 -11.315 1.000 19.764 387 LEU AAA C 1
ATOM 2951 O O . LEU A 1 388 ? 73.721 44.081 -12.337 1.000 19.750 387 LEU AAA O 1
ATOM 2956 N N . MET A 1 389 ? 72.840 45.710 -11.059 1.000 19.703 388 MET AAA N 1
ATOM 2957 C CA . MET A 1 389 ? 73.064 46.793 -12.042 1.000 20.438 388 MET AAA CA 1
ATOM 2958 C C . MET A 1 389 ? 74.554 46.878 -12.396 1.000 20.346 388 MET AAA C 1
ATOM 2959 O O . MET A 1 389 ? 74.897 46.720 -13.571 1.000 21.919 388 MET AAA O 1
ATOM 2964 N N . PRO A 1 390 ? 75.513 47.080 -11.450 1.000 19.676 389 PRO AAA N 1
ATOM 2965 C CA . PRO A 1 390 ? 76.927 47.110 -11.834 1.000 21.244 389 PRO AAA CA 1
ATOM 2966 C C . PRO A 1 390 ? 77.443 45.768 -12.377 1.000 21.464 389 PRO AAA C 1
ATOM 2967 O O . PRO A 1 390 ? 78.340 45.788 -13.199 1.000 21.692 389 PRO AAA O 1
ATOM 2971 N N . THR A 1 391 ? 76.884 44.646 -11.918 1.000 20.610 390 THR AAA N 1
ATOM 2972 C CA . THR A 1 391 ? 77.262 43.280 -12.372 1.000 20.486 390 THR AAA CA 1
ATOM 2973 C C . THR A 1 391 ? 76.961 43.190 -13.871 1.000 20.439 390 THR AAA C 1
ATOM 2974 O O . THR A 1 391 ? 77.855 42.805 -14.660 1.000 22.057 390 THR AAA O 1
ATOM 2978 N N . PHE A 1 392 ? 75.740 43.549 -14.261 1.000 20.606 391 PHE AAA N 1
ATOM 2979 C CA . PHE A 1 392 ? 75.314 43.452 -15.668 1.000 20.012 391 PHE AAA CA 1
ATOM 2980 C C . PHE A 1 392 ? 76.128 44.439 -16.503 1.000 20.519 391 PHE AAA C 1
ATOM 2981 O O . PHE A 1 392 ? 76.498 44.125 -17.654 1.000 24.455 391 PHE AAA O 1
ATOM 2989 N N . CYS A 1 393 ? 76.338 45.638 -15.970 1.000 22.447 392 CYS AAA N 1
ATOM 2990 C CA . CYS A 1 393 ? 77.119 46.667 -16.685 1.000 22.090 392 CYS AAA CA 1
ATOM 2991 C C . CYS A 1 393 ? 78.509 46.101 -16.960 1.000 23.242 392 CYS AAA C 1
ATOM 2992 O O . CYS A 1 393 ? 79.028 46.289 -18.096 1.000 25.780 392 CYS AAA O 1
ATOM 2995 N N . GLU A 1 394 ? 79.105 45.417 -15.988 1.000 23.632 393 GLU AAA N 1
ATOM 2996 C CA . GLU A 1 394 ? 80.467 44.870 -16.212 1.000 22.938 393 GLU AAA CA 1
ATOM 2997 C C . GLU A 1 394 ? 80.409 43.802 -17.321 1.000 22.614 393 GLU AAA C 1
ATOM 2998 O O . GLU A 1 394 ? 81.292 43.796 -18.220 1.000 27.798 393 GLU AAA O 1
ATOM 3004 N N . ILE A 1 395 ? 79.402 42.939 -17.274 1.000 24.880 394 ILE AAA N 1
ATOM 3005 C CA . ILE A 1 395 ? 79.256 41.787 -18.205 1.000 24.588 394 ILE AAA CA 1
ATOM 3006 C C . ILE A 1 395 ? 79.081 42.311 -19.631 1.000 25.968 394 ILE AAA C 1
ATOM 3007 O O . ILE A 1 395 ? 79.643 41.696 -20.554 1.000 29.960 394 ILE AAA O 1
ATOM 3012 N N . ILE A 1 396 ? 78.342 43.404 -19.814 1.000 28.213 395 ILE AAA N 1
ATOM 3013 C CA . ILE A 1 396 ? 78.051 43.926 -21.181 1.000 28.685 395 ILE AAA CA 1
ATOM 3014 C C . ILE A 1 396 ? 79.138 44.915 -21.618 1.000 28.791 395 ILE AAA C 1
ATOM 3015 O O . ILE A 1 396 ? 78.995 45.466 -22.732 1.000 32.267 395 ILE AAA O 1
ATOM 3020 N N . GLY A 1 397 ? 80.166 45.130 -20.797 1.000 30.026 396 GLY AAA N 1
ATOM 3021 C CA . GLY A 1 397 ? 81.313 45.983 -21.148 1.000 32.793 396 GLY AAA CA 1
ATOM 3022 C C . GLY A 1 397 ? 80.956 47.454 -21.083 1.000 31.421 396 GLY AAA C 1
ATOM 3023 O O . GLY A 1 397 ? 81.659 48.273 -21.697 1.000 38.838 396 GLY AAA O 1
ATOM 3024 N N . GLU A 1 398 ? 79.936 47.790 -20.309 1.000 36.557 397 GLU AAA N 1
ATOM 3025 C CA . GLU A 1 398 ? 79.535 49.191 -20.062 1.000 36.312 397 GLU AAA CA 1
ATOM 3026 C C . GLU A 1 398 ? 80.420 49.713 -18.937 1.000 36.952 397 GLU AAA C 1
ATOM 3027 O O . GLU A 1 398 ? 80.146 49.389 -17.780 1.000 44.940 397 GLU AAA O 1
ATOM 3033 N N . LYS A 1 399 ? 81.473 50.441 -19.269 1.000 40.527 398 LYS AAA N 1
ATOM 3034 C CA . LYS A 1 399 ? 82.428 50.943 -18.255 1.000 45.234 398 LYS AAA CA 1
ATOM 3035 C C . LYS A 1 399 ? 81.903 52.278 -17.707 1.000 42.035 398 LYS AAA C 1
ATOM 3036 O O . LYS A 1 399 ? 81.066 52.951 -18.381 1.000 44.449 398 LYS AAA O 1
ATOM 3042 N N . ASN A 1 400 ? 82.329 52.586 -16.486 1.000 34.845 399 ASN AAA N 1
ATOM 3043 C CA . ASN A 1 400 ? 82.006 53.822 -15.733 1.000 35.886 399 ASN AAA CA 1
ATOM 3044 C C . ASN A 1 400 ? 80.516 54.132 -15.850 1.000 33.145 399 ASN AAA C 1
ATOM 3045 O O . ASN A 1 400 ? 80.157 55.263 -16.223 1.000 34.291 399 ASN AAA O 1
ATOM 3050 N N . TYR A 1 401 ? 79.682 53.159 -15.493 1.000 31.533 400 TYR AAA N 1
ATOM 3051 C CA . TYR A 1 401 ? 78.211 53.278 -15.629 1.000 26.785 400 TYR AAA CA 1
ATOM 3052 C C . TYR A 1 401 ? 77.707 54.418 -14.730 1.000 28.133 400 TYR AAA C 1
ATOM 3053 O O . TYR A 1 401 ? 76.762 55.094 -15.124 1.000 29.419 400 TYR AAA O 1
ATOM 3062 N N . VAL A 1 402 ? 78.308 54.654 -13.557 1.000 25.959 401 VAL AAA N 1
ATOM 3063 C CA . VAL A 1 402 ? 77.791 55.722 -12.646 1.000 28.563 401 VAL AAA CA 1
ATOM 3064 C C . VAL A 1 402 ? 77.995 57.090 -13.305 1.000 30.592 401 VAL AAA C 1
ATOM 3065 O O . VAL A 1 402 ? 77.023 57.870 -13.334 1.000 32.600 401 VAL AAA O 1
ATOM 3069 N N . LYS A 1 403 ? 79.193 57.378 -13.825 1.000 33.676 402 LYS AAA N 1
ATOM 3070 C CA . LYS A 1 403 ? 79.474 58.661 -14.527 1.000 34.581 402 LYS AAA CA 1
ATOM 3071 C C . LYS A 1 403 ? 78.520 58.818 -15.716 1.000 31.289 402 LYS AAA C 1
ATOM 3072 O O . LYS A 1 403 ? 78.087 59.941 -15.971 1.000 34.913 402 LYS AAA O 1
ATOM 3078 N N . LYS A 1 404 ? 78.222 57.729 -16.420 1.000 32.473 403 LYS AAA N 1
ATOM 3079 C CA . LYS A 1 404 ? 77.373 57.780 -17.635 1.000 32.622 403 LYS AAA CA 1
ATOM 3080 C C . LYS A 1 404 ? 75.915 58.043 -17.244 1.000 31.183 403 LYS AAA C 1
ATOM 3081 O O . LYS A 1 404 ? 75.281 58.869 -17.896 1.000 35.227 403 LYS AAA O 1
ATOM 3087 N N . TYR A 1 405 ? 75.385 57.346 -16.239 1.000 31.887 404 TYR AAA N 1
ATOM 3088 C CA . TYR A 1 405 ? 73.915 57.279 -16.023 1.000 32.204 404 TYR AAA CA 1
ATOM 3089 C C . TYR A 1 405 ? 73.463 58.126 -14.831 1.000 30.862 404 TYR AAA C 1
ATOM 3090 O O . TYR A 1 405 ? 72.242 58.365 -14.726 1.000 32.833 404 TYR AAA O 1
ATOM 3099 N N . ALA A 1 406 ? 74.375 58.561 -13.963 1.000 32.581 405 ALA AAA N 1
ATOM 3100 C CA . ALA A 1 406 ? 74.021 59.418 -12.807 1.000 31.712 405 ALA AAA CA 1
ATOM 3101 C C . ALA A 1 406 ? 73.323 60.678 -13.321 1.000 32.317 405 ALA AAA C 1
ATOM 3102 O O . ALA A 1 406 ? 73.730 61.232 -14.365 1.000 36.009 405 ALA AAA O 1
ATOM 3104 N N . ASN A 1 407 ? 72.282 61.098 -12.621 1.000 31.839 406 ASN AAA N 1
ATOM 3105 C CA . ASN A 1 407 ? 71.542 62.341 -12.926 1.000 35.585 406 ASN AAA CA 1
ATOM 3106 C C . ASN A 1 407 ? 72.315 63.530 -12.344 1.000 37.705 406 ASN AAA C 1
ATOM 3107 O O . ASN A 1 407 ? 72.415 63.637 -11.111 1.000 41.667 406 ASN AAA O 1
ATOM 3112 N N . LYS A 1 408 ? 72.814 64.409 -13.210 1.000 41.805 407 LYS AAA N 1
ATOM 3113 C CA . LYS A 1 408 ? 73.637 65.584 -12.826 1.000 49.499 407 LYS AAA CA 1
ATOM 3114 C C . LYS A 1 408 ? 72.750 66.629 -12.130 1.000 50.895 407 LYS AAA C 1
ATOM 3115 O O . LYS A 1 408 ? 73.310 67.454 -11.377 1.000 55.536 407 LYS AAA O 1
ATOM 3121 N N . ASP A 1 409 ? 71.427 66.590 -12.354 1.000 46.847 408 ASP AAA N 1
ATOM 3122 C CA . ASP A 1 409 ? 70.455 67.587 -11.826 1.000 46.920 408 ASP AAA CA 1
ATOM 3123 C C . ASP A 1 409 ? 70.125 67.296 -10.357 1.000 46.149 408 ASP AAA C 1
ATOM 3124 O O . ASP A 1 409 ? 69.590 68.203 -9.696 1.000 55.304 408 ASP AAA O 1
ATOM 3129 N N . LYS A 1 410 ? 70.431 66.098 -9.856 1.000 43.737 409 LYS AAA N 1
ATOM 3130 C CA . LYS A 1 410 ? 70.198 65.737 -8.430 1.000 41.967 409 LYS AAA CA 1
ATOM 3131 C C . LYS A 1 410 ? 71.340 66.284 -7.567 1.000 45.675 409 LYS AAA C 1
ATOM 3132 O O . LYS A 1 410 ? 72.484 66.344 -8.062 1.000 45.544 409 LYS AAA O 1
ATOM 3138 N N . GLU A 1 411 ? 71.021 66.677 -6.330 1.000 49.044 410 GLU AAA N 1
ATOM 3139 C CA . GLU A 1 411 ? 72.004 66.950 -5.248 1.000 54.336 410 GLU AAA CA 1
ATOM 3140 C C . GLU A 1 411 ? 72.983 65.770 -5.215 1.000 48.108 410 GLU AAA C 1
ATOM 3141 O O . GLU A 1 411 ? 74.195 65.992 -5.302 1.000 51.057 410 GLU AAA O 1
ATOM 3147 N N . VAL A 1 412 ? 72.451 64.551 -5.139 1.000 41.953 411 VAL AAA N 1
ATOM 3148 C CA . VAL A 1 412 ? 73.237 63.286 -5.111 1.000 36.379 411 VAL AAA CA 1
ATOM 3149 C C . VAL A 1 412 ? 72.361 62.194 -5.734 1.000 34.035 411 VAL AAA C 1
ATOM 3150 O O . VAL A 1 412 ? 71.160 62.131 -5.414 1.000 38.317 411 VAL AAA O 1
ATOM 3154 N N . ASP A 1 413 ? 72.929 61.392 -6.627 1.000 28.797 412 ASP AAA N 1
ATOM 3155 C CA . ASP A 1 413 ? 72.223 60.252 -7.247 1.000 27.767 412 ASP AAA CA 1
ATOM 3156 C C . ASP A 1 413 ? 72.886 58.974 -6.751 1.000 26.959 412 ASP AAA C 1
ATOM 3157 O O . ASP A 1 413 ? 74.005 58.682 -7.178 1.000 28.479 412 ASP AAA O 1
ATOM 3162 N N . TYR A 1 414 ? 72.225 58.249 -5.863 1.000 25.399 413 TYR AAA N 1
ATOM 3163 C CA . TYR A 1 414 ? 72.835 57.099 -5.155 1.000 25.884 413 TYR AAA CA 1
ATOM 3164 C C . TYR A 1 414 ? 72.899 55.876 -6.070 1.000 25.234 413 TYR AAA C 1
ATOM 3165 O O . TYR A 1 414 ? 71.903 55.537 -6.745 1.000 28.489 413 TYR AAA O 1
ATOM 3174 N N . PHE A 1 415 ? 74.061 55.230 -6.071 1.000 23.678 414 PHE AAA N 1
ATOM 3175 C CA . PHE A 1 415 ? 74.316 53.885 -6.638 1.000 25.600 414 PHE AAA CA 1
ATOM 3176 C C . PHE A 1 415 ? 75.062 53.078 -5.578 1.000 25.434 414 PHE AAA C 1
ATOM 3177 O O . PHE A 1 415 ? 76.179 53.473 -5.225 1.000 26.580 414 PHE AAA O 1
ATOM 3185 N N . ASP A 1 416 ? 74.447 52.001 -5.082 1.000 21.890 415 ASP AAA N 1
ATOM 3186 C CA . ASP A 1 416 ? 74.921 51.276 -3.879 1.000 18.906 415 ASP AAA CA 1
ATOM 3187 C C . ASP A 1 416 ? 75.565 49.927 -4.196 1.000 22.162 415 ASP AAA C 1
ATOM 3188 O O . ASP A 1 416 ? 76.036 49.280 -3.263 1.000 20.737 415 ASP AAA O 1
ATOM 3193 N N . GLY A 1 417 ? 75.600 49.508 -5.456 1.000 21.375 416 GLY AAA N 1
ATOM 3194 C CA . GLY A 1 417 ? 76.005 48.140 -5.796 1.000 20.545 416 GLY AAA CA 1
ATOM 3195 C C . GLY A 1 417 ? 77.500 48.001 -6.029 1.000 20.927 416 GLY AAA C 1
ATOM 3196 O O . GLY A 1 417 ? 78.189 48.991 -6.393 1.000 22.500 416 GLY AAA O 1
ATOM 3197 N N . ILE A 1 418 ? 77.968 46.766 -5.875 1.000 20.849 417 ILE AAA N 1
ATOM 3198 C CA . ILE A 1 418 ? 79.331 46.313 -6.259 1.000 21.350 417 ILE AAA CA 1
ATOM 3199 C C . ILE A 1 418 ? 79.180 45.150 -7.242 1.000 21.472 417 ILE AAA C 1
ATOM 3200 O O . ILE A 1 418 ? 78.538 44.145 -6.894 1.000 21.473 417 ILE AAA O 1
ATOM 3205 N N . SER A 1 419 ? 79.747 45.279 -8.438 1.000 20.710 418 SER AAA N 1
ATOM 3206 C CA . SER A 1 419 ? 79.734 44.183 -9.434 1.000 21.498 418 SER AAA CA 1
ATOM 3207 C C . SER A 1 419 ? 80.258 42.896 -8.789 1.000 19.254 418 SER AAA C 1
ATOM 3208 O O . SER A 1 419 ? 81.305 42.954 -8.099 1.000 22.544 418 SER AAA O 1
ATOM 3211 N N . PHE A 1 420 ? 79.567 41.785 -9.004 1.000 19.225 419 PHE AAA N 1
ATOM 3212 C CA . PHE A 1 420 ? 80.100 40.441 -8.680 1.000 19.793 419 PHE AAA CA 1
ATOM 3213 C C . PHE A 1 420 ? 80.297 39.627 -9.959 1.000 17.213 419 PHE AAA C 1
ATOM 3214 O O . PHE A 1 420 ? 80.350 38.398 -9.897 1.000 18.912 419 PHE AAA O 1
ATOM 3222 N N . ALA A 1 421 ? 80.505 40.319 -11.082 1.000 19.880 420 ALA AAA N 1
ATOM 3223 C CA . ALA A 1 421 ? 80.869 39.677 -12.361 1.000 20.109 420 ALA AAA CA 1
ATOM 3224 C C . ALA A 1 421 ? 82.147 38.854 -12.164 1.000 21.073 420 ALA AAA C 1
ATOM 3225 O O . ALA A 1 421 ? 82.202 37.703 -12.599 1.000 21.451 420 ALA AAA O 1
ATOM 3227 N N . PRO A 1 422 ? 83.190 39.332 -11.438 1.000 22.427 421 PRO AAA N 1
ATOM 3228 C CA . PRO A 1 422 ? 84.415 38.530 -11.303 1.000 23.207 421 PRO AAA CA 1
ATOM 3229 C C . PRO A 1 422 ? 84.178 37.140 -10.674 1.000 18.814 421 PRO AAA C 1
ATOM 3230 O O . PRO A 1 422 ? 84.557 36.133 -11.261 1.000 22.328 421 PRO AAA O 1
ATOM 3234 N N . THR A 1 423 ? 83.456 37.087 -9.540 1.000 18.958 422 THR AAA N 1
ATOM 3235 C CA . THR A 1 423 ? 83.244 35.809 -8.815 1.000 21.605 422 THR AAA CA 1
ATOM 3236 C C . THR A 1 423 ? 82.245 34.955 -9.605 1.000 20.043 422 THR AAA C 1
ATOM 3237 O O . THR A 1 423 ? 82.337 33.727 -9.568 1.000 19.165 422 THR AAA O 1
ATOM 3241 N N . LEU A 1 424 ? 81.338 35.594 -10.341 1.000 19.997 423 LEU AAA N 1
ATOM 3242 C CA . LEU A 1 424 ? 80.360 34.885 -11.205 1.000 19.634 423 LEU AAA CA 1
ATOM 3243 C C . LEU A 1 424 ? 81.125 34.134 -12.302 1.000 21.460 423 LEU AAA C 1
ATOM 3244 O O . LEU A 1 424 ? 80.726 33.018 -12.676 1.000 22.911 423 LEU AAA O 1
ATOM 3249 N N . LEU A 1 425 ? 82.251 34.697 -12.737 1.000 21.104 424 LEU AAA N 1
ATOM 3250 C CA . LEU A 1 425 ? 83.013 34.147 -13.881 1.000 25.823 424 LEU AAA CA 1
ATOM 3251 C C . LEU A 1 425 ? 84.263 33.420 -13.351 1.000 32.467 424 LEU AAA C 1
ATOM 3252 O O . LEU A 1 425 ? 85.088 33.036 -14.161 1.000 42.358 424 LEU AAA O 1
ATOM 3257 N N . GLY A 1 426 ? 84.299 33.201 -12.019 1.000 39.095 425 GLY AAA N 1
ATOM 3258 C CA . GLY A 1 426 ? 85.214 32.333 -11.244 1.000 43.781 425 GLY AAA CA 1
ATOM 3259 C C . GLY A 1 426 ? 86.560 32.982 -11.000 1.000 48.596 425 GLY AAA C 1
ATOM 3260 O O . GLY A 1 426 ? 87.471 32.256 -10.561 1.000 47.515 425 GLY AAA O 1
ATOM 3261 N N . LYS A 1 427 ? 86.676 34.291 -11.256 1.000 52.076 426 LYS AAA N 1
ATOM 3262 C CA . LYS A 1 427 ? 87.976 34.968 -11.502 1.000 51.011 426 LYS AAA CA 1
ATOM 3263 C C . LYS A 1 427 ? 88.267 36.031 -10.439 1.000 68.054 426 LYS AAA C 1
ATOM 3264 O O . LYS A 1 427 ? 87.546 36.066 -9.417 1.000 65.019 426 LYS AAA O 1
ATOM 3270 N N . LYS A 1 428 ? 89.327 36.820 -10.676 1.000 78.806 427 LYS AAA N 1
ATOM 3271 C CA . LYS A 1 428 ? 90.048 37.624 -9.654 1.000 74.258 427 LYS AAA CA 1
ATOM 3272 C C . LYS A 1 428 ? 89.531 39.071 -9.607 1.000 62.398 427 LYS AAA C 1
ATOM 3273 O O . LYS A 1 428 ? 88.765 39.503 -10.516 1.000 41.692 427 LYS AAA O 1
ATOM 3279 N N . LYS A 1 429 ? 89.978 39.795 -8.578 1.000 51.015 428 LYS AAA N 1
ATOM 3280 C CA . LYS A 1 429 ? 89.595 41.197 -8.255 1.000 55.723 428 LYS AAA CA 1
ATOM 3281 C C . LYS A 1 429 ? 88.104 41.245 -7.885 1.000 49.482 428 LYS AAA C 1
ATOM 3282 O O . LYS A 1 429 ? 87.431 42.237 -8.273 1.000 52.459 428 LYS AAA O 1
ATOM 3288 N N . GLN A 1 430 ? 87.606 40.269 -7.110 1.000 49.176 429 GLN AAA N 1
ATOM 3289 C CA . GLN A 1 430 ? 86.234 40.384 -6.533 1.000 32.010 429 GLN AAA CA 1
ATOM 3290 C C . GLN A 1 430 ? 86.244 41.278 -5.286 1.000 30.683 429 GLN AAA C 1
ATOM 3291 O O . GLN A 1 430 ? 86.664 40.807 -4.209 1.000 34.573 429 GLN AAA O 1
ATOM 3297 N N . LYS A 1 431 ? 85.692 42.487 -5.434 1.000 29.545 430 LYS AAA N 1
ATOM 3298 C CA . LYS A 1 431 ? 85.515 43.485 -4.351 1.000 28.593 430 LYS AAA CA 1
ATOM 3299 C C . LYS A 1 431 ? 84.418 43.013 -3.380 1.000 24.756 430 LYS AAA C 1
ATOM 3300 O O . LYS A 1 431 ? 83.504 42.285 -3.774 1.000 19.762 430 LYS AAA O 1
ATOM 3306 N N . GLU A 1 432 ? 84.561 43.390 -2.117 1.000 24.889 431 GLU AAA N 1
ATOM 3307 C CA . GLU A 1 432 ? 83.621 43.005 -1.040 1.000 24.708 431 GLU AAA CA 1
ATOM 3308 C C . GLU A 1 432 ? 82.903 44.244 -0.515 1.000 20.958 431 GLU AAA C 1
ATOM 3309 O O . GLU A 1 432 ? 83.526 45.325 -0.378 1.000 24.264 431 GLU AAA O 1
ATOM 3315 N N . HIS A 1 433 ? 81.643 44.057 -0.166 1.000 20.341 432 HIS AAA N 1
ATOM 3316 C CA . HIS A 1 433 ? 80.869 45.057 0.600 1.000 21.678 432 HIS AAA CA 1
ATOM 3317 C C . HIS A 1 433 ? 81.455 45.174 2.002 1.000 21.817 432 HIS AAA C 1
ATOM 3318 O O . HIS A 1 433 ? 81.743 44.133 2.602 1.000 24.530 432 HIS AAA O 1
ATOM 3325 N N . ASP A 1 434 ? 81.568 46.396 2.505 1.000 21.620 433 ASP AAA N 1
ATOM 3326 C CA . ASP A 1 434 ? 81.739 46.658 3.953 1.000 21.735 433 ASP AAA CA 1
ATOM 3327 C C . ASP A 1 434 ? 80.459 46.231 4.683 1.000 21.501 433 ASP AAA C 1
ATOM 3328 O O . ASP A 1 434 ? 80.544 45.750 5.829 1.000 23.910 433 ASP AAA O 1
ATOM 3333 N N . PHE A 1 435 ? 79.311 46.409 4.048 1.000 19.956 434 PHE AAA N 1
ATOM 3334 C CA . PHE A 1 435 ? 77.997 46.112 4.656 1.000 18.923 434 PHE AAA CA 1
ATOM 3335 C C . PHE A 1 435 ? 76.986 45.830 3.543 1.000 18.511 434 PHE AAA C 1
ATOM 3336 O O . PHE A 1 435 ? 77.150 46.297 2.368 1.000 20.889 434 PHE AAA O 1
ATOM 3344 N N . LEU A 1 436 ? 75.941 45.099 3.902 1.000 18.779 435 LEU AAA N 1
ATOM 3345 C CA . LEU A 1 436 ? 74.637 45.152 3.201 1.000 19.352 435 LEU AAA CA 1
ATOM 3346 C C . LEU A 1 436 ? 73.611 45.817 4.129 1.000 17.237 435 LEU AAA C 1
ATOM 3347 O O . LEU A 1 436 ? 73.795 45.785 5.372 1.000 19.254 435 LEU AAA O 1
ATOM 3352 N N . TYR A 1 437 ? 72.563 46.406 3.546 1.000 20.017 436 TYR AAA N 1
ATOM 3353 C CA . TYR A 1 437 ? 71.630 47.313 4.243 1.000 19.817 436 TYR AAA CA 1
ATOM 3354 C C . TYR A 1 437 ? 70.218 47.072 3.730 1.000 18.354 436 TYR AAA C 1
ATOM 3355 O O . TYR A 1 437 ? 70.055 47.006 2.494 1.000 21.857 436 TYR AAA O 1
ATOM 3364 N N . TRP A 1 438 ? 69.262 46.954 4.666 1.000 18.214 437 TRP AAA N 1
ATOM 3365 C CA . TRP A 1 438 ? 67.806 46.866 4.385 1.000 18.706 437 TRP AAA CA 1
ATOM 3366 C C . TRP A 1 438 ? 67.038 47.674 5.423 1.000 20.273 437 TRP AAA C 1
ATOM 3367 O O . TRP A 1 438 ? 67.461 47.704 6.600 1.000 21.799 437 TRP AAA O 1
ATOM 3378 N N . GLU A 1 439 ? 65.912 48.255 5.027 1.000 19.241 438 GLU AAA N 1
ATOM 3379 C CA . GLU A 1 439 ? 64.979 48.874 5.990 1.000 19.521 438 GLU AAA CA 1
ATOM 3380 C C . GLU A 1 439 ? 63.578 48.577 5.501 1.000 19.164 438 GLU AAA C 1
ATOM 3381 O O . GLU A 1 439 ? 63.391 48.471 4.292 1.000 20.886 438 GLU AAA O 1
ATOM 3387 N N . PHE A 1 440 ? 62.627 48.452 6.414 1.000 19.471 439 PHE AAA N 1
ATOM 3388 C CA . PHE A 1 440 ? 61.265 48.052 6.016 1.000 19.941 439 PHE AAA CA 1
ATOM 3389 C C . PHE A 1 440 ? 60.233 48.566 7.014 1.000 18.782 439 PHE AAA C 1
ATOM 3390 O O . PHE A 1 440 ? 60.263 48.220 8.226 1.000 20.268 439 PHE AAA O 1
ATOM 3398 N N . ASN A 1 441 ? 59.303 49.352 6.489 1.000 19.665 440 ASN AAA N 1
ATOM 3399 C CA . ASN A 1 441 ? 58.330 50.092 7.325 1.000 23.089 440 ASN AAA CA 1
ATOM 3400 C C . ASN A 1 441 ? 57.381 49.138 8.063 1.000 21.556 440 ASN AAA C 1
ATOM 3401 O O . ASN A 1 441 ? 57.115 49.422 9.241 1.000 22.870 440 ASN AAA O 1
ATOM 3406 N N . GLU A 1 442 ? 56.825 48.094 7.448 1.000 22.373 441 GLU AAA N 1
ATOM 3407 C CA . GLU A 1 442 ? 55.610 47.456 8.049 1.000 21.550 441 GLU AAA CA 1
ATOM 3408 C C . GLU A 1 442 ? 55.995 46.804 9.381 1.000 20.699 441 GLU AAA C 1
ATOM 3409 O O . GLU A 1 442 ? 55.180 46.885 10.329 1.000 23.909 441 GLU AAA O 1
ATOM 3415 N N . THR A 1 443 ? 57.165 46.164 9.466 1.000 20.507 442 THR AAA N 1
ATOM 3416 C CA . THR A 1 443 ? 57.647 45.523 10.725 1.000 20.233 442 THR AAA CA 1
ATOM 3417 C C . THR A 1 443 ? 58.592 46.479 11.460 1.000 19.575 442 THR AAA C 1
ATOM 3418 O O . THR A 1 443 ? 59.071 46.125 12.563 1.000 21.323 442 THR AAA O 1
ATOM 3422 N N . ASN A 1 444 ? 58.824 47.668 10.908 1.000 19.219 443 ASN AAA N 1
ATOM 3423 C CA . ASN A 1 444 ? 59.674 48.729 11.509 1.000 18.120 443 ASN AAA CA 1
ATOM 3424 C C . ASN A 1 444 ? 61.052 48.151 11.842 1.000 18.898 443 ASN AAA C 1
ATOM 3425 O O . ASN A 1 444 ? 61.486 48.229 13.023 1.000 21.953 443 ASN AAA O 1
ATOM 3430 N N . GLN A 1 445 ? 61.726 47.636 10.808 1.000 21.683 444 GLN AAA N 1
ATOM 3431 C CA . GLN A 1 445 ? 63.004 46.923 10.963 1.000 20.457 444 GLN AAA CA 1
ATOM 3432 C C . GLN A 1 445 ? 64.067 47.549 10.083 1.000 20.337 444 GLN AAA C 1
ATOM 3433 O O . GLN A 1 445 ? 63.765 48.013 8.966 1.000 22.504 444 GLN AAA O 1
ATOM 3439 N N . ILE A 1 446 ? 65.293 47.469 10.568 1.000 19.588 445 ILE AAA N 1
ATOM 3440 C CA . ILE A 1 446 ? 66.510 47.793 9.790 1.000 19.600 445 ILE AAA CA 1
ATOM 3441 C C . ILE A 1 446 ? 67.461 46.605 9.936 1.000 20.793 445 ILE AAA C 1
ATOM 3442 O O . ILE A 1 446 ? 67.636 46.098 11.066 1.000 24.846 445 ILE AAA O 1
ATOM 3447 N N . GLY A 1 447 ? 68.028 46.157 8.820 1.000 18.848 446 GLY AAA N 1
ATOM 3448 C CA . GLY A 1 447 ? 68.983 45.045 8.798 1.000 18.432 446 GLY AAA CA 1
ATOM 3449 C C . GLY A 1 447 ? 70.317 45.536 8.295 1.000 19.542 446 GLY AAA C 1
ATOM 3450 O O . GLY A 1 447 ? 70.349 46.318 7.306 1.000 20.068 446 GLY AAA O 1
ATOM 3451 N N . VAL A 1 448 ? 71.388 45.101 8.941 1.000 19.130 447 VAL AAA N 1
ATOM 3452 C CA . VAL A 1 448 ? 72.771 45.345 8.456 1.000 19.342 447 VAL AAA CA 1
ATOM 3453 C C . VAL A 1 448 ? 73.522 44.033 8.550 1.000 18.119 447 VAL AAA C 1
ATOM 3454 O O . VAL A 1 448 ? 73.457 43.370 9.605 1.000 20.795 447 VAL AAA O 1
ATOM 3458 N N . ARG A 1 449 ? 74.223 43.671 7.482 1.000 18.553 448 ARG AAA N 1
ATOM 3459 C CA . ARG A 1 449 ? 75.161 42.535 7.555 1.000 19.410 448 ARG AAA CA 1
ATOM 3460 C C . ARG A 1 449 ? 76.576 43.057 7.288 1.000 18.315 448 ARG AAA C 1
ATOM 3461 O O . ARG A 1 449 ? 76.797 43.676 6.215 1.000 19.642 448 ARG AAA O 1
ATOM 3469 N N . MET A 1 450 ? 77.476 42.825 8.248 1.000 18.386 449 MET AAA N 1
ATOM 3470 C CA . MET A 1 450 ? 78.928 43.118 8.143 1.000 19.576 449 MET AAA CA 1
ATOM 3471 C C . MET A 1 450 ? 79.706 41.844 8.440 1.000 19.498 449 MET AAA C 1
ATOM 3472 O O . MET A 1 450 ? 80.036 41.581 9.595 1.000 20.969 449 MET AAA O 1
ATOM 3477 N N . GLY A 1 451 ? 80.016 41.106 7.378 1.000 21.020 450 GLY AAA N 1
ATOM 3478 C CA . GLY A 1 451 ? 80.683 39.797 7.466 1.000 22.260 450 GLY AAA CA 1
ATOM 3479 C C . GLY A 1 451 ? 79.853 38.841 8.288 1.000 19.401 450 GLY AAA C 1
ATOM 3480 O O . GLY A 1 451 ? 78.668 38.707 7.985 1.000 21.044 450 GLY AAA O 1
ATOM 3481 N N . ASP A 1 452 ? 80.426 38.295 9.362 1.000 18.905 451 ASP AAA N 1
ATOM 3482 C CA . ASP A 1 452 ? 79.737 37.298 10.215 1.000 19.413 451 ASP AAA CA 1
ATOM 3483 C C . ASP A 1 452 ? 78.658 37.991 11.069 1.000 21.714 451 ASP AAA C 1
ATOM 3484 O O . ASP A 1 452 ? 77.801 37.284 11.595 1.000 22.762 451 ASP AAA O 1
ATOM 3489 N N . TRP A 1 453 ? 78.719 39.314 11.198 1.000 19.763 452 TRP AAA N 1
ATOM 3490 C CA . TRP A 1 453 ? 77.838 40.085 12.116 1.000 19.255 452 TRP AAA CA 1
ATOM 3491 C C . TRP A 1 453 ? 76.571 40.552 11.396 1.000 19.708 452 TRP AAA C 1
ATOM 3492 O O . TRP A 1 453 ? 76.660 41.118 10.268 1.000 21.641 452 TRP AAA O 1
ATOM 3503 N N . LYS A 1 454 ? 75.436 40.337 12.066 1.000 17.031 453 LYS AAA N 1
ATOM 3504 C CA . LYS A 1 454 ? 74.089 40.641 11.533 1.000 18.263 453 LYS AAA CA 1
ATOM 3505 C C . LYS A 1 454 ? 73.309 41.420 12.595 1.000 19.874 453 LYS AAA C 1
ATOM 3506 O O . LYS A 1 454 ? 73.135 40.905 13.694 1.000 20.863 453 LYS AAA O 1
ATOM 3512 N N . MET A 1 455 ? 72.914 42.639 12.262 1.000 20.107 454 MET AAA N 1
ATOM 3513 C CA . MET A 1 455 ? 72.040 43.471 13.111 1.000 19.250 454 MET AAA CA 1
ATOM 3514 C C . MET A 1 455 ? 70.626 43.462 12.545 1.000 18.631 454 MET AAA C 1
ATOM 3515 O O . MET A 1 455 ? 70.436 43.625 11.313 1.000 20.402 454 MET AAA O 1
ATOM 3520 N N . VAL A 1 456 ? 69.665 43.208 13.423 1.000 20.133 455 VAL AAA N 1
ATOM 3521 C CA . VAL A 1 456 ? 68.225 43.471 13.173 1.000 19.224 455 VAL AAA CA 1
ATOM 3522 C C . VAL A 1 456 ? 67.780 44.508 14.192 1.000 19.851 455 VAL AAA C 1
ATOM 3523 O O . VAL A 1 456 ? 67.790 44.209 15.403 1.000 21.750 455 VAL AAA O 1
ATOM 3527 N N . VAL A 1 457 ? 67.451 45.698 13.716 1.000 21.109 456 VAL AAA N 1
ATOM 3528 C CA . VAL A 1 457 ? 66.847 46.764 14.551 1.000 21.446 456 VAL AAA CA 1
ATOM 3529 C C . VAL A 1 457 ? 65.341 46.545 14.491 1.000 20.377 456 VAL AAA C 1
ATOM 3530 O O . VAL A 1 457 ? 64.811 46.411 13.401 1.000 20.459 456 VAL AAA O 1
ATOM 3534 N N . LYS A 1 458 ? 64.686 46.464 15.653 1.000 21.691 457 LYS AAA N 1
ATOM 3535 C CA . LYS A 1 458 ? 63.224 46.250 15.734 1.000 22.713 457 LYS AAA CA 1
ATOM 3536 C C . LYS A 1 458 ? 62.681 47.422 16.529 1.000 20.229 457 LYS AAA C 1
ATOM 3537 O O . LYS A 1 458 ? 63.039 47.527 17.719 1.000 20.418 457 LYS AAA O 1
ATOM 3543 N N . LYS A 1 459 ? 61.865 48.277 15.905 1.000 22.903 458 LYS AAA N 1
ATOM 3544 C CA . LYS A 1 459 ? 61.258 49.439 16.606 1.000 23.074 458 LYS AAA CA 1
ATOM 3545 C C . LYS A 1 459 ? 62.380 50.242 17.287 1.000 20.542 458 LYS AAA C 1
ATOM 3546 O O . LYS A 1 459 ? 62.185 50.677 18.441 1.000 22.819 458 LYS AAA O 1
ATOM 3552 N N . GLY A 1 460 ? 63.512 50.422 16.586 1.000 22.897 459 GLY AAA N 1
ATOM 3553 C CA . GLY A 1 460 ? 64.613 51.306 17.003 1.000 22.500 459 GLY AAA CA 1
ATOM 3554 C C . GLY A 1 460 ? 65.579 50.616 17.959 1.000 24.160 459 GLY AAA C 1
ATOM 3555 O O . GLY A 1 460 ? 66.579 51.241 18.318 1.000 26.875 459 GLY AAA O 1
ATOM 3556 N N . ILE A 1 461 ? 65.315 49.364 18.330 1.000 21.127 460 ILE AAA N 1
ATOM 3557 C CA . ILE A 1 461 ? 66.137 48.593 19.304 1.000 22.010 460 ILE AAA CA 1
ATOM 3558 C C . ILE A 1 461 ? 67.038 47.598 18.575 1.000 22.764 460 ILE AAA C 1
ATOM 3559 O O . ILE A 1 461 ? 66.543 46.653 17.946 1.000 23.586 460 ILE AAA O 1
ATOM 3564 N N . PRO A 1 462 ? 68.380 47.737 18.661 1.000 22.703 461 PRO AAA N 1
ATOM 3565 C CA . PRO A 1 462 ? 69.266 46.776 18.005 1.000 23.497 461 PRO AAA CA 1
ATOM 3566 C C . PRO A 1 462 ? 69.341 45.410 18.688 1.000 21.329 461 PRO AAA C 1
ATOM 3567 O O . PRO A 1 462 ? 69.520 45.327 19.904 1.000 25.582 461 PRO AAA O 1
ATOM 3571 N N . PHE A 1 463 ? 69.262 44.378 17.851 1.000 21.324 462 PHE AAA N 1
ATOM 3572 C CA . PHE A 1 463 ? 69.536 42.961 18.180 1.000 20.818 462 PHE AAA CA 1
ATOM 3573 C C . PHE A 1 463 ? 70.737 42.571 17.327 1.000 18.524 462 PHE AAA C 1
ATOM 3574 O O . PHE A 1 463 ? 70.799 42.948 16.136 1.000 20.678 462 PHE AAA O 1
ATOM 3582 N N . LEU A 1 464 ? 71.659 41.818 17.899 1.000 20.043 463 LEU AAA N 1
ATOM 3583 C CA . LEU A 1 464 ? 72.908 41.459 17.202 1.000 18.881 463 LEU AAA CA 1
ATOM 3584 C C . LEU A 1 464 ? 73.092 39.946 17.215 1.000 19.868 463 LEU AAA C 1
ATOM 3585 O O . LEU A 1 464 ? 72.969 39.322 18.284 1.000 19.206 463 LEU AAA O 1
ATOM 3590 N N . TYR A 1 465 ? 73.441 39.392 16.059 1.000 18.687 464 TYR AAA N 1
ATOM 3591 C CA . TYR A 1 465 ? 73.647 37.941 15.872 1.000 19.427 464 TYR AAA CA 1
ATOM 3592 C C . TYR A 1 465 ? 74.963 37.723 15.130 1.000 20.781 464 TYR AAA C 1
ATOM 3593 O O . TYR A 1 465 ? 75.397 38.594 14.318 1.000 24.063 464 TYR AAA O 1
ATOM 3602 N N . ASN A 1 466 ? 75.582 36.587 15.459 1.000 19.521 465 ASN AAA N 1
ATOM 3603 C CA . ASN A 1 466 ? 76.739 36.060 14.720 1.000 19.491 465 ASN AAA CA 1
ATOM 3604 C C . ASN A 1 466 ? 76.247 34.915 13.837 1.000 20.817 465 ASN AAA C 1
ATOM 3605 O O . ASN A 1 466 ? 75.875 33.853 14.357 1.000 21.197 465 ASN AAA O 1
ATOM 3610 N N . LEU A 1 467 ? 76.322 35.113 12.521 1.000 19.038 466 LEU AAA N 1
ATOM 3611 C CA . LEU A 1 467 ? 75.763 34.106 11.594 1.000 19.306 466 LEU AAA CA 1
ATOM 3612 C C . LEU A 1 467 ? 76.669 32.871 11.511 1.000 18.897 466 LEU AAA C 1
ATOM 3613 O O . LEU A 1 467 ? 76.175 31.816 11.099 1.000 22.652 466 LEU AAA O 1
ATOM 3618 N N . ALA A 1 468 ? 77.932 32.953 11.928 1.000 19.977 467 ALA AAA N 1
ATOM 3619 C CA . ALA A 1 468 ? 78.819 31.767 11.951 1.000 24.027 467 ALA AAA CA 1
ATOM 3620 C C . ALA A 1 468 ? 78.421 30.863 13.126 1.000 24.658 467 ALA AAA C 1
ATOM 3621 O O . ALA A 1 468 ? 78.359 29.644 12.962 1.000 29.121 467 ALA AAA O 1
ATOM 3623 N N . THR A 1 469 ? 78.167 31.414 14.303 1.000 23.205 468 THR AAA N 1
ATOM 3624 C CA . THR A 1 469 ? 77.854 30.574 15.481 1.000 23.543 468 THR AAA CA 1
ATOM 3625 C C . THR A 1 469 ? 76.343 30.446 15.649 1.000 21.234 468 THR AAA C 1
ATOM 3626 O O . THR A 1 469 ? 75.920 29.566 16.398 1.000 26.738 468 THR AAA O 1
ATOM 3630 N N . ASP A 1 470 ? 75.550 31.253 14.950 1.000 19.489 469 ASP AAA N 1
ATOM 3631 C CA . ASP A 1 470 ? 74.088 31.341 15.219 1.000 19.193 469 ASP AAA CA 1
ATOM 3632 C C . ASP A 1 470 ? 73.329 31.688 13.933 1.000 18.713 469 ASP AAA C 1
ATOM 3633 O O . ASP A 1 470 ? 72.732 32.767 13.878 1.000 19.260 469 ASP AAA O 1
ATOM 3638 N N . ILE A 1 471 ? 73.386 30.805 12.933 1.000 20.149 470 ILE AAA N 1
ATOM 3639 C CA . ILE A 1 471 ? 72.786 31.036 11.594 1.000 20.899 470 ILE AAA CA 1
ATOM 3640 C C . ILE A 1 471 ? 71.288 31.329 11.730 1.000 19.086 470 ILE AAA C 1
ATOM 3641 O O . ILE A 1 471 ? 70.791 32.160 10.963 1.000 20.754 470 ILE AAA O 1
ATOM 3646 N N . HIS A 1 472 ? 70.619 30.747 12.735 1.000 17.856 471 HIS AAA N 1
ATOM 3647 C CA . HIS A 1 472 ? 69.162 30.871 12.945 1.000 18.591 471 HIS AAA CA 1
ATOM 3648 C C . HIS A 1 472 ? 68.829 32.123 13.771 1.000 18.559 471 HIS AAA C 1
ATOM 3649 O O . HIS A 1 472 ? 67.645 32.323 14.024 1.000 19.411 471 HIS AAA O 1
ATOM 3656 N N . GLU A 1 473 ? 69.798 32.969 14.126 1.000 19.112 472 GLU AAA N 1
ATOM 3657 C CA . GLU A 1 473 ? 69.556 34.276 14.794 1.000 19.360 472 GLU AAA CA 1
ATOM 3658 C C . GLU A 1 473 ? 68.690 34.039 16.046 1.000 20.097 472 GLU AAA C 1
ATOM 3659 O O . GLU A 1 473 ? 67.709 34.762 16.245 1.000 19.600 472 GLU AAA O 1
ATOM 3665 N N . ASP A 1 474 ? 69.079 33.047 16.851 1.000 19.644 473 ASP AAA N 1
ATOM 3666 C CA . ASP A 1 474 ? 68.434 32.667 18.138 1.000 20.091 473 ASP AAA CA 1
ATOM 3667 C C . ASP A 1 474 ? 68.970 33.470 19.334 1.000 20.085 473 ASP AAA C 1
ATOM 3668 O O . ASP A 1 474 ? 68.197 33.671 20.307 1.000 22.209 473 ASP AAA O 1
ATOM 3673 N N A ASN A 1 475 ? 70.225 33.921 19.273 0.700 19.480 474 ASN AAA N 1
ATOM 3674 N N B ASN A 1 475 ? 70.233 33.895 19.286 0.300 20.795 474 ASN AAA N 1
ATOM 3675 C CA A ASN A 1 475 ? 71.002 34.378 20.459 0.700 23.568 474 ASN AAA CA 1
ATOM 3676 C CA B ASN A 1 475 ? 70.981 34.369 20.482 0.300 23.213 474 ASN AAA CA 1
ATOM 3677 C C A ASN A 1 475 ? 71.423 35.839 20.261 0.700 23.246 474 ASN AAA C 1
ATOM 3678 C C B ASN A 1 475 ? 71.418 35.821 20.255 0.300 22.347 474 ASN AAA C 1
ATOM 3679 O O A ASN A 1 475 ? 72.484 36.106 19.698 0.700 24.389 474 ASN AAA O 1
ATOM 3680 O O B ASN A 1 475 ? 72.477 36.053 19.612 0.300 26.863 474 ASN AAA O 1
ATOM 3689 N N . ASN A 1 476 ? 70.607 36.763 20.764 1.000 21.426 475 ASN AAA N 1
ATOM 3690 C CA . ASN A 1 476 ? 70.931 38.204 20.712 1.000 21.293 475 ASN AAA CA 1
ATOM 3691 C C . ASN A 1 476 ? 72.150 38.469 21.598 1.000 20.253 475 ASN AAA C 1
ATOM 3692 O O . ASN A 1 476 ? 72.053 38.255 22.840 1.000 22.714 475 ASN AAA O 1
ATOM 3697 N N . VAL A 1 477 ? 73.250 38.907 21.001 1.000 20.633 476 VAL AAA N 1
ATOM 3698 C CA . VAL A 1 477 ? 74.520 39.143 21.748 1.000 21.611 476 VAL AAA CA 1
ATOM 3699 C C . VAL A 1 477 ? 74.915 40.622 21.692 1.000 20.869 476 VAL AAA C 1
ATOM 3700 O O . VAL A 1 477 ? 76.101 40.920 21.934 1.000 22.876 476 VAL AAA O 1
ATOM 3704 N N . ALA A 1 478 ? 73.973 41.533 21.435 1.000 22.316 477 ALA AAA N 1
ATOM 3705 C CA . ALA A 1 478 ? 74.230 42.995 21.444 1.000 23.823 477 ALA AAA CA 1
ATOM 3706 C C . ALA A 1 478 ? 74.962 43.401 22.730 1.000 27.383 477 ALA AAA C 1
ATOM 3707 O O . ALA A 1 478 ? 75.926 44.222 22.654 1.000 28.284 477 ALA AAA O 1
ATOM 3709 N N . ASP A 1 479 ? 74.516 42.871 23.876 1.000 24.879 478 ASP AAA N 1
ATOM 3710 C CA . ASP A 1 479 ? 75.071 43.253 25.195 1.000 25.582 478 ASP AAA CA 1
ATOM 3711 C C . ASP A 1 479 ? 76.566 42.914 25.276 1.000 27.045 478 ASP AAA C 1
ATOM 3712 O O . ASP A 1 479 ? 77.275 43.634 25.977 1.000 30.251 478 ASP AAA O 1
ATOM 3717 N N . GLN A 1 480 ? 77.003 41.836 24.625 1.000 25.410 479 GLN AAA N 1
ATOM 3718 C CA . GLN A 1 480 ? 78.400 41.336 24.686 1.000 26.172 479 GLN AAA CA 1
ATOM 3719 C C . GLN A 1 480 ? 79.283 42.100 23.691 1.000 28.374 479 GLN AAA C 1
ATOM 3720 O O . GLN A 1 480 ? 80.503 41.934 23.775 1.000 30.832 479 GLN AAA O 1
ATOM 3726 N N . HIS A 1 481 ? 78.718 42.893 22.772 1.000 26.943 480 HIS AAA N 1
ATOM 3727 C CA . HIS A 1 481 ? 79.521 43.522 21.685 1.000 25.992 480 HIS AAA CA 1
ATOM 3728 C C . HIS A 1 481 ? 79.079 44.965 21.447 1.000 28.913 480 HIS AAA C 1
ATOM 3729 O O . HIS A 1 481 ? 78.722 45.321 20.320 1.000 32.418 480 HIS AAA O 1
ATOM 3736 N N . PRO A 1 482 ? 79.153 45.852 22.474 1.000 33.328 481 PRO AAA N 1
ATOM 3737 C CA . PRO A 1 482 ? 78.694 47.235 22.302 1.000 34.591 481 PRO AAA CA 1
ATOM 3738 C C . PRO A 1 482 ? 79.418 47.980 21.156 1.000 35.404 481 PRO AAA C 1
ATOM 3739 O O . PRO A 1 482 ? 78.793 48.772 20.476 1.000 31.640 481 PRO AAA O 1
ATOM 3743 N N . GLU A 1 483 ? 80.711 47.712 20.948 1.000 33.052 482 GLU AAA N 1
ATOM 3744 C CA . GLU A 1 483 ? 81.532 48.390 19.904 1.000 34.815 482 GLU AAA CA 1
ATOM 3745 C C . GLU A 1 483 ? 81.040 47.966 18.519 1.000 30.406 482 GLU AAA C 1
ATOM 3746 O O . GLU A 1 483 ? 80.971 48.829 17.645 1.000 32.293 482 GLU AAA O 1
ATOM 3752 N N . ILE A 1 484 ? 80.703 46.688 18.342 1.000 29.490 483 ILE AAA N 1
ATOM 3753 C CA . ILE A 1 484 ? 80.127 46.165 17.068 1.000 27.227 483 ILE AAA CA 1
ATOM 3754 C C . ILE A 1 484 ? 78.766 46.832 16.872 1.000 25.437 483 ILE AAA C 1
ATOM 3755 O O . ILE A 1 484 ? 78.526 47.369 15.783 1.000 26.992 483 ILE AAA O 1
ATOM 3760 N N . VAL A 1 485 ? 77.934 46.883 17.910 1.000 23.919 484 VAL AAA N 1
ATOM 3761 C CA . VAL A 1 485 ? 76.611 47.558 17.781 1.000 25.180 484 VAL AAA CA 1
ATOM 3762 C C . VAL A 1 485 ? 76.807 49.004 17.307 1.000 26.179 484 VAL AAA C 1
ATOM 3763 O O . VAL A 1 485 ? 76.080 49.413 16.403 1.000 28.673 484 VAL AAA O 1
ATOM 3767 N N . GLU A 1 486 ? 77.745 49.762 17.885 1.000 27.336 485 GLU AAA N 1
ATOM 3768 C CA . GLU A 1 486 ? 77.951 51.182 17.494 1.000 28.408 485 GLU AAA CA 1
ATOM 3769 C C . GLU A 1 486 ? 78.472 51.259 16.044 1.000 28.466 485 GLU AAA C 1
ATOM 3770 O O . GLU A 1 486 ? 78.050 52.164 15.328 1.000 28.836 485 GLU AAA O 1
ATOM 3776 N N . LYS A 1 487 ? 79.339 50.343 15.614 1.000 27.164 486 LYS AAA N 1
ATOM 3777 C CA . LYS A 1 487 ? 79.924 50.367 14.255 1.000 28.858 486 LYS AAA CA 1
ATOM 3778 C C . LYS A 1 487 ? 78.783 50.132 13.261 1.000 25.635 486 LYS AAA C 1
ATOM 3779 O O . LYS A 1 487 ? 78.736 50.797 12.222 1.000 29.338 486 LYS AAA O 1
ATOM 3785 N N . MET A 1 488 ? 77.873 49.219 13.578 1.000 23.609 487 MET AAA N 1
ATOM 3786 C CA . MET A 1 488 ? 76.779 48.849 12.646 1.000 23.797 487 MET AAA CA 1
ATOM 3787 C C . MET A 1 488 ? 75.704 49.951 12.664 1.000 24.137 487 MET AAA C 1
ATOM 3788 O O . MET A 1 488 ? 75.160 50.270 11.602 1.000 25.925 487 MET AAA O 1
ATOM 3793 N N . LYS A 1 489 ? 75.464 50.593 13.800 1.000 24.404 488 LYS AAA N 1
ATOM 3794 C CA . LYS A 1 489 ? 74.546 51.762 13.864 1.000 23.718 488 LYS AAA CA 1
ATOM 3795 C C . LYS A 1 489 ? 75.142 52.910 13.036 1.000 23.723 488 LYS AAA C 1
ATOM 3796 O O . LYS A 1 489 ? 74.381 53.616 12.372 1.000 27.121 488 LYS AAA O 1
ATOM 3802 N N . ALA A 1 490 ? 76.461 53.098 13.070 1.000 25.927 489 ALA AAA N 1
ATOM 3803 C CA . ALA A 1 490 ? 77.148 54.149 12.282 1.000 28.134 489 ALA AAA CA 1
ATOM 3804 C C . ALA A 1 490 ? 76.800 53.954 10.808 1.000 28.350 489 ALA AAA C 1
ATOM 3805 O O . ALA A 1 490 ? 76.573 54.960 10.102 1.000 29.763 489 ALA AAA O 1
ATOM 3807 N N . VAL A 1 491 ? 76.742 52.698 10.365 1.000 27.273 490 VAL AAA N 1
ATOM 3808 C CA . VAL A 1 491 ? 76.356 52.361 8.966 1.000 25.273 490 VAL AAA CA 1
ATOM 3809 C C . VAL A 1 491 ? 74.912 52.833 8.724 1.000 25.518 490 VAL AAA C 1
ATOM 3810 O O . VAL A 1 491 ? 74.644 53.473 7.684 1.000 24.398 490 VAL AAA O 1
ATOM 3814 N N . ILE A 1 492 ? 74.005 52.538 9.650 1.000 24.061 491 ILE AAA N 1
ATOM 3815 C CA . ILE A 1 492 ? 72.576 52.921 9.497 1.000 22.764 491 ILE AAA CA 1
ATOM 3816 C C . ILE A 1 492 ? 72.521 54.437 9.349 1.000 24.377 491 ILE AAA C 1
ATOM 3817 O O . ILE A 1 492 ? 71.885 54.902 8.429 1.000 25.887 491 ILE AAA O 1
ATOM 3822 N N . PHE A 1 493 ? 73.190 55.184 10.234 1.000 27.084 492 PHE AAA N 1
ATOM 3823 C CA . PHE A 1 493 ? 73.109 56.667 10.240 1.000 29.249 492 PHE AAA CA 1
ATOM 3824 C C . PHE A 1 493 ? 73.649 57.228 8.918 1.000 26.756 492 PHE AAA C 1
ATOM 3825 O O . PHE A 1 493 ? 73.134 58.229 8.435 1.000 30.409 492 PHE AAA O 1
ATOM 3833 N N . ALA A 1 494 ? 74.656 56.583 8.343 1.000 26.062 493 ALA AAA N 1
ATOM 3834 C CA . ALA A 1 494 ? 75.319 57.024 7.096 1.000 27.415 493 ALA AAA CA 1
ATOM 3835 C C . ALA A 1 494 ? 74.485 56.642 5.862 1.000 25.922 493 ALA AAA C 1
ATOM 3836 O O . ALA A 1 494 ? 74.591 57.366 4.859 1.000 28.714 493 ALA AAA O 1
ATOM 3838 N N . GLN A 1 495 ? 73.726 55.545 5.913 1.000 25.158 494 GLN AAA N 1
ATOM 3839 C CA . GLN A 1 495 ? 73.103 54.920 4.704 1.000 23.337 494 GLN AAA CA 1
ATOM 3840 C C . GLN A 1 495 ? 71.614 55.259 4.608 1.000 24.120 494 GLN AAA C 1
ATOM 3841 O O . GLN A 1 495 ? 71.074 55.277 3.463 1.000 26.631 494 GLN AAA O 1
ATOM 3847 N N . HIS A 1 496 ? 70.967 55.561 5.729 1.000 23.883 495 HIS AAA N 1
ATOM 3848 C CA . HIS A 1 496 ? 69.534 55.933 5.707 1.000 25.124 495 HIS AAA CA 1
ATOM 3849 C C . HIS A 1 496 ? 69.364 57.402 5.325 1.000 24.716 495 HIS AAA C 1
ATOM 3850 O O . HIS A 1 496 ? 69.874 58.263 6.049 1.000 27.621 495 HIS AAA O 1
ATOM 3857 N N . THR A 1 497 ? 68.611 57.677 4.262 1.000 26.959 496 THR AAA N 1
ATOM 3858 C CA . THR A 1 497 ? 68.149 59.046 3.925 1.000 29.899 496 THR AAA CA 1
ATOM 3859 C C . THR A 1 497 ? 66.631 59.084 4.063 1.000 29.650 496 THR AAA C 1
ATOM 3860 O O . THR A 1 497 ? 65.971 58.062 3.875 1.000 27.883 496 THR AAA O 1
ATOM 3864 N N . PRO A 1 498 ? 66.036 60.244 4.415 1.000 35.144 497 PRO AAA N 1
ATOM 3865 C CA . PRO A 1 498 ? 64.595 60.330 4.595 1.000 32.303 497 PRO AAA CA 1
ATOM 3866 C C . PRO A 1 498 ? 63.837 60.059 3.290 1.000 30.478 497 PRO AAA C 1
ATOM 3867 O O . PRO A 1 498 ? 64.282 60.389 2.208 1.000 31.808 497 PRO AAA O 1
ATOM 3871 N N . ASN A 1 499 ? 62.694 59.419 3.448 1.000 29.222 498 ASN AAA N 1
ATOM 3872 C CA . ASN A 1 499 ? 61.733 59.163 2.360 1.000 28.797 498 ASN AAA CA 1
ATOM 3873 C C . ASN A 1 499 ? 60.369 59.437 2.962 1.000 27.666 498 ASN AAA C 1
ATOM 3874 O O . ASN A 1 499 ? 60.046 58.843 3.979 1.000 29.871 498 ASN AAA O 1
ATOM 3879 N N . PRO A 1 500 ? 59.564 60.367 2.411 1.000 30.212 499 PRO AAA N 1
ATOM 3880 C CA . PRO A 1 500 ? 58.323 60.766 3.066 1.000 32.839 499 PRO AAA CA 1
ATOM 3881 C C . PRO A 1 500 ? 57.208 59.711 2.985 1.000 33.011 499 PRO AAA C 1
ATOM 3882 O O . PRO A 1 500 ? 56.225 59.847 3.716 1.000 34.301 499 PRO AAA O 1
ATOM 3886 N N . HIS A 1 501 ? 57.369 58.695 2.134 1.000 30.663 500 HIS AAA N 1
ATOM 3887 C CA . HIS A 1 501 ? 56.348 57.645 1.880 1.000 28.114 500 HIS AAA CA 1
ATOM 3888 C C . HIS A 1 501 ? 56.560 56.430 2.783 1.000 23.932 500 HIS AAA C 1
ATOM 3889 O O . HIS A 1 501 ? 55.605 55.724 3.007 1.000 25.848 500 HIS AAA O 1
ATOM 3896 N N . PHE A 1 502 ? 57.789 56.156 3.226 1.000 28.481 501 PHE AAA N 1
ATOM 3897 C CA . PHE A 1 502 ? 58.144 54.896 3.934 1.000 26.133 501 PHE AAA CA 1
ATOM 3898 C C . PHE A 1 502 ? 59.039 55.237 5.122 1.000 25.998 501 PHE AAA C 1
ATOM 3899 O O . PHE A 1 502 ? 60.174 55.693 4.930 1.000 30.206 501 PHE AAA O 1
ATOM 3907 N N . SER A 1 503 ? 58.513 55.028 6.327 1.000 26.040 502 SER AAA N 1
ATOM 3908 C CA . SER A 1 503 ? 59.140 55.444 7.605 1.000 28.422 502 SER AAA CA 1
ATOM 3909 C C . SER A 1 503 ? 59.638 54.230 8.379 1.000 25.721 502 SER AAA C 1
ATOM 3910 O O . SER A 1 503 ? 58.907 53.237 8.468 1.000 28.299 502 SER AAA O 1
ATOM 3913 N N . VAL A 1 504 ? 60.825 54.348 8.960 1.000 26.896 503 VAL AAA N 1
ATOM 3914 C CA . VAL A 1 504 ? 61.358 53.380 9.963 1.000 25.237 503 VAL AAA CA 1
ATOM 3915 C C . VAL A 1 504 ? 61.898 54.187 11.129 1.000 26.373 503 VAL AAA C 1
ATOM 3916 O O . VAL A 1 504 ? 62.312 55.335 10.924 1.000 25.877 503 VAL AAA O 1
ATOM 3920 N N . THR A 1 505 ? 61.896 53.575 12.302 1.000 26.337 504 THR AAA N 1
ATOM 3921 C CA . THR A 1 505 ? 62.514 54.140 13.523 1.000 23.211 504 THR AAA CA 1
ATOM 3922 C C . THR A 1 505 ? 64.006 53.836 13.502 1.000 24.207 504 THR AAA C 1
ATOM 3923 O O . THR A 1 505 ? 64.361 52.645 13.499 1.000 28.184 504 THR AAA O 1
ATOM 3927 N N . LEU A 1 506 ? 64.834 54.876 13.506 1.000 26.148 505 LEU AAA N 1
ATOM 3928 C CA . LEU A 1 506 ? 66.296 54.703 13.646 1.000 25.543 505 LEU AAA CA 1
ATOM 3929 C C . LEU A 1 506 ? 66.597 54.402 15.116 1.000 25.499 505 LEU AAA C 1
ATOM 3930 O O . LEU A 1 506 ? 65.880 54.816 16.035 1.000 26.709 505 LEU AAA O 1
ATOM 3935 N N . PRO A 1 507 ? 67.683 53.656 15.378 1.000 24.055 506 PRO AAA N 1
ATOM 3936 C CA . PRO A 1 507 ? 68.169 53.490 16.747 1.000 25.851 506 PRO AAA CA 1
ATOM 3937 C C . PRO A 1 507 ? 68.664 54.830 17.317 1.000 27.078 506 PRO AAA C 1
ATOM 3938 O O . PRO A 1 507 ? 68.965 55.742 16.570 1.000 28.717 506 PRO AAA O 1
ATOM 3942 N N . GLU A 1 508 ? 68.711 54.937 18.635 1.000 29.668 507 GLU AAA N 1
ATOM 3943 C CA . GLU A 1 508 ? 69.160 56.161 19.348 1.000 32.905 507 GLU AAA CA 1
ATOM 3944 C C . GLU A 1 508 ? 70.649 56.387 19.043 1.000 30.941 507 GLU AAA C 1
ATOM 3945 O O . GLU A 1 508 ? 71.384 55.396 18.965 1.000 33.735 507 GLU AAA O 1
ATOM 3951 N N . LYS A 1 509 ? 71.081 57.641 18.900 1.000 36.829 508 LYS AAA N 1
ATOM 3952 C CA . LYS A 1 509 ? 72.451 57.988 18.433 1.000 43.145 508 LYS AAA CA 1
ATOM 3953 C C . LYS A 1 509 ? 73.396 58.138 19.632 1.000 49.269 508 LYS AAA C 1
ATOM 3954 O O . LYS A 1 509 ? 72.985 58.535 20.712 1.000 54.673 508 LYS AAA O 1
#

Solvent-accessible surface area: 18114 Å² total; per-residue (Å²): 69,125,78,0,6,0,1,0,0,0,0,1,1,0,1,36,26,8,0,23,34,25,45,12,55,49,8,104,3,60,65,0,46,50,2,9,71,81,0,5,50,0,22,35,2,1,0,0,0,0,0,4,0,0,0,5,0,0,2,2,6,0,13,1,0,0,23,0,55,1,4,0,39,72,65,73,29,87,142,19,95,70,54,99,18,52,147,13,142,4,58,38,49,0,0,1,10,22,2,33,76,80,5,18,0,0,0,46,0,0,74,113,21,42,0,22,0,0,3,7,0,2,1,0,0,0,60,28,75,5,52,0,3,0,33,114,9,16,1,8,29,2,7,0,2,0,0,15,26,4,4,25,1,0,14,0,0,3,0,2,57,19,7,109,91,120,55,22,146,15,36,52,58,40,80,3,87,63,0,30,134,63,59,32,61,40,107,59,2,80,118,3,81,33,12,0,6,63,48,3,10,94,76,0,13,74,20,2,71,144,18,69,71,174,85,22,0,0,0,0,2,2,5,4,0,0,14,0,0,0,1,3,31,110,47,90,33,0,77,45,0,55,146,115,20,130,127,35,117,74,44,191,12,38,116,69,36,23,9,4,49,13,72,72,4,8,0,2,8,0,0,0,0,7,11,0,1,117,10,1,9,62,0,15,122,39,0,108,114,67,61,7,9,118,44,1,0,1,0,0,0,0,0,0,0,23,4,117,36,3,14,13,19,27,121,63,6,37,150,70,45,142,31,87,28,43,15,74,51,0,13,0,3,0,0,12,0,0,3,0,0,8,0,37,82,77,4,49,71,56,43,94,15,87,16,37,1,3,2,2,0,0,0,10,0,0,1,90,7,4,49,18,174,97,24,60,153,104,34,19,38,148,142,62,181,75,20,65,35,28,18,43,21,2,2,13,23,0,31,48,114,164,182,40,150,114,31,116,43,0,0,0,2,0,46,94,39,39,6,0,0,0,10,27,39,75,56,0,0,0,0,63,156,12,104,29,48,0,8,25,10,76,124,20,60,67,3,93,90,66,24,16,131,120,52,82,108,36,16,92,129,2,19,56,19,0,62,73,33,33,30,125,14,125,72,7,85,23,63,69,6,149,202

Sequence (483 aa):
NTKKPNILFILCDDMGYGDLGCYGQPFIRTPHLDAMASSEGMRFTQAYAGSPVVSSAPSRASFMTGQHTGHCEVRGNKEYWTNAPTVMYGNNKEYAVVGQHPYDPDHVILPEIMMKENGYTTGMFGKWAGGYEGSCSSTPDKRGIDEYFGYICQFQAHLYYPNFLNRYSKALGDTGVVRVIMDDENIKYPMYGADYQKRPQYSADMMIHQKAMMEWLDDEQDGKQPFFGVLTYTLPHAELVQPEDSILNEYKEKFNPDKSYKGSEGSRYNAITHVHAQFAGMITRLDYYVGEVLKKLKEKGLDENTLVIFSSDNGPHEEGGADPTFFGRDGKLRGLKRQCYEGGIRIPFIARWPGRVPAGTVNDHICAFYDLMPTFCEIIGEKNYVKKYANKDKEVDYFDGISFAPTLLGKKKQKEHDFLYWEFNETNQIGVRMGDWKMVVKKGIPFLYNLATDIHEDNNNVADQHPEIVEKMKAVIFAQHTPNPHFSVTLPEK

Radius of gyration: 21.35 Å; Cα contacts (8 Å, |Δi|>4): 1213; chains: 1; bounding box: 61×56×59 Å